Protein AF-0000000066501679 (afdb_homodimer)

Nearest PDB structures (foldseek):
  6gun-assembly1_A  TM=3.864E-01  e=8.027E-01  Aspergillus nidulans FGSC A4
  6gur-assembly1_A  TM=4.006E-01  e=1.146E+00  Aspergillus fumigatus Af293
  6gun-assembly2_C-2  TM=3.913E-01  e=1.955E+00  Aspergillus nidulans FGSC A4
  6guo-assembly1_A  TM=3.768E-01  e=2.201E+00  Aspergillus nidulans FGSC A4
  6guo-assembly1_B  TM=3.549E-01  e=8.618E+00  Aspergillus nidulans FGSC A4

Secondary structure (DSSP, 8-state):
-------------------------EEEEEEE---GGGHHHHHHHHHHHHHHS-GGGG--SEEEEETHHHHHHHHHHTS-TT-HHHHHHHHHHHHHH--HHHH-EE-TT-HHHHHHHSSSSEE-HHHHHHHHHH--HHHHHH-S-EEEEEEEETTT--EEEE-TT-TTHHHHHHHHT--TTTS--EEETTEEEEEGGGT-SS-HHHHHHHHHHTT-SEEEEEEE-SS-SS-----TT--HHHHHHHHHHHHHHHHHHHHHHHHHHH-TT-EEEEE--SSPPSS-TT--S-HHHHHHHHHHHHHH--S-THHHHHHHHH-/-------------------------EEEEEEE---GGGHHHHHHHHHHHHHHS-GGGG--SEEEEETHHHHHHHHHHTS-TT-HHHHHHHHHHHHHH--HHHH-EE-TT-HHHHHHHSSSSEE-HHHHHHHHHH--HHHHHH-S-EEEEEEEETTT--EEEE-TT-TTHHHHHHHHT--TTTS--EEETTEEEEEGGGT-SS-HHHHHHHHHHTT-SEEEEEEE-SS-SS-----TT--HHHHHHHHHHHHHHHHHHHHHHHHHHH-TT-EEEEE--SSPPSS-TT--S-HHHHHHHHHHHHHHT-B-SHHHHHHHHH-

Radius of gyration: 29.17 Å; Cα contacts (8 Å, |Δi|>4): 138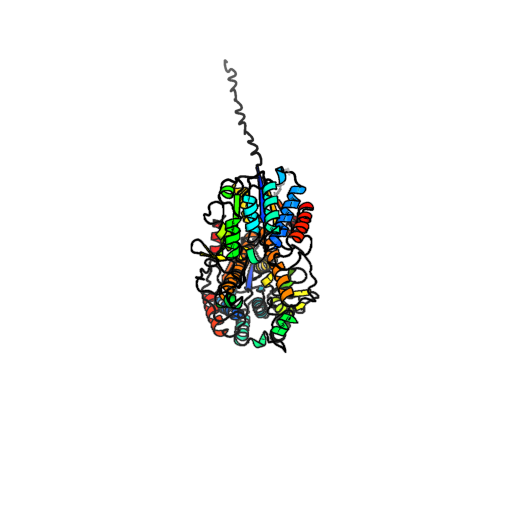1; chains: 2; bounding box: 120×73×58 Å

Organism: Dictyostelium discoideum (NCBI:txid44689)

InterPro domains:
  IPR002641 Patatin-like phospholipase domain [PF01734] (31-206)
  IPR002641 Patatin-like phospholipase domain [PS51635] (30-208)
  IPR016035 Acyl transferase/acyl hydrolase/lysophospholipase [SSF52151] (27-244)

Solvent-accessible surface area (backbone atoms only — not comparable to full-atom values): 32278 Å² total; per-residue (Å²): 132,86,74,73,81,78,74,76,77,74,73,74,75,67,71,70,66,69,70,69,66,74,73,77,37,75,29,33,28,37,38,23,18,38,36,50,43,48,34,20,21,52,38,11,22,51,47,12,37,61,71,70,43,55,71,87,75,61,40,32,46,32,23,24,9,7,18,32,10,20,54,53,17,52,48,39,17,41,28,33,61,79,36,53,66,60,18,42,51,50,42,48,56,48,39,65,64,51,40,40,69,45,39,37,41,68,36,98,76,27,50,63,42,11,47,70,73,26,34,7,28,28,36,45,64,36,31,45,53,45,37,60,69,68,54,53,66,67,42,35,69,69,19,76,15,40,47,40,30,30,22,20,28,63,31,61,55,42,78,43,78,44,41,88,85,45,90,54,52,46,59,48,41,46,17,6,46,10,38,77,45,48,24,36,62,31,79,55,97,91,38,40,20,23,19,9,53,61,72,38,43,45,57,55,48,62,51,53,47,56,35,44,72,73,68,32,73,40,40,41,34,42,36,41,40,67,58,54,86,71,58,72,44,89,59,88,84,45,27,10,64,55,45,39,52,52,51,50,48,38,36,50,35,51,49,53,51,51,42,52,50,48,32,46,71,77,40,69,77,55,42,74,46,40,34,38,58,84,60,90,71,80,82,60,84,60,51,44,78,51,27,66,61,31,22,54,52,15,24,54,31,25,54,62,56,62,53,66,79,50,59,63,50,51,56,57,62,73,92,132,89,69,77,75,77,75,76,76,75,71,75,75,68,71,71,67,68,70,69,67,76,74,77,37,74,27,31,28,36,39,23,18,40,36,51,42,48,35,19,22,53,36,11,23,52,46,12,38,62,72,72,44,57,72,86,76,60,42,34,45,30,24,23,9,8,20,34,10,21,53,52,15,52,48,38,17,40,29,34,62,79,36,54,66,60,17,41,51,51,41,47,56,49,40,65,65,52,42,41,68,44,40,36,41,67,36,97,74,26,50,62,42,10,48,70,73,26,34,8,26,29,37,45,64,38,31,44,52,45,37,58,71,67,54,53,64,67,41,34,70,69,20,74,15,40,46,39,30,30,22,19,29,64,31,61,56,42,78,45,77,45,41,86,84,45,90,55,52,47,59,49,42,45,18,6,46,10,38,77,44,47,23,36,62,32,80,54,97,91,38,40,20,23,18,8,56,60,72,39,43,46,56,57,47,61,49,55,48,56,37,45,73,72,68,30,72,39,40,41,34,41,36,42,41,67,57,53,83,73,60,72,44,87,59,86,83,46,27,10,64,55,44,39,53,52,50,50,49,37,34,49,32,51,48,53,51,50,42,53,50,49,32,47,71,75,39,67,78,54,40,75,47,40,35,40,59,85,60,89,74,81,82,59,85,60,50,44,78,52,28,65,61,32,21,53,52,16,24,53,34,26,54,63,57,61,58,68,78,52,63,63,50,52,55,57,61,73,93

Structure (mmCIF, N/CA/C/O backbone):
data_AF-0000000066501679-model_v1
#
loop_
_entity.id
_entity.type
_entity.pdbx_description
1 polymer 'Patatin family protein'
#
loop_
_atom_site.group_PDB
_atom_site.id
_atom_site.type_symbol
_atom_site.label_atom_id
_atom_site.label_alt_id
_atom_site.label_comp_id
_atom_site.label_asym_id
_atom_site.label_entity_id
_atom_site.label_seq_id
_atom_site.pdbx_PDB_ins_code
_atom_site.Cartn_x
_atom_site.Cartn_y
_atom_site.Cartn_z
_atom_site.occupancy
_atom_site.B_iso_or_equiv
_atom_site.auth_seq_id
_atom_site.auth_comp_id
_atom_site.auth_asym_id
_atom_site.auth_atom_id
_atom_site.pdbx_PDB_model_num
ATOM 1 N N . MET A 1 1 ? 84.125 36.906 -5.367 1 25.34 1 MET A N 1
ATOM 2 C CA . MET A 1 1 ? 83.75 35.906 -4.375 1 25.34 1 MET A CA 1
ATOM 3 C C . MET A 1 1 ? 82.438 36.281 -3.674 1 25.34 1 MET A C 1
ATOM 5 O O . MET A 1 1 ? 82.062 35.688 -2.67 1 25.34 1 MET A O 1
ATOM 9 N N . ILE A 1 2 ? 81.812 37.375 -4.082 1 22.72 2 ILE A N 1
ATOM 10 C CA . ILE A 1 2 ? 80.688 38.031 -3.459 1 22.72 2 ILE A CA 1
ATOM 11 C C . ILE A 1 2 ? 79.438 37.156 -3.656 1 22.72 2 ILE A C 1
ATOM 13 O O . ILE A 1 2 ? 78.75 37.281 -4.672 1 22.72 2 ILE A O 1
ATOM 17 N N . LYS A 1 3 ? 79.625 35.781 -3.668 1 29.61 3 LYS A N 1
ATOM 18 C CA . LYS A 1 3 ? 78.562 34.812 -3.969 1 29.61 3 LYS A CA 1
ATOM 19 C C . LYS A 1 3 ? 77.438 34.906 -2.939 1 29.61 3 LYS A C 1
ATOM 21 O O . LYS A 1 3 ? 77.312 34.031 -2.08 1 29.61 3 LYS A O 1
ATOM 26 N N . ASN A 1 4 ? 77.312 36.094 -2.246 1 25.58 4 ASN A N 1
ATOM 27 C CA . ASN A 1 4 ? 76.5 36.062 -1.018 1 25.58 4 ASN A CA 1
ATOM 28 C C . ASN A 1 4 ? 75.125 35.469 -1.249 1 25.58 4 ASN A C 1
ATOM 30 O O . ASN A 1 4 ? 74.688 35.406 -2.389 1 25.58 4 ASN A O 1
ATOM 34 N N . ALA A 1 5 ? 74.25 35.344 -0.106 1 27.19 5 ALA A N 1
ATOM 35 C CA . ALA A 1 5 ? 73.188 34.812 0.723 1 27.19 5 ALA A CA 1
ATOM 36 C C . ALA A 1 5 ? 71.812 35.312 0.225 1 27.19 5 ALA A C 1
ATOM 38 O O . ALA A 1 5 ? 71.375 36.406 0.564 1 27.19 5 ALA A O 1
ATOM 39 N N . GLN A 1 6 ? 71.562 35.438 -1.079 1 31.44 6 GLN A N 1
ATOM 40 C CA . GLN A 1 6 ? 70.188 35.812 -1.33 1 31.44 6 GLN A CA 1
ATOM 41 C C . GLN A 1 6 ? 69.188 34.875 -0.611 1 31.44 6 GLN A C 1
ATOM 43 O O . GLN A 1 6 ? 69.125 33.688 -0.909 1 31.44 6 GLN A O 1
ATOM 48 N N . ILE A 1 7 ? 69 35 0.722 1 30.44 7 ILE A N 1
ATOM 49 C CA . ILE A 1 7 ? 68 34.406 1.548 1 30.44 7 ILE A CA 1
ATOM 50 C C . ILE A 1 7 ? 66.625 34.594 0.893 1 30.44 7 ILE A C 1
ATOM 52 O O . ILE A 1 7 ? 66.188 35.719 0.713 1 30.44 7 ILE A O 1
ATOM 56 N N . ILE A 1 8 ? 66.312 33.781 -0.124 1 32.66 8 ILE A N 1
ATOM 57 C CA . ILE A 1 8 ? 64.938 33.688 -0.646 1 32.66 8 ILE A CA 1
ATOM 58 C C . ILE A 1 8 ? 63.969 33.562 0.51 1 32.66 8 ILE A C 1
ATOM 60 O O . ILE A 1 8 ? 64.062 32.625 1.321 1 32.66 8 ILE A O 1
ATOM 64 N N . LEU A 1 9 ? 63.469 34.719 1.062 1 31.41 9 LEU A N 1
ATOM 65 C CA . LEU A 1 9 ? 62.281 34.781 1.912 1 31.41 9 LEU A CA 1
ATOM 66 C C . LEU A 1 9 ? 61.156 33.938 1.322 1 31.41 9 LEU A C 1
ATOM 68 O O . LEU A 1 9 ? 60.625 34.281 0.267 1 31.41 9 LEU A O 1
ATOM 72 N N . LEU A 1 10 ? 61.281 32.594 1.323 1 34.62 10 LEU A N 1
ATOM 73 C CA . LEU A 1 10 ? 60.125 31.75 1.153 1 34.62 10 LEU A CA 1
ATOM 74 C C . LEU A 1 10 ? 58.969 32.188 2.055 1 34.62 10 LEU A C 1
ATOM 76 O O . LEU A 1 10 ? 59.062 32.094 3.281 1 34.62 10 LEU A O 1
ATOM 80 N N . SER A 1 11 ? 58.375 33.406 1.803 1 35.81 11 SER A N 1
ATOM 81 C CA . SER A 1 11 ? 57.094 33.656 2.436 1 35.81 11 SER A CA 1
ATOM 82 C C . SER A 1 11 ? 56.18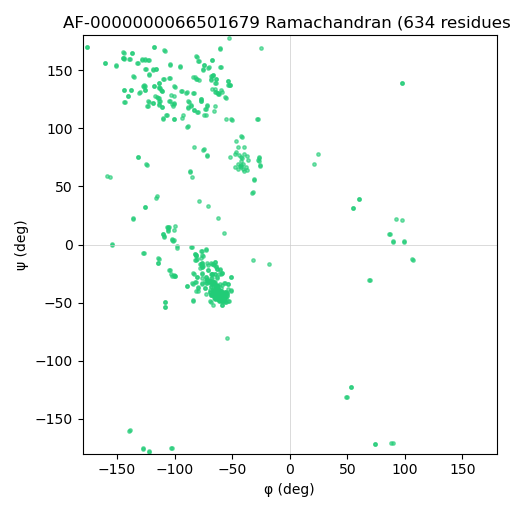8 32.438 2.4 1 35.81 11 SER A C 1
ATOM 84 O O . SER A 1 11 ? 55.938 31.875 1.334 1 35.81 11 SER A O 1
ATOM 86 N N . CYS A 1 12 ? 56.188 31.578 3.418 1 34.53 12 CYS A N 1
ATOM 87 C CA . CYS A 1 12 ? 55.156 30.594 3.764 1 34.53 12 CYS A CA 1
ATOM 88 C C . CYS A 1 12 ? 53.781 31.188 3.617 1 34.53 12 CYS A C 1
ATOM 90 O O . CYS A 1 12 ? 53.375 32.031 4.418 1 34.53 12 CYS A O 1
ATOM 92 N N . PHE A 1 13 ? 53.344 31.484 2.387 1 38 13 PHE A N 1
ATOM 93 C CA . PHE A 1 13 ? 51.906 31.625 2.271 1 38 13 PHE A CA 1
ATOM 94 C C . PHE A 1 13 ? 51.188 30.516 3.053 1 38 13 PHE A C 1
ATOM 96 O O . PHE A 1 13 ? 51.188 29.359 2.643 1 38 13 PHE A O 1
ATOM 103 N N . LEU A 1 14 ? 51.281 30.516 4.379 1 35.03 14 LEU A N 1
ATOM 104 C CA . LEU A 1 14 ? 50.281 29.797 5.129 1 35.03 14 LEU A CA 1
ATOM 105 C C . LEU A 1 14 ? 48.906 30.016 4.531 1 35.03 14 LEU A C 1
ATOM 107 O O . LEU A 1 14 ? 48.375 31.125 4.578 1 35.03 14 LEU A O 1
ATOM 111 N N . LEU A 1 15 ? 48.625 29.391 3.422 1 37.97 15 LEU A N 1
ATOM 112 C CA . LEU A 1 15 ? 47.188 29.203 3.131 1 37.97 15 LEU A CA 1
ATOM 113 C C . LEU A 1 15 ? 46.406 28.922 4.406 1 37.97 15 LEU A C 1
ATOM 115 O O . LEU A 1 15 ? 46.625 27.875 5.039 1 37.97 15 LEU A O 1
ATOM 119 N N . PHE A 1 16 ? 46.156 29.922 5.195 1 37.66 16 PHE A N 1
ATOM 120 C CA . PHE A 1 16 ? 45.031 29.75 6.086 1 37.66 16 PHE A CA 1
ATOM 121 C C . PHE A 1 16 ? 43.906 29.016 5.375 1 37.66 16 PHE A C 1
ATOM 123 O O . PHE A 1 16 ? 43.188 29.609 4.559 1 37.66 16 PHE A O 1
ATOM 130 N N . ILE A 1 17 ? 44.094 27.812 5.039 1 40.81 17 ILE A N 1
ATOM 131 C CA . ILE A 1 17 ? 42.844 27.062 4.945 1 40.81 17 ILE A CA 1
ATOM 132 C C . ILE A 1 17 ? 41.938 27.453 6.098 1 40.81 17 ILE A C 1
ATOM 134 O O . ILE A 1 17 ? 42.188 27.125 7.258 1 40.81 17 ILE A O 1
ATOM 138 N N . ASP A 1 18 ? 41.5 28.672 6.148 1 37.06 18 ASP A N 1
ATOM 139 C CA . ASP A 1 18 ? 40.281 28.797 6.945 1 37.06 18 ASP A CA 1
ATOM 140 C C . ASP A 1 18 ? 39.5 27.484 6.949 1 37.06 18 ASP A C 1
ATOM 142 O O . ASP A 1 18 ? 39.062 27.031 5.895 1 37.06 18 ASP A O 1
ATOM 146 N N . ASN A 1 19 ? 39.969 26.562 7.648 1 40.72 19 ASN A N 1
ATOM 147 C CA . ASN A 1 19 ? 39 25.547 8.094 1 40.72 19 ASN A CA 1
ATOM 148 C C . ASN A 1 19 ? 37.625 26.156 8.328 1 40.72 19 ASN A C 1
ATOM 150 O O . ASN A 1 19 ? 37.344 26.656 9.422 1 40.72 19 ASN A O 1
ATOM 154 N N . VAL A 1 20 ? 37.125 26.969 7.496 1 42.22 20 VAL A N 1
ATOM 155 C CA . VAL A 1 20 ? 35.688 27.188 7.629 1 42.22 20 VAL A CA 1
ATOM 156 C C . VAL A 1 20 ? 35.031 25.922 8.148 1 42.22 20 VAL A C 1
ATOM 158 O O . VAL A 1 20 ? 34.875 24.938 7.414 1 42.22 20 VAL A O 1
ATOM 161 N N . LEU A 1 21 ? 35.375 25.359 9.242 1 42.78 21 LEU A N 1
ATOM 162 C CA . LEU A 1 21 ? 34.5 24.422 9.93 1 42.78 21 LEU A CA 1
ATOM 163 C C . LEU A 1 21 ? 33.031 24.703 9.594 1 42.78 21 LEU A C 1
ATOM 165 O O . LEU A 1 21 ? 32.5 25.75 9.969 1 42.78 21 LEU A O 1
ATOM 169 N N . SER A 1 22 ? 32.594 24.516 8.461 1 50.5 22 SER A N 1
ATOM 170 C CA . SER A 1 22 ? 31.172 24.609 8.094 1 50.5 22 SER A CA 1
ATOM 171 C C . SER A 1 22 ? 30.266 24.312 9.281 1 50.5 22 SER A C 1
ATOM 173 O O . SER A 1 22 ? 30.344 23.234 9.875 1 50.5 22 SER A O 1
ATOM 175 N N . GLN A 1 23 ? 30.141 25.219 10.312 1 59.12 23 GLN A N 1
ATOM 176 C CA . GLN A 1 23 ? 29.25 25.094 11.461 1 59.12 23 GLN A CA 1
ATOM 177 C C . GLN A 1 23 ? 28.016 24.266 11.109 1 59.12 23 GLN A C 1
ATOM 179 O O . GLN A 1 23 ? 27.297 24.578 10.148 1 59.12 23 GLN A O 1
ATOM 184 N N . SER A 1 24 ? 27.891 23.109 11.562 1 73.38 24 SER A N 1
ATOM 185 C CA . SER A 1 24 ? 26.75 22.219 11.406 1 73.38 24 SER A CA 1
ATOM 186 C C . SER A 1 24 ? 25.438 22.906 11.781 1 73.38 24 SER A C 1
ATOM 188 O O . SER A 1 24 ? 25.344 23.531 12.836 1 73.38 24 SER A O 1
ATOM 190 N N . THR A 1 25 ? 24.625 23.219 10.867 1 91.12 25 THR A N 1
ATOM 191 C CA . THR A 1 25 ? 23.297 23.766 11.117 1 91.12 25 THR A CA 1
ATOM 192 C C . THR A 1 25 ? 22.266 22.656 11.242 1 91.12 25 THR A C 1
ATOM 194 O O . THR A 1 25 ? 22.344 21.656 10.523 1 91.12 25 THR A O 1
ATOM 197 N N . THR A 1 26 ? 21.484 22.797 12.367 1 95.69 26 THR A N 1
ATOM 198 C CA . THR A 1 26 ? 20.469 21.797 12.648 1 95.69 26 THR A CA 1
ATOM 199 C C . THR A 1 26 ? 19.109 22.203 12.07 1 95.69 26 THR A C 1
ATOM 201 O O . THR A 1 26 ? 18.719 23.359 12.172 1 95.69 26 THR A O 1
ATOM 204 N N . CYS A 1 27 ? 18.484 21.297 11.391 1 97.69 27 CYS A N 1
ATOM 205 C CA . CYS A 1 27 ? 17.078 21.438 11 1 97.69 27 CYS A CA 1
ATOM 206 C C . CYS A 1 27 ? 16.219 20.406 11.703 1 97.69 27 CYS A C 1
ATOM 208 O O . CYS A 1 27 ? 16.516 19.203 11.664 1 97.69 27 CYS A O 1
ATOM 210 N N . ARG A 1 28 ? 15.227 20.906 12.406 1 97.56 28 ARG A N 1
ATOM 211 C CA . ARG A 1 28 ? 14.242 20.047 13.047 1 97.56 28 ARG A CA 1
ATOM 212 C C . ARG A 1 28 ? 12.891 20.156 12.352 1 97.56 28 ARG A C 1
ATOM 214 O O . ARG A 1 28 ? 12.492 21.234 11.906 1 97.56 28 ARG A O 1
ATOM 221 N N . ALA A 1 29 ? 12.203 19.031 12.25 1 98.62 29 ALA A N 1
ATOM 222 C CA . ALA A 1 29 ? 10.867 18.984 11.656 1 98.62 29 ALA A CA 1
ATOM 223 C C . ALA A 1 29 ? 9.984 17.984 12.367 1 98.62 29 ALA A C 1
ATOM 225 O O . ALA A 1 29 ? 10.477 17.125 13.117 1 98.62 29 ALA A O 1
ATOM 226 N N . ILE A 1 30 ? 8.703 18.109 12.227 1 98.5 30 ILE A N 1
ATOM 227 C CA . ILE A 1 30 ? 7.715 17.156 12.719 1 98.5 30 ILE A CA 1
ATOM 228 C C . ILE A 1 30 ? 6.801 16.719 11.57 1 98.5 30 ILE A C 1
ATOM 230 O O . ILE A 1 30 ? 6.43 17.531 10.719 1 98.5 30 ILE A O 1
ATOM 234 N N . THR A 1 31 ? 6.566 15.461 11.422 1 98.38 31 THR A N 1
ATOM 235 C CA . THR A 1 31 ? 5.699 14.938 10.375 1 98.38 31 THR A CA 1
ATOM 236 C C . THR A 1 31 ? 4.617 14.047 10.961 1 98.38 31 THR A C 1
ATOM 238 O O . THR A 1 31 ? 4.867 13.305 11.914 1 98.38 31 THR A O 1
ATOM 241 N N . PHE A 1 32 ? 3.406 14.242 10.477 1 98.25 32 PHE A N 1
ATOM 242 C CA . PHE A 1 32 ? 2.219 13.586 11 1 98.25 32 PHE A CA 1
ATOM 243 C C . PHE A 1 32 ? 1.63 12.625 9.969 1 98.25 32 PHE A C 1
ATOM 245 O O . PHE A 1 32 ? 1.493 12.977 8.797 1 98.25 32 PHE A O 1
ATOM 252 N N . SER A 1 33 ? 1.27 11.445 10.367 1 96.44 33 SER A N 1
ATOM 253 C CA . SER A 1 33 ? 0.652 10.445 9.5 1 96.44 33 SER A CA 1
ATOM 254 C C . SER A 1 33 ? -0.829 10.734 9.289 1 96.44 33 SER A C 1
ATOM 256 O O . SER A 1 33 ? -1.431 11.508 10.039 1 96.44 33 SER A O 1
ATOM 258 N N . GLY A 1 34 ? -1.413 10.195 8.172 1 95.38 34 GLY A N 1
ATOM 259 C CA . GLY A 1 34 ? -2.861 10.062 8.164 1 95.38 34 GLY A CA 1
ATOM 260 C C . GLY A 1 34 ? -3.396 9.305 9.367 1 95.38 34 GLY A C 1
ATOM 261 O O . GLY A 1 34 ? -2.803 8.312 9.805 1 95.38 34 GLY A O 1
ATOM 262 N N . ALA A 1 35 ? -4.59 9.82 9.906 1 94 35 ALA A N 1
ATOM 263 C CA . ALA A 1 35 ? -4.941 9.281 11.219 1 94 35 ALA A CA 1
ATOM 264 C C . ALA A 1 35 ? -6.445 9.367 11.461 1 94 35 ALA A C 1
ATOM 266 O O . ALA A 1 35 ? -6.941 8.891 12.484 1 94 35 ALA A O 1
ATOM 267 N N . GLY A 1 36 ? -7.191 9.852 10.594 1 94.25 36 GLY A N 1
ATOM 268 C CA . GLY A 1 36 ? -8.578 10.102 10.93 1 94.25 36 GLY A CA 1
ATOM 269 C C . GLY A 1 36 ? -8.75 10.859 12.227 1 94.25 36 GLY A C 1
ATOM 270 O O . GLY A 1 36 ? -8.125 11.898 12.438 1 94.25 36 GLY A O 1
ATOM 271 N N . ASP A 1 37 ? -9.633 10.344 13.094 1 96 37 ASP A N 1
ATOM 272 C CA . ASP A 1 37 ? -9.875 11.055 14.344 1 96 37 ASP A CA 1
ATOM 273 C C . ASP A 1 37 ? -8.734 10.828 15.336 1 96 37 ASP A C 1
ATOM 275 O O . ASP A 1 37 ? -8.703 11.445 16.406 1 96 37 ASP A O 1
ATOM 279 N N . ARG A 1 38 ? -7.758 9.945 14.969 1 96.12 38 ARG A N 1
ATOM 280 C CA . ARG A 1 38 ? -6.574 9.742 15.789 1 96.12 38 ARG A CA 1
ATOM 281 C C . ARG A 1 38 ? -5.633 10.938 15.695 1 96.12 38 ARG A C 1
ATOM 283 O O . ARG A 1 38 ? -4.617 10.992 16.391 1 96.12 38 ARG A O 1
ATOM 290 N N . GLY A 1 39 ? -5.98 11.875 14.867 1 97.81 39 GLY A N 1
ATOM 291 C CA . GLY A 1 39 ? -5.289 13.148 14.945 1 97.81 39 GLY A CA 1
ATOM 292 C C . GLY A 1 39 ? -5.246 13.727 16.344 1 97.81 39 GLY A C 1
ATOM 293 O O . GLY A 1 39 ? -4.316 14.461 16.688 1 97.81 39 GLY A O 1
ATOM 294 N N . ALA A 1 40 ? -6.262 13.359 17.109 1 98.44 40 ALA A N 1
ATOM 295 C CA . ALA A 1 40 ? -6.285 13.758 18.516 1 98.44 40 ALA A CA 1
ATOM 296 C C . ALA A 1 40 ? -5.117 13.141 19.281 1 98.44 40 ALA A C 1
ATOM 298 O O . ALA A 1 40 ? -4.504 13.797 20.125 1 98.44 40 ALA A O 1
ATOM 299 N N . TRP A 1 41 ? -4.844 11.898 19.047 1 97.69 41 TRP A N 1
ATOM 300 C CA . TRP A 1 41 ? -3.686 11.25 19.641 1 97.69 41 TRP A CA 1
ATOM 301 C C . TRP A 1 41 ? -2.395 11.961 19.25 1 97.69 41 TRP A C 1
ATOM 303 O O . TRP A 1 41 ? -1.519 12.18 20.094 1 97.69 41 TRP A O 1
ATOM 313 N N . GLU A 1 42 ? -2.283 12.328 17.984 1 98.31 42 GLU A N 1
ATOM 314 C CA . GLU A 1 42 ? -1.104 13.039 17.5 1 98.31 42 GLU A CA 1
ATOM 315 C C . GLU A 1 42 ? -0.906 14.352 18.25 1 98.31 42 GLU A C 1
ATOM 317 O O . GLU A 1 42 ? 0.223 14.719 18.594 1 98.31 42 GLU A O 1
ATOM 322 N N . ALA A 1 43 ? -2.021 15.047 18.484 1 98.62 43 ALA A N 1
ATOM 323 C CA . ALA A 1 43 ? -1.955 16.266 19.266 1 98.62 43 ALA A CA 1
ATOM 324 C C . ALA A 1 43 ? -1.405 15.992 20.672 1 98.62 43 ALA A C 1
ATOM 326 O O . ALA A 1 43 ? -0.603 16.766 21.188 1 98.62 43 ALA A O 1
ATOM 327 N N . GLY A 1 44 ? -1.855 14.883 21.219 1 98.44 44 GLY A N 1
ATOM 328 C CA . GLY A 1 44 ? -1.323 14.484 22.516 1 98.44 44 GLY A CA 1
ATOM 329 C C . GLY A 1 44 ? 0.17 14.219 22.484 1 98.44 44 GLY A C 1
ATOM 330 O O . GLY A 1 44 ? 0.887 14.578 23.422 1 98.44 44 GLY A O 1
ATOM 331 N N . VAL A 1 45 ? 0.642 13.57 21.469 1 97.75 45 VAL A N 1
ATOM 332 C CA . VAL A 1 45 ? 2.066 13.281 21.328 1 97.75 45 VAL A CA 1
ATOM 333 C C . VAL A 1 45 ? 2.859 14.586 21.328 1 97.75 45 VAL A C 1
ATOM 335 O O . VAL A 1 45 ? 3.9 14.688 21.969 1 97.75 45 VAL A O 1
ATOM 338 N N . VAL A 1 46 ? 2.367 15.602 20.594 1 98.38 46 VAL A N 1
ATOM 339 C CA . VAL A 1 46 ? 3.021 16.906 20.562 1 98.38 46 VAL A CA 1
ATOM 340 C C . VAL A 1 46 ? 3.123 17.469 21.984 1 98.38 46 VAL A C 1
ATOM 342 O O . VAL A 1 46 ? 4.176 17.969 22.391 1 98.38 46 VAL A O 1
ATOM 345 N N . MET A 1 47 ? 2.033 17.359 22.703 1 98.06 47 MET A N 1
ATOM 346 C CA . MET A 1 47 ? 2.027 17.812 24.094 1 98.06 47 MET A CA 1
ATOM 347 C C . MET A 1 47 ? 3.102 17.109 24.906 1 98.06 47 MET A C 1
ATOM 349 O O . MET A 1 47 ? 3.846 17.75 25.656 1 98.06 47 MET A O 1
ATOM 353 N N . GLY A 1 48 ? 3.148 15.844 24.781 1 97.38 48 GLY A N 1
ATOM 354 C CA . GLY A 1 48 ? 4.137 15.062 25.5 1 97.38 48 GLY A CA 1
ATOM 355 C C . GLY A 1 48 ? 5.566 15.438 25.156 1 97.38 48 GLY A C 1
ATOM 356 O O . GLY A 1 48 ? 6.414 15.555 26.047 1 97.38 48 GLY A O 1
ATOM 357 N N . ILE A 1 49 ? 5.848 15.594 23.875 1 96.69 49 ILE A N 1
ATOM 358 C CA . ILE A 1 49 ? 7.18 15.969 23.406 1 96.69 49 ILE A CA 1
ATOM 359 C C . ILE A 1 49 ? 7.598 17.281 24.047 1 96.69 49 ILE A C 1
ATOM 361 O O . ILE A 1 49 ? 8.711 17.406 24.578 1 96.69 49 ILE A O 1
ATOM 365 N N . LEU A 1 50 ? 6.688 18.297 24.047 1 97.12 50 LEU A N 1
ATOM 366 C CA . LEU A 1 50 ? 7.004 19.625 24.562 1 97.12 50 LEU A CA 1
ATOM 367 C C . LEU A 1 50 ? 7.207 19.578 26.078 1 97.12 50 LEU A C 1
ATOM 369 O O . LEU A 1 50 ? 7.926 20.422 26.625 1 97.12 50 LEU A O 1
ATOM 373 N N . ASN A 1 51 ? 6.598 18.609 26.703 1 95.62 51 ASN A N 1
ATOM 374 C CA . ASN A 1 51 ? 6.707 18.484 28.156 1 95.62 51 ASN A CA 1
ATOM 375 C C . ASN A 1 51 ? 8.102 18.016 28.562 1 95.62 51 ASN A C 1
ATOM 377 O O . ASN A 1 51 ? 8.57 18.344 29.656 1 95.62 51 ASN A O 1
ATOM 381 N N . VAL A 1 52 ? 8.727 17.25 27.719 1 94.5 52 VAL A N 1
ATOM 382 C CA . VAL A 1 52 ? 9.906 16.562 28.219 1 94.5 52 VAL A CA 1
ATOM 383 C C . VAL A 1 52 ? 11.156 17.094 27.516 1 94.5 52 VAL A C 1
ATOM 385 O O . VAL A 1 52 ? 12.281 16.797 27.922 1 94.5 52 VAL A O 1
ATOM 388 N N . ARG A 1 53 ? 10.969 17.828 26.484 1 94.19 53 ARG A N 1
ATOM 389 C CA . ARG A 1 53 ? 12.117 18.359 25.766 1 94.19 53 ARG A CA 1
ATOM 390 C C . ARG A 1 53 ? 12.328 19.844 26.062 1 94.19 53 ARG A C 1
ATOM 392 O O . ARG A 1 53 ? 11.383 20.547 26.438 1 94.19 53 ARG A O 1
ATOM 399 N N . GLU A 1 54 ? 13.539 20.297 25.906 1 94.62 54 GLU A N 1
ATOM 400 C CA . GLU A 1 54 ? 13.836 21.719 25.969 1 94.62 54 GLU A CA 1
ATOM 401 C C . GLU A 1 54 ? 13.398 22.438 24.703 1 94.62 54 GLU A C 1
ATOM 403 O O . GLU A 1 54 ? 13.414 21.844 23.609 1 94.62 54 GLU A O 1
ATOM 408 N N . PRO A 1 55 ? 13.055 23.656 24.797 1 93.56 55 PRO A N 1
ATOM 409 C CA . PRO A 1 55 ? 12.523 24.391 23.641 1 93.56 55 PRO A CA 1
ATOM 410 C C . PRO A 1 55 ? 13.438 24.312 22.422 1 93.56 55 PRO A C 1
ATOM 412 O O . PRO A 1 55 ? 12.953 24.203 21.297 1 93.56 55 PRO A O 1
ATOM 415 N N . GLU A 1 56 ? 14.703 24.266 22.641 1 93 56 GLU A N 1
ATOM 416 C CA . GLU A 1 56 ? 15.648 24.219 21.531 1 93 56 GLU A CA 1
ATOM 417 C C . GLU A 1 56 ? 15.547 22.891 20.781 1 93 56 GLU A C 1
ATOM 419 O O . GLU A 1 56 ? 15.898 22.812 19.594 1 93 56 GLU A O 1
ATOM 424 N N . ASP A 1 57 ? 14.914 21.891 21.406 1 93.5 57 ASP A N 1
ATOM 425 C CA . ASP A 1 57 ? 14.891 20.531 20.859 1 93.5 57 ASP A CA 1
ATOM 426 C C . ASP A 1 57 ? 13.562 20.25 20.172 1 93.5 57 ASP A C 1
ATOM 428 O O . ASP A 1 57 ? 13.359 19.156 19.609 1 93.5 57 ASP A O 1
ATOM 432 N N . TYR A 1 58 ? 12.672 21.25 20.109 1 94.19 58 TYR A N 1
ATOM 433 C CA . TYR A 1 58 ? 11.438 21.062 19.359 1 94.19 58 TYR A CA 1
ATOM 434 C C . TYR A 1 58 ? 11.117 22.281 18.516 1 94.19 58 TYR A C 1
ATOM 436 O O . TYR A 1 58 ? 9.945 22.609 18.297 1 94.19 58 TYR A O 1
ATOM 444 N N . LYS A 1 59 ? 12.133 23.047 18.234 1 96.81 59 LYS A N 1
ATOM 445 C CA . LYS A 1 59 ? 11.984 24.125 17.266 1 96.81 59 LYS A CA 1
ATOM 446 C C . LYS A 1 59 ? 11.867 23.578 15.836 1 96.81 59 LYS A C 1
ATOM 448 O O . LYS A 1 59 ? 12.828 23.641 15.062 1 96.81 59 LYS A O 1
ATOM 453 N N . TRP A 1 60 ? 10.773 23.094 15.555 1 98.44 60 TRP A N 1
ATOM 454 C CA . TRP A 1 60 ? 10.547 22.484 14.25 1 98.44 60 TRP A CA 1
ATOM 455 C C . TRP A 1 60 ? 10.484 23.547 13.156 1 98.44 60 TRP A C 1
ATOM 457 O O . TRP A 1 60 ? 9.562 24.359 13.133 1 98.44 60 TRP A O 1
ATOM 467 N N . GLN A 1 61 ? 11.352 23.5 12.188 1 98.44 61 GLN A N 1
ATOM 468 C CA . GLN A 1 61 ? 11.352 24.406 11.055 1 98.44 61 GLN A CA 1
ATOM 469 C C . GLN A 1 61 ? 10.25 24.047 10.055 1 98.44 61 GLN A C 1
ATOM 471 O O . GLN A 1 61 ? 9.781 24.906 9.312 1 98.44 61 GLN A O 1
ATOM 476 N N . PHE A 1 62 ? 9.875 22.781 10.094 1 98.69 62 PHE A N 1
ATOM 477 C CA . PHE A 1 62 ? 8.82 22.312 9.195 1 98.69 62 PHE A CA 1
ATOM 478 C C . PHE A 1 62 ? 7.832 21.422 9.945 1 98.69 62 PHE A C 1
ATOM 480 O O . PHE A 1 62 ? 8.219 20.672 10.844 1 98.69 62 PHE A O 1
ATOM 487 N N . ALA A 1 63 ? 6.59 21.5 9.594 1 98.88 63 ALA A N 1
ATOM 488 C CA . ALA A 1 63 ? 5.539 20.562 9.961 1 98.88 63 ALA A CA 1
ATOM 489 C C . ALA A 1 63 ? 4.855 19.984 8.719 1 98.88 63 ALA A C 1
ATOM 491 O O . ALA A 1 63 ? 4.379 20.75 7.867 1 98.88 63 ALA A O 1
ATOM 492 N N . THR A 1 64 ? 4.832 18.688 8.555 1 98.81 64 THR A N 1
ATOM 493 C CA . THR A 1 64 ? 4.27 18.047 7.367 1 98.81 64 THR A CA 1
ATOM 494 C C . THR A 1 64 ? 3.268 16.969 7.75 1 98.81 64 THR A C 1
ATOM 496 O O . THR A 1 64 ? 3.23 16.531 8.906 1 98.81 64 THR A O 1
ATOM 499 N N . GLY A 1 65 ? 2.381 16.625 6.801 1 98.38 65 GLY A N 1
ATOM 500 C CA . GLY A 1 65 ? 1.41 15.625 7.211 1 98.38 65 GLY A CA 1
ATOM 501 C C . GLY A 1 65 ? 0.489 15.188 6.09 1 98.38 65 GLY A C 1
ATOM 502 O O . GLY A 1 65 ? 0.483 15.789 5.016 1 98.38 65 GLY A O 1
ATOM 503 N N . ILE A 1 66 ? -0.252 14.18 6.336 1 97.75 66 ILE A N 1
ATOM 504 C CA . ILE A 1 66 ? -1.244 13.586 5.445 1 97.75 66 ILE A CA 1
ATOM 505 C C . ILE A 1 66 ? -2.586 13.477 6.164 1 97.75 66 ILE A C 1
ATOM 507 O O . ILE A 1 66 ? -2.646 13.039 7.316 1 97.75 66 ILE A O 1
ATOM 511 N N . SER A 1 67 ? -3.717 13.836 5.461 1 97.5 67 SER A N 1
ATOM 512 C CA . SER A 1 67 ? -5.062 13.711 6.012 1 97.5 67 SER A CA 1
ATOM 513 C C . SER A 1 67 ? -5.18 14.414 7.359 1 97.5 67 SER A C 1
ATOM 515 O O . SER A 1 67 ? -4.848 15.594 7.48 1 97.5 67 SER A O 1
ATOM 517 N N . ALA A 1 68 ? -5.562 13.703 8.398 1 97.19 68 ALA A N 1
ATOM 518 C CA . ALA A 1 68 ? -5.621 14.32 9.719 1 97.19 68 ALA A CA 1
ATOM 519 C C . ALA A 1 68 ? -4.27 14.914 10.117 1 97.19 68 ALA A C 1
ATOM 521 O O . ALA A 1 68 ? -4.211 15.938 10.789 1 97.19 68 ALA A O 1
ATOM 522 N N . GLY A 1 69 ? -3.229 14.297 9.688 1 98.25 69 GLY A N 1
ATOM 523 C CA . GLY A 1 69 ? -1.899 14.844 9.906 1 98.25 69 GLY A CA 1
ATOM 524 C C . GLY A 1 69 ? -1.687 16.188 9.219 1 98.25 69 GLY A C 1
ATOM 525 O O . GLY A 1 69 ? -0.938 17.031 9.719 1 98.25 69 GLY A O 1
ATOM 526 N N . SER A 1 70 ? -2.293 16.344 8.039 1 98.38 70 SER A N 1
ATOM 527 C CA . SER A 1 70 ? -2.199 17.641 7.379 1 98.38 70 SER A CA 1
ATOM 528 C C . SER A 1 70 ? -2.877 18.734 8.203 1 98.38 70 SER A C 1
ATOM 530 O O . SER A 1 70 ? -2.434 19.875 8.195 1 98.38 70 SER A O 1
ATOM 532 N N . ILE A 1 71 ? -3.959 18.391 8.891 1 97.88 71 ILE A N 1
ATOM 533 C CA . ILE A 1 71 ? -4.637 19.344 9.773 1 97.88 71 ILE A CA 1
ATOM 534 C C . ILE A 1 71 ? -3.699 19.75 10.906 1 97.88 71 ILE A C 1
ATOM 536 O O . ILE A 1 71 ? -3.555 20.938 11.195 1 97.88 71 ILE A O 1
ATOM 540 N N . ASN A 1 72 ? -3.055 18.781 11.508 1 98.69 72 ASN A N 1
ATOM 541 C CA . ASN A 1 72 ? -2.109 19.078 12.578 1 98.69 72 ASN A CA 1
ATOM 542 C C . ASN A 1 72 ? -0.914 19.875 12.078 1 98.69 72 ASN A C 1
ATOM 544 O O . ASN A 1 72 ? -0.437 20.781 12.758 1 98.69 72 ASN A O 1
ATOM 548 N N . ALA A 1 73 ? -0.439 19.516 10.891 1 98.75 73 ALA A N 1
ATOM 549 C CA . ALA A 1 73 ? 0.691 20.234 10.312 1 98.75 73 ALA A CA 1
ATOM 550 C C . ALA A 1 73 ? 0.346 21.703 10.086 1 98.75 73 ALA A C 1
ATOM 552 O O . ALA A 1 73 ? 1.121 22.594 10.453 1 98.75 73 ALA A O 1
ATOM 553 N N . ILE A 1 74 ? -0.811 21.953 9.531 1 98.12 74 ILE A N 1
ATOM 554 C CA . ILE A 1 74 ? -1.25 23.328 9.281 1 98.12 74 ILE A CA 1
ATOM 555 C C . ILE A 1 74 ? -1.467 24.047 10.609 1 98.12 74 ILE A C 1
ATOM 557 O O . ILE A 1 74 ? -1.09 25.203 10.758 1 98.12 74 ILE A O 1
ATOM 561 N N . GLY A 1 75 ? -2.064 23.359 11.555 1 98.12 75 GLY A N 1
ATOM 562 C CA . GLY A 1 75 ? -2.254 23.922 12.875 1 98.12 75 GLY A CA 1
ATOM 563 C C . GLY A 1 75 ? -0.958 24.391 13.516 1 98.12 75 GLY A C 1
ATOM 564 O O . GLY A 1 75 ? -0.886 25.484 14.055 1 98.12 75 GLY A O 1
ATOM 565 N N . MET A 1 76 ? 0.056 23.547 13.438 1 98.44 76 MET A N 1
ATOM 566 C CA . MET A 1 76 ? 1.364 23.906 13.984 1 98.44 76 MET A CA 1
ATOM 567 C C . MET A 1 76 ? 1.984 25.062 13.203 1 98.44 76 MET A C 1
ATOM 569 O O . MET A 1 76 ? 2.66 25.922 13.781 1 98.44 76 MET A O 1
ATOM 573 N N . SER A 1 77 ? 1.722 25.141 11.938 1 98.38 77 SER A N 1
ATOM 574 C CA . SER A 1 77 ? 2.43 26.047 11.039 1 98.38 77 SER A CA 1
ATOM 575 C C . SER A 1 77 ? 1.852 27.453 11.117 1 98.38 77 SER A C 1
ATOM 577 O O . SER A 1 77 ? 2.412 28.391 10.547 1 98.38 77 SER A O 1
ATOM 579 N N . MET A 1 78 ? 0.757 27.609 11.797 1 98.06 78 MET A N 1
ATOM 580 C CA . MET A 1 78 ? 0.198 28.938 12 1 98.06 78 MET A CA 1
ATOM 581 C C . MET A 1 78 ? 0.985 29.703 13.062 1 98.06 78 MET A C 1
ATOM 583 O O . MET A 1 78 ? 0.791 30.906 13.242 1 98.06 78 MET A O 1
ATOM 587 N N . PHE A 1 79 ? 1.867 29 13.727 1 98.38 79 PHE A N 1
ATOM 588 C CA . PHE A 1 79 ? 2.705 29.578 14.766 1 98.38 79 PHE A CA 1
ATOM 589 C C . PHE A 1 79 ? 4.18 29.484 14.391 1 98.38 79 PHE A C 1
ATOM 591 O O . PHE A 1 79 ? 4.641 28.453 13.922 1 98.38 79 PHE A O 1
ATOM 598 N N . SER A 1 80 ? 4.895 30.531 14.617 1 98.25 80 SER A N 1
ATOM 599 C CA . SER A 1 80 ? 6.289 30.641 14.195 1 98.25 80 SER A CA 1
ATOM 600 C C . SER A 1 80 ? 7.18 29.672 14.977 1 98.25 80 SER A C 1
ATOM 602 O O . SER A 1 80 ? 6.797 29.203 16.047 1 98.25 80 SER A O 1
ATOM 604 N N . VAL A 1 81 ? 8.344 29.406 14.352 1 98.25 81 VAL A N 1
ATOM 605 C CA . VAL A 1 81 ? 9.352 28.641 15.055 1 98.25 81 VAL A CA 1
ATOM 606 C C . VAL A 1 81 ? 9.688 29.312 16.391 1 98.25 81 VAL A C 1
ATOM 608 O O . VAL A 1 81 ? 9.953 30.516 16.422 1 98.25 81 VAL A O 1
ATOM 611 N N . GLY A 1 82 ? 9.594 28.578 17.469 1 97.69 82 GLY A N 1
ATOM 612 C CA . GLY A 1 82 ? 9.805 29.125 18.797 1 97.69 82 GLY A CA 1
ATOM 613 C C . GLY A 1 82 ? 8.516 29.266 19.594 1 97.69 82 GLY A C 1
ATOM 614 O O . GLY A 1 82 ? 8.547 29.453 20.812 1 97.69 82 GLY A O 1
ATOM 615 N N . ASP A 1 83 ? 7.43 29.156 18.922 1 98.25 83 ASP A N 1
ATOM 616 C CA . ASP A 1 83 ? 6.133 29.25 19.594 1 98.25 83 ASP A CA 1
ATOM 617 C C . ASP A 1 83 ? 5.371 27.938 19.5 1 98.25 83 ASP A C 1
ATOM 619 O O . ASP A 1 83 ? 4.176 27.922 19.219 1 98.25 83 ASP A O 1
ATOM 623 N N . GLU A 1 84 ? 6.066 26.844 19.672 1 98.38 84 GLU A N 1
ATOM 624 C CA . GLU A 1 84 ? 5.457 25.516 19.594 1 98.38 84 GLU A CA 1
ATOM 625 C C . GLU A 1 84 ? 4.379 25.344 20.656 1 98.38 84 GLU A C 1
ATOM 627 O O . GLU A 1 84 ? 3.41 24.609 20.453 1 98.38 84 GLU A O 1
ATOM 632 N N . THR A 1 85 ? 4.434 26.062 21.75 1 98.19 85 THR A N 1
ATOM 633 C CA . THR A 1 85 ? 3.455 25.969 22.828 1 98.19 85 THR A CA 1
ATOM 634 C C . THR A 1 85 ? 2.088 26.469 22.359 1 98.19 85 THR A C 1
ATOM 636 O O . THR A 1 85 ? 1.064 25.844 22.672 1 98.19 85 THR A O 1
ATOM 639 N N . SER A 1 86 ? 2.102 27.547 21.625 1 98.38 86 SER A N 1
ATOM 640 C CA . SER A 1 86 ? 0.837 28.047 21.078 1 98.38 86 SER A CA 1
ATOM 641 C C . SER A 1 86 ? 0.245 27.047 20.078 1 98.38 86 SER A C 1
ATOM 643 O O . SER A 1 86 ? -0.972 26.875 20.031 1 98.38 86 SER A O 1
ATOM 645 N N . GLY A 1 87 ? 1.096 26.469 19.266 1 98.44 87 GLY A N 1
ATOM 646 C CA . GLY A 1 87 ? 0.634 25.422 18.359 1 98.44 87 GLY A CA 1
ATOM 647 C C . GLY A 1 87 ? 0.027 24.234 19.062 1 98.44 87 GLY A C 1
ATOM 648 O O . GLY A 1 87 ? -1.044 23.75 18.688 1 98.44 87 GLY A O 1
ATOM 649 N N . ARG A 1 88 ? 0.705 23.797 20.078 1 98.44 88 ARG A N 1
ATOM 650 C CA . ARG A 1 88 ? 0.223 22.703 20.922 1 98.44 88 ARG A CA 1
ATOM 651 C C . ARG A 1 88 ? -1.16 23.016 21.484 1 98.44 88 ARG A C 1
ATOM 653 O O . ARG A 1 88 ? -2.068 22.188 21.406 1 98.44 88 ARG A O 1
ATOM 660 N N . ASP A 1 89 ? -1.291 24.188 22.047 1 98.56 89 ASP A N 1
ATOM 661 C CA . ASP A 1 89 ? -2.561 24.594 22.641 1 98.56 89 ASP A CA 1
ATOM 662 C C . ASP A 1 89 ? -3.67 24.641 21.594 1 98.56 89 ASP A C 1
ATOM 664 O O . ASP A 1 89 ? -4.805 24.234 21.859 1 98.56 89 ASP A O 1
ATOM 668 N N . PHE A 1 90 ? -3.332 25.172 20.453 1 98.38 90 PHE A N 1
ATOM 669 C CA . PHE A 1 90 ? -4.285 25.234 19.359 1 98.38 90 PHE A CA 1
ATOM 670 C C . PHE A 1 90 ? -4.766 23.844 18.969 1 98.38 90 PHE A C 1
ATOM 672 O O . PHE A 1 90 ? -5.969 23.609 18.844 1 98.38 90 PHE A O 1
ATOM 679 N N . LEU A 1 91 ? -3.826 22.859 18.781 1 98.62 91 LEU A N 1
ATOM 680 C CA . LEU A 1 91 ? -4.176 21.5 18.391 1 98.62 91 LEU A CA 1
ATOM 681 C C . LEU A 1 91 ? -5.078 20.844 19.453 1 98.62 91 LEU A C 1
ATOM 683 O O . LEU A 1 91 ? -6.094 20.234 19.109 1 98.62 91 LEU A O 1
ATOM 687 N N . GLU A 1 92 ? -4.695 20.984 20.672 1 98.31 92 GLU A N 1
ATOM 688 C CA . GLU A 1 92 ? -5.477 20.391 21.766 1 98.31 92 GLU A CA 1
ATOM 689 C C . GLU A 1 92 ? -6.906 20.922 21.766 1 98.31 92 GLU A C 1
ATOM 691 O O . GLU A 1 92 ? -7.863 20.141 21.812 1 98.31 92 GLU A O 1
ATOM 696 N N . LYS A 1 93 ? -7.008 22.188 21.75 1 98.06 93 LYS A N 1
ATOM 697 C CA . LYS A 1 93 ? -8.32 22.844 21.781 1 98.06 93 LYS A CA 1
ATOM 698 C C . LYS A 1 93 ? -9.188 22.375 20.609 1 98.06 93 LYS A C 1
ATOM 700 O O . LYS A 1 93 ? -10.367 22.078 20.781 1 98.06 93 LYS A O 1
ATOM 705 N N . GLN A 1 94 ? -8.617 22.375 19.438 1 97.38 94 GLN A N 1
ATOM 706 C CA . GLN A 1 94 ? -9.375 22.016 18.25 1 97.38 94 GLN A CA 1
ATOM 707 C C . GLN A 1 94 ? -9.844 20.578 18.297 1 97.38 94 GLN A C 1
ATOM 709 O O . GLN A 1 94 ? -11.016 20.281 18.031 1 97.38 94 GLN A O 1
ATOM 714 N N . TRP A 1 95 ? -9 19.625 18.641 1 98.06 95 TRP A N 1
ATOM 715 C CA . TRP A 1 95 ? -9.367 18.219 18.625 1 98.06 95 TRP A CA 1
ATOM 716 C C . TRP A 1 95 ? -10.398 17.906 19.703 1 98.06 95 TRP A C 1
ATOM 718 O O . TRP A 1 95 ? -11.242 17.016 19.547 1 98.06 95 TRP A O 1
ATOM 728 N N . LEU A 1 96 ? -10.383 18.656 20.812 1 97.81 96 LEU A N 1
ATOM 729 C CA . LEU A 1 96 ? -11.375 18.469 21.875 1 97.81 96 LEU A CA 1
ATOM 730 C C . LEU A 1 96 ? -12.742 18.953 21.422 1 97.81 96 LEU A C 1
ATOM 732 O O . LEU A 1 96 ? -13.773 18.516 21.953 1 97.81 96 LEU A O 1
ATOM 736 N N . SER A 1 97 ? -12.758 19.812 20.438 1 96.62 97 SER A N 1
ATOM 737 C CA . SER A 1 97 ? -14.008 20.422 20.031 1 96.62 97 SER A CA 1
ATOM 738 C C . SER A 1 97 ? -14.547 19.781 18.75 1 96.62 97 SER A C 1
ATOM 740 O O . SER A 1 97 ? -15.75 19.828 18.484 1 96.62 97 SER A O 1
ATOM 742 N N . ILE A 1 98 ? -13.766 19.203 17.891 1 96.5 98 ILE A N 1
ATOM 743 C CA . ILE A 1 98 ? -14.156 18.641 16.594 1 96.5 98 ILE A CA 1
ATOM 744 C C . ILE A 1 98 ? -15.094 17.453 16.812 1 96.5 98 ILE A C 1
ATOM 746 O O . ILE A 1 98 ? -14.812 16.578 17.625 1 96.5 98 ILE A O 1
ATOM 750 N N . THR A 1 99 ? -16.219 17.422 16.109 1 95.69 99 THR A N 1
ATOM 751 C CA . THR A 1 99 ? -17.156 16.312 16.094 1 95.69 99 THR A CA 1
ATOM 752 C C . THR A 1 99 ? -17.266 15.719 14.688 1 95.69 99 THR A C 1
ATOM 754 O O . THR A 1 99 ? -16.75 16.297 13.727 1 95.69 99 THR A O 1
ATOM 757 N N . ARG A 1 100 ? -17.922 14.625 14.664 1 95.31 100 ARG A N 1
ATOM 758 C CA . ARG A 1 100 ? -18.109 13.953 13.383 1 95.31 100 ARG A CA 1
ATOM 759 C C . ARG A 1 100 ? -18.781 14.883 12.375 1 95.31 100 ARG A C 1
ATOM 761 O O . ARG A 1 100 ? -18.359 14.961 11.219 1 95.31 100 ARG A O 1
ATOM 768 N N . ASP A 1 101 ? -19.781 15.648 12.836 1 95.38 101 ASP A N 1
ATOM 769 C CA . ASP A 1 101 ? -20.578 16.484 11.953 1 95.38 101 ASP A CA 1
ATOM 770 C C . ASP A 1 101 ? -19.766 17.688 11.445 1 95.38 101 ASP A C 1
ATOM 772 O O . ASP A 1 101 ? -20.156 18.328 10.461 1 95.38 101 ASP A O 1
ATOM 776 N N . ASP A 1 102 ? -18.672 17.953 12.094 1 95.88 102 ASP A N 1
ATOM 777 C CA . ASP A 1 102 ? -17.766 19 11.617 1 95.88 102 ASP A CA 1
ATOM 778 C C . ASP A 1 102 ? -16.922 18.5 10.438 1 95.88 102 ASP A C 1
ATOM 780 O O . ASP A 1 102 ? -16.328 19.297 9.719 1 95.88 102 ASP A O 1
ATOM 784 N N . VAL A 1 103 ? -16.891 17.203 10.281 1 95.81 103 VAL A N 1
ATOM 785 C CA . VAL A 1 103 ? -15.992 16.609 9.281 1 95.81 103 VAL A CA 1
ATOM 786 C C . VAL A 1 103 ? -16.812 16.078 8.117 1 95.81 103 VAL A C 1
ATOM 788 O O . VAL A 1 103 ? -16.5 16.328 6.949 1 95.81 103 VAL A O 1
ATOM 791 N N . TYR A 1 104 ? -17.828 15.312 8.461 1 93.5 104 TYR A N 1
ATOM 792 C CA . TYR A 1 104 ? -18.641 14.758 7.383 1 93.5 104 TYR A CA 1
ATOM 793 C C . TYR A 1 104 ? -20.078 14.547 7.844 1 93.5 104 TYR A C 1
ATOM 795 O O . TYR A 1 104 ? -20.344 14.398 9.039 1 93.5 104 TYR A O 1
ATOM 803 N N . VAL A 1 105 ? -21.016 14.562 6.891 1 92.69 105 VAL A N 1
ATOM 804 C CA . VAL A 1 105 ? -22.438 14.305 7.113 1 92.69 105 VAL A CA 1
ATOM 805 C C . VAL A 1 105 ? -22.984 13.406 6 1 92.69 105 VAL A C 1
ATOM 807 O O . VAL A 1 105 ? -22.312 13.195 4.984 1 92.6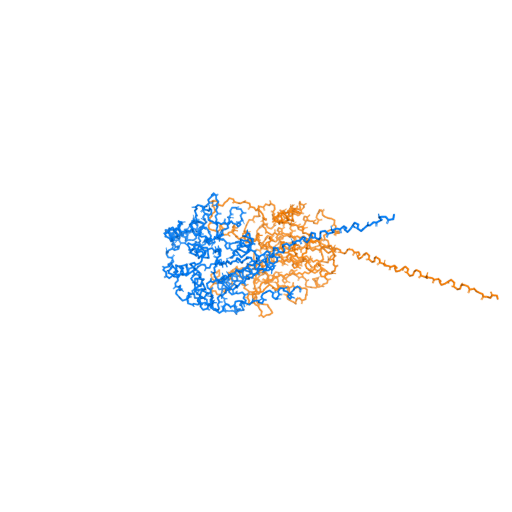9 105 VAL A O 1
ATOM 810 N N . ASN A 1 106 ? -24.172 12.828 6.23 1 88.31 106 ASN A N 1
ATOM 811 C CA . ASN A 1 106 ? -24.828 12.062 5.188 1 88.31 106 ASN A CA 1
ATOM 812 C C . ASN A 1 106 ? -25.266 12.945 4.023 1 88.31 106 ASN A C 1
ATOM 814 O O . ASN A 1 106 ? -25.625 14.109 4.223 1 88.31 106 ASN A O 1
ATOM 818 N N . TRP A 1 107 ? -25.203 12.383 2.914 1 88.75 107 TRP A N 1
ATOM 819 C CA . TRP A 1 107 ? -25.906 13.031 1.81 1 88.75 107 TRP A CA 1
ATOM 820 C C . TRP A 1 107 ? -27.391 13.141 2.1 1 88.75 107 TRP A C 1
ATOM 822 O O . TRP A 1 107 ? -27.891 12.531 3.049 1 88.75 107 TRP A O 1
ATOM 832 N N . LYS A 1 108 ? -28.094 13.914 1.292 1 86.81 108 LYS A N 1
ATOM 833 C CA . LYS A 1 108 ? -29.531 14.125 1.502 1 86.81 108 LYS A CA 1
ATOM 834 C C . LYS A 1 108 ? -30.281 12.805 1.566 1 86.81 108 LYS A C 1
ATOM 836 O O . LYS A 1 108 ? -31.141 12.609 2.43 1 86.81 108 LYS A O 1
ATOM 841 N N . ASP A 1 109 ? -29.953 11.805 0.671 1 85.06 109 ASP A N 1
ATOM 842 C CA . ASP A 1 109 ? -30.641 10.523 0.618 1 85.06 109 ASP A CA 1
ATOM 843 C C . ASP A 1 109 ? -29.797 9.414 1.233 1 85.06 109 ASP A C 1
ATOM 845 O O . ASP A 1 109 ? -29.953 8.242 0.901 1 85.06 109 ASP A O 1
ATOM 849 N N . GLY A 1 110 ? -28.812 9.836 1.934 1 84.12 110 GLY A N 1
ATOM 850 C CA . GLY A 1 110 ? -28.047 8.891 2.725 1 84.12 110 GLY A CA 1
ATOM 851 C C . GLY A 1 110 ? -26.875 8.281 1.962 1 84.12 110 GLY A C 1
ATOM 852 O O . GLY A 1 110 ? -26.516 8.766 0.887 1 84.12 110 GLY A O 1
ATOM 853 N N . PRO A 1 111 ? -26.281 7.25 2.617 1 78 111 PRO A N 1
ATOM 854 C CA . PRO A 1 111 ? -25.078 6.648 2.057 1 78 111 PRO A CA 1
ATOM 855 C C . PRO A 1 111 ? -25.328 5.961 0.716 1 78 111 PRO A C 1
ATOM 857 O O . PRO A 1 111 ? -24.406 5.812 -0.087 1 78 111 PRO A O 1
ATOM 860 N N . ILE A 1 112 ? -26.453 5.57 0.51 1 74.56 112 ILE A N 1
ATOM 861 C CA . ILE A 1 112 ? -26.766 4.918 -0.754 1 74.56 112 ILE A CA 1
ATOM 862 C C . ILE A 1 112 ? -26.625 5.914 -1.902 1 74.56 112 ILE A C 1
ATOM 864 O O . ILE A 1 112 ? -26.125 5.566 -2.975 1 74.56 112 ILE A O 1
ATOM 868 N N . GLU A 1 113 ? -27.062 7.105 -1.682 1 77.94 113 GLU A N 1
ATOM 869 C CA . GLU A 1 113 ? -26.812 8.164 -2.654 1 77.94 113 GLU A CA 1
ATOM 870 C C . GLU A 1 113 ? -25.328 8.336 -2.906 1 77.94 113 GLU A C 1
ATOM 872 O O . GLU A 1 113 ? -24.891 8.523 -4.047 1 77.94 113 GLU A O 1
ATOM 877 N N . GLY A 1 114 ? -24.594 8.352 -1.869 1 79.69 114 GLY A N 1
ATOM 878 C CA . GLY A 1 114 ? -23.141 8.461 -1.963 1 79.69 114 GLY A CA 1
ATOM 879 C C . GLY A 1 114 ? -22.516 7.359 -2.801 1 79.69 114 GLY A C 1
ATOM 880 O O . GLY A 1 114 ? -21.641 7.625 -3.625 1 79.69 114 GLY A O 1
ATOM 881 N N . LEU A 1 115 ? -22.969 6.191 -2.59 1 71.31 115 LEU A N 1
ATOM 882 C CA . LEU A 1 115 ? -22.438 5.02 -3.279 1 71.31 115 LEU A CA 1
ATOM 883 C C . LEU A 1 115 ? -22.75 5.078 -4.77 1 71.31 115 LEU A C 1
ATOM 885 O O . LEU A 1 115 ? -21.891 4.793 -5.602 1 71.31 115 LEU A O 1
ATOM 889 N N . LEU A 1 116 ? -23.938 5.551 -5.09 1 73 116 LEU A N 1
ATOM 890 C CA . LEU A 1 116 ? -24.453 5.383 -6.449 1 73 116 LEU A CA 1
ATOM 891 C C . LEU A 1 116 ? -24.266 6.656 -7.262 1 73 116 LEU A C 1
ATOM 893 O O . LEU A 1 116 ? -24.094 6.602 -8.484 1 73 116 LEU A O 1
ATOM 897 N N . PHE A 1 117 ? -24.234 7.801 -6.547 1 79.62 117 PHE A N 1
ATOM 898 C CA . PHE A 1 117 ? -24.375 9.031 -7.324 1 79.62 117 PHE A CA 1
ATOM 899 C C . PHE A 1 117 ? -23.234 9.992 -7.004 1 79.62 117 PHE A C 1
ATOM 901 O O . PHE A 1 117 ? -23.125 11.055 -7.621 1 79.62 117 PHE A O 1
ATOM 908 N N . LYS A 1 118 ? -22.5 9.617 -6.047 1 83.38 118 LYS A N 1
ATOM 909 C CA . LYS A 1 118 ? -21.375 10.461 -5.664 1 83.38 118 LYS A CA 1
ATOM 910 C C . LYS A 1 118 ? -20.062 9.688 -5.746 1 83.38 118 LYS A C 1
ATOM 912 O O . LYS A 1 118 ? -20.016 8.562 -6.25 1 83.38 118 LYS A O 1
ATOM 917 N N . SER A 1 119 ? -19.016 10.367 -5.398 1 84.38 119 SER A N 1
ATOM 918 C CA . SER A 1 119 ? -17.719 9.703 -5.434 1 84.38 119 SER A CA 1
ATOM 919 C C . SER A 1 119 ? -17.234 9.367 -4.031 1 84.38 119 SER A C 1
ATOM 921 O O . SER A 1 119 ? -16.031 9.156 -3.814 1 84.38 119 SER A O 1
ATOM 923 N N . GLY A 1 120 ? -18.172 9.492 -3.092 1 85 120 GLY A N 1
ATOM 924 C CA . GLY A 1 120 ? -17.953 9.148 -1.694 1 85 120 GLY A CA 1
ATOM 925 C C . GLY A 1 120 ? -19.234 8.93 -0.924 1 85 120 GLY A C 1
ATOM 926 O O . GLY A 1 120 ? -20.281 9.492 -1.274 1 85 120 GLY A O 1
ATOM 927 N N . LEU A 1 121 ? -19.156 8.211 0.097 1 83.44 121 LEU A N 1
ATOM 928 C CA . LEU A 1 121 ? -20.328 7.805 0.857 1 83.44 121 LEU A CA 1
ATOM 929 C C . LEU A 1 121 ? -20.938 8.992 1.598 1 83.44 121 LEU A C 1
ATOM 931 O O . LEU A 1 121 ? -22.141 9.039 1.808 1 83.44 121 LEU A O 1
ATOM 935 N N . PHE A 1 122 ? -20.062 9.922 2.004 1 89.56 122 PHE A N 1
ATOM 936 C CA . PHE A 1 122 ? -20.5 11.023 2.852 1 89.56 122 PHE A CA 1
ATOM 937 C C . PHE A 1 122 ? -20.125 12.367 2.24 1 89.56 122 PHE A C 1
ATOM 939 O O . PHE A 1 122 ? -19.266 12.43 1.354 1 89.56 122 PHE A O 1
ATOM 946 N N . ASP A 1 123 ? -20.812 13.336 2.68 1 92.5 123 ASP A N 1
ATOM 947 C CA . ASP A 1 123 ? -20.531 14.711 2.293 1 92.5 123 ASP A CA 1
ATOM 948 C C . ASP A 1 123 ? -19.5 15.352 3.225 1 92.5 123 ASP A C 1
ATOM 950 O O . ASP A 1 123 ? -19.719 15.422 4.438 1 92.5 123 ASP A O 1
ATOM 954 N N . THR A 1 124 ? -18.375 15.852 2.66 1 94.38 124 THR A N 1
ATOM 955 C CA . THR A 1 124 ? -17.297 16.391 3.479 1 94.38 124 THR A CA 1
ATOM 956 C C . THR A 1 124 ? -17.266 17.922 3.385 1 94.38 124 THR A C 1
ATOM 958 O O . THR A 1 124 ? -16.266 18.547 3.736 1 94.38 124 THR A O 1
ATOM 961 N N . THR A 1 125 ? -18.297 18.562 2.891 1 95.06 125 THR A N 1
ATOM 962 C CA . THR A 1 125 ? -18.422 20.016 2.873 1 95.06 125 THR A CA 1
ATOM 963 C C . THR A 1 125 ? -18.172 20.594 4.262 1 95.06 125 THR A C 1
ATOM 965 O O . THR A 1 125 ? -17.547 21.641 4.398 1 95.06 125 THR A O 1
ATOM 968 N N . PRO A 1 126 ? -18.641 19.938 5.289 1 96.62 126 PRO A N 1
ATOM 969 C CA . PRO A 1 126 ? -18.375 20.469 6.633 1 96.62 126 PRO A CA 1
ATOM 970 C C . PRO A 1 126 ? -16.891 20.562 6.953 1 96.62 126 PRO A C 1
ATOM 972 O O . PRO A 1 126 ? -16.469 21.469 7.68 1 96.62 126 PRO A O 1
ATOM 975 N N . LEU A 1 127 ? -16.094 19.625 6.449 1 96.81 127 LEU A N 1
ATOM 976 C CA . LEU A 1 127 ? -14.656 19.703 6.691 1 96.81 127 LEU A CA 1
ATOM 977 C C . LEU A 1 127 ? -14.062 20.953 6.062 1 96.81 127 LEU A C 1
ATOM 979 O O . LEU A 1 127 ? -13.203 21.609 6.66 1 96.81 127 LEU A O 1
ATOM 983 N N . LEU A 1 128 ? -14.438 21.266 4.844 1 97.12 128 LEU A N 1
ATOM 984 C CA . LEU A 1 128 ? -13.961 22.484 4.207 1 97.12 128 LEU A CA 1
ATOM 985 C C . LEU A 1 128 ? -14.352 23.719 5.027 1 97.12 128 LEU A C 1
ATOM 987 O O . LEU A 1 128 ? -13.539 24.625 5.203 1 97.12 128 LEU A O 1
ATOM 991 N N . ASN A 1 129 ? -15.594 23.734 5.512 1 97.38 129 ASN A N 1
ATOM 992 C CA . ASN A 1 129 ? -16.047 24.828 6.359 1 97.38 129 ASN A CA 1
ATOM 993 C C . ASN A 1 129 ? -15.219 24.938 7.637 1 97.38 129 ASN A C 1
ATOM 995 O O . ASN A 1 129 ? -14.844 26.031 8.047 1 97.38 129 ASN A O 1
ATOM 999 N N . LEU A 1 130 ? -14.969 23.812 8.18 1 97 130 LEU A N 1
ATOM 1000 C CA . LEU A 1 130 ? -14.156 23.766 9.391 1 97 130 LEU A CA 1
ATOM 1001 C C . LEU A 1 130 ? -12.766 24.328 9.133 1 97 130 LEU A C 1
ATOM 1003 O O . LEU A 1 130 ? -12.273 25.172 9.898 1 97 130 LEU A O 1
ATOM 1007 N N . MET A 1 131 ? -12.102 23.906 8.07 1 97 131 MET A N 1
ATOM 1008 C CA . MET A 1 131 ? -10.75 24.359 7.75 1 97 131 MET A CA 1
ATOM 1009 C C . MET A 1 131 ? -10.742 25.844 7.449 1 97 131 MET A C 1
ATOM 1011 O O . MET A 1 131 ? -9.82 26.562 7.855 1 97 131 MET A O 1
ATOM 1015 N N . THR A 1 132 ? -11.758 26.328 6.805 1 96.25 132 THR A N 1
ATOM 1016 C CA . THR A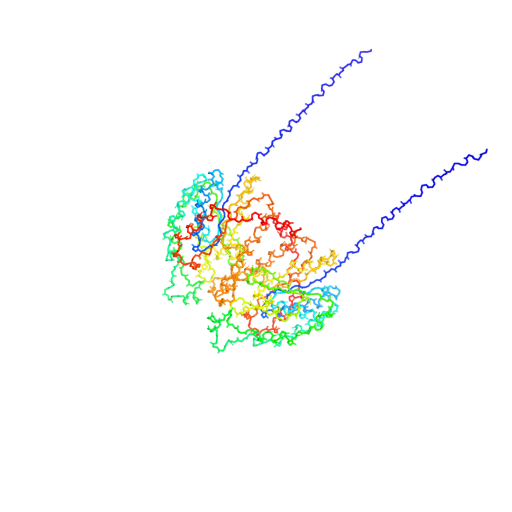 1 132 ? -11.852 27.734 6.461 1 96.25 132 THR A CA 1
ATOM 1017 C C . THR A 1 132 ? -11.992 28.594 7.719 1 96.25 132 THR A C 1
ATOM 1019 O O . THR A 1 132 ? -11.484 29.719 7.777 1 96.25 132 THR A O 1
ATOM 1022 N N . THR A 1 133 ? -12.641 28.031 8.688 1 95.44 133 THR A N 1
ATOM 1023 C CA . THR A 1 133 ? -12.828 28.734 9.945 1 95.44 133 THR A CA 1
ATOM 1024 C C . THR A 1 133 ? -11.57 28.656 10.812 1 95.44 133 THR A C 1
ATOM 1026 O O . THR A 1 133 ? -11.195 29.641 11.453 1 95.44 133 THR A O 1
ATOM 1029 N N . LEU A 1 134 ? -10.906 27.547 10.773 1 95.06 134 LEU A N 1
ATOM 1030 C CA . LEU A 1 134 ? -9.812 27.266 11.703 1 95.06 134 LEU A CA 1
ATOM 1031 C C . LEU A 1 134 ? -8.5 27.859 11.195 1 95.06 134 LEU A C 1
ATOM 1033 O O . LEU A 1 134 ? -7.641 28.234 11.984 1 95.06 134 LEU A O 1
ATOM 1037 N N . VAL A 1 135 ? -8.328 27.891 9.93 1 96.19 135 VAL A N 1
ATOM 1038 C CA . VAL A 1 135 ? -7.031 28.266 9.375 1 96.19 135 VAL A CA 1
ATOM 1039 C C . VAL A 1 135 ? -6.969 29.781 9.203 1 96.19 135 VAL A C 1
ATOM 1041 O O . VAL A 1 135 ? -7.777 30.375 8.477 1 96.19 135 VAL A O 1
ATOM 1044 N N . ASN A 1 136 ? -6.066 30.359 9.906 1 96.06 136 ASN A N 1
ATOM 1045 C CA . ASN A 1 136 ? -5.711 31.75 9.672 1 96.06 136 ASN A CA 1
ATOM 1046 C C . ASN A 1 136 ? -4.605 31.875 8.625 1 96.06 136 ASN A C 1
ATOM 1048 O O . ASN A 1 136 ? -3.422 31.781 8.953 1 96.06 136 ASN A O 1
ATOM 1052 N N . VAL A 1 137 ? -4.992 32.219 7.449 1 93.31 137 VAL A N 1
ATOM 1053 C CA . VAL A 1 137 ? -4.086 32.219 6.309 1 93.31 137 VAL A CA 1
ATOM 1054 C C . VAL A 1 137 ? -2.992 33.25 6.516 1 93.31 137 VAL A C 1
ATOM 1056 O O . VAL A 1 137 ? -1.837 33.031 6.145 1 93.31 137 VAL A O 1
ATOM 1059 N N . THR A 1 138 ? -3.354 34.375 7.082 1 94.81 138 THR A N 1
ATOM 1060 C CA . THR A 1 138 ? -2.373 35.406 7.352 1 94.81 138 THR A CA 1
ATOM 1061 C C . THR A 1 138 ? -1.297 34.906 8.312 1 94.81 138 THR A C 1
ATOM 1063 O O . THR A 1 138 ? -0.103 35.094 8.062 1 94.81 138 THR A O 1
ATOM 1066 N N . SER A 1 139 ? -1.741 34.281 9.383 1 96.06 139 SER A N 1
ATOM 1067 C CA . SER A 1 139 ? -0.793 33.719 10.336 1 96.06 139 SER A CA 1
ATOM 1068 C C . SER A 1 139 ? 0.084 32.656 9.68 1 96.06 139 SER A C 1
ATOM 1070 O O . SER A 1 139 ? 1.283 32.594 9.953 1 96.06 139 SER A O 1
ATOM 1072 N N . LEU A 1 140 ? -0.547 31.859 8.891 1 96 140 LEU A N 1
ATOM 1073 C CA . LEU A 1 140 ? 0.174 30.797 8.188 1 96 140 LEU A CA 1
ATOM 1074 C C . LEU A 1 140 ? 1.279 31.391 7.312 1 96 140 LEU A C 1
ATOM 1076 O O . LEU A 1 140 ? 2.396 30.859 7.289 1 96 140 LEU A O 1
ATOM 1080 N N . LEU A 1 141 ? 1.005 32.469 6.598 1 93.94 141 LEU A N 1
ATOM 1081 C CA . LEU A 1 141 ? 1.944 33.062 5.664 1 93.94 141 LEU A CA 1
ATOM 1082 C C . LEU A 1 141 ? 3.027 33.844 6.41 1 93.94 141 LEU A C 1
ATOM 1084 O O . LEU A 1 141 ? 4.168 33.906 5.949 1 93.94 141 LEU A O 1
ATOM 1088 N N . GLN A 1 142 ? 2.711 34.375 7.566 1 95.81 142 GLN A N 1
ATOM 1089 C CA . GLN A 1 142 ? 3.648 35.188 8.328 1 95.81 142 GLN A CA 1
ATOM 1090 C C . GLN A 1 142 ? 4.578 34.312 9.172 1 95.81 142 GLN A C 1
ATOM 1092 O O . GLN A 1 142 ? 5.668 34.719 9.555 1 95.81 142 GLN A O 1
ATOM 1097 N N . SER A 1 143 ? 4.09 33.125 9.469 1 97.62 143 SER A N 1
ATOM 1098 C CA . SER A 1 143 ? 4.918 32.188 10.234 1 97.62 143 SER A CA 1
ATOM 1099 C C . SER A 1 143 ? 6.16 31.781 9.445 1 97.62 143 SER A C 1
ATOM 1101 O O . SER A 1 143 ? 6.09 31.562 8.234 1 97.62 143 SER A O 1
ATOM 1103 N N . ASP A 1 144 ? 7.312 31.688 10.094 1 97.75 144 ASP A N 1
ATOM 1104 C CA . ASP A 1 144 ? 8.531 31.234 9.43 1 97.75 144 ASP A CA 1
ATOM 1105 C C . ASP A 1 144 ? 8.625 29.703 9.445 1 97.75 144 ASP A C 1
ATOM 1107 O O . ASP A 1 144 ? 9.586 29.141 8.922 1 97.75 144 ASP A O 1
ATOM 1111 N N . ARG A 1 145 ? 7.672 29.062 10.062 1 98.25 145 ARG A N 1
ATOM 1112 C CA . ARG A 1 145 ? 7.609 27.609 9.977 1 98.25 145 ARG A CA 1
ATOM 1113 C C . ARG A 1 145 ? 7.043 27.172 8.633 1 98.25 145 ARG A C 1
ATOM 1115 O O . ARG A 1 145 ? 5.945 27.578 8.25 1 98.25 145 ARG A O 1
ATOM 1122 N N . GLY A 1 146 ? 7.781 26.359 7.914 1 97.81 146 GLY A N 1
ATOM 1123 C CA . GLY A 1 146 ? 7.281 25.812 6.668 1 97.81 146 GLY A CA 1
ATOM 1124 C C . GLY A 1 146 ? 6.371 24.609 6.871 1 97.81 146 GLY A C 1
ATOM 1125 O O . GLY A 1 146 ? 6.328 24.031 7.957 1 97.81 146 GLY A O 1
ATOM 1126 N N . PHE A 1 147 ? 5.582 24.281 5.836 1 97.88 147 PHE A N 1
ATOM 1127 C CA . PHE A 1 147 ? 4.777 23.078 5.906 1 97.88 147 PHE A CA 1
ATOM 1128 C C . PHE A 1 147 ? 4.664 22.422 4.539 1 97.88 147 PHE A C 1
ATOM 1130 O O . PHE A 1 147 ? 4.961 23.047 3.518 1 97.88 147 PHE A O 1
ATOM 1137 N N . LEU A 1 148 ? 4.324 21.172 4.559 1 98.19 148 LEU A N 1
ATOM 1138 C CA . LEU A 1 148 ? 4.004 20.375 3.379 1 98.19 148 LEU A CA 1
ATOM 1139 C C . LEU A 1 148 ? 2.883 19.391 3.682 1 98.19 148 LEU A C 1
ATOM 1141 O O . LEU A 1 148 ? 2.949 18.656 4.664 1 98.19 148 LEU A O 1
ATOM 1145 N N . ILE A 1 149 ? 1.848 19.5 2.924 1 98 149 ILE A N 1
ATOM 1146 C CA . ILE A 1 149 ? 0.795 18.484 3.035 1 98 149 ILE A CA 1
ATOM 1147 C C . ILE A 1 149 ? 0.634 17.766 1.701 1 98 149 ILE A C 1
ATOM 1149 O O . ILE A 1 149 ? 0.952 18.312 0.644 1 98 149 ILE A O 1
ATOM 1153 N N . GLY A 1 150 ? 0.228 16.578 1.708 1 97.88 150 GLY A N 1
ATOM 1154 C CA . GLY A 1 150 ? 0.211 15.766 0.503 1 97.88 150 GLY A CA 1
ATOM 1155 C C . GLY A 1 150 ? -1.166 15.227 0.167 1 97.88 150 GLY A C 1
ATOM 1156 O O . GLY A 1 150 ? -1.965 14.945 1.062 1 97.88 150 GLY A O 1
ATOM 1157 N N . ALA A 1 151 ? -1.46 15.094 -1.054 1 97.88 151 ALA A N 1
ATOM 1158 C CA . ALA A 1 151 ? -2.652 14.453 -1.604 1 97.88 151 ALA A CA 1
ATOM 1159 C C . ALA A 1 151 ? -2.311 13.625 -2.838 1 97.88 151 ALA A C 1
ATOM 1161 O O . ALA A 1 151 ? -1.251 13.805 -3.443 1 97.88 151 ALA A O 1
ATOM 1162 N N . THR A 1 152 ? -3.186 12.703 -3.16 1 96.44 152 THR A N 1
ATOM 1163 C CA . THR A 1 152 ? -2.99 11.859 -4.336 1 96.44 152 THR A CA 1
ATOM 1164 C C . THR A 1 152 ? -3.836 12.359 -5.504 1 96.44 152 THR A C 1
ATOM 1166 O O . THR A 1 152 ? -5.059 12.469 -5.391 1 96.44 152 THR A O 1
ATOM 1169 N N . ASN A 1 153 ? -3.193 12.672 -6.578 1 96.06 153 ASN A N 1
ATOM 1170 C CA . ASN A 1 153 ? -3.881 13.039 -7.812 1 96.06 153 ASN A CA 1
ATOM 1171 C C . ASN A 1 153 ? -4.492 11.82 -8.492 1 96.06 153 ASN A C 1
ATOM 1173 O O . ASN A 1 153 ? -3.77 10.969 -9.016 1 96.06 153 ASN A O 1
ATOM 1177 N N . ILE A 1 154 ? -5.797 11.734 -8.523 1 93 154 ILE A N 1
ATOM 1178 C CA . ILE A 1 154 ? -6.48 10.547 -9.023 1 93 154 ILE A CA 1
ATOM 1179 C C . ILE A 1 154 ? -6.332 10.469 -10.539 1 93 154 ILE A C 1
ATOM 1181 O O . ILE A 1 154 ? -6.309 9.375 -11.117 1 93 154 ILE A O 1
ATOM 1185 N N . ASP A 1 155 ? -6.242 11.617 -11.203 1 92.56 155 ASP A N 1
ATOM 1186 C CA . ASP A 1 155 ? -6.117 11.656 -12.656 1 92.56 155 ASP A CA 1
ATOM 1187 C C . ASP A 1 155 ? -4.77 11.102 -13.109 1 92.56 155 ASP A C 1
ATOM 1189 O O . ASP A 1 155 ? -4.707 10.281 -14.031 1 92.56 155 ASP A O 1
ATOM 1193 N N . THR A 1 156 ? -3.721 11.477 -12.43 1 89.94 156 THR A N 1
ATOM 1194 C CA . THR A 1 156 ? -2.375 11.133 -12.875 1 89.94 156 THR A CA 1
ATOM 1195 C C . THR A 1 156 ? -1.833 9.938 -12.094 1 89.94 156 THR A C 1
ATOM 1197 O O . THR A 1 156 ? -0.913 9.258 -12.547 1 89.94 156 THR A O 1
ATOM 1200 N N . GLY A 1 157 ? -2.336 9.812 -10.914 1 90.06 157 GLY A N 1
ATOM 1201 C CA . GLY A 1 157 ? -1.79 8.805 -10.016 1 90.06 157 GLY A CA 1
ATOM 1202 C C . GLY A 1 157 ? -0.605 9.305 -9.211 1 90.06 157 GLY A C 1
ATOM 1203 O O . GLY A 1 157 ? 0.011 8.547 -8.461 1 90.06 157 GLY A O 1
ATOM 1204 N N . ASP A 1 158 ? -0.335 10.578 -9.273 1 90.94 158 ASP A N 1
ATOM 1205 C CA . ASP A 1 158 ? 0.865 11.125 -8.641 1 90.94 158 ASP A CA 1
ATOM 1206 C C . ASP A 1 158 ? 0.555 11.664 -7.25 1 90.94 158 ASP A C 1
ATOM 1208 O O . ASP A 1 158 ? -0.583 12.047 -6.965 1 90.94 158 ASP A O 1
ATOM 1212 N N . PHE A 1 159 ? 1.625 11.641 -6.43 1 92.81 159 PHE A N 1
ATOM 1213 C CA . PHE A 1 159 ? 1.582 12.305 -5.137 1 92.81 159 PHE A CA 1
ATOM 1214 C C . PHE A 1 159 ? 1.897 13.789 -5.281 1 92.81 159 PHE A C 1
ATOM 1216 O O . PHE A 1 159 ? 2.986 14.156 -5.73 1 92.81 159 PHE A O 1
ATOM 1223 N N . ASN A 1 160 ? 0.94 14.656 -4.977 1 96.38 160 ASN A N 1
ATOM 1224 C CA . ASN A 1 160 ? 1.164 16.094 -5.059 1 96.38 160 ASN A CA 1
ATOM 1225 C C . ASN A 1 160 ? 1.347 16.719 -3.674 1 96.38 160 ASN A C 1
ATOM 1227 O O . ASN A 1 160 ? 0.686 16.312 -2.715 1 96.38 160 ASN A O 1
ATOM 1231 N N . ARG A 1 161 ? 2.215 17.672 -3.613 1 97.5 161 ARG A N 1
ATOM 1232 C CA . ARG A 1 161 ? 2.578 18.375 -2.383 1 97.5 161 ARG A CA 1
ATOM 1233 C C . ARG A 1 161 ? 2.082 19.812 -2.402 1 97.5 161 ARG A C 1
ATOM 1235 O O . ARG A 1 161 ? 2.223 20.516 -3.41 1 97.5 161 ARG A O 1
ATOM 1242 N N . PHE A 1 162 ? 1.455 20.203 -1.312 1 97.56 162 PHE A N 1
ATOM 1243 C CA . PHE A 1 162 ? 1.025 21.594 -1.14 1 97.56 162 PHE A CA 1
ATOM 1244 C C . PHE A 1 162 ? 1.793 22.25 -0.004 1 97.56 162 PHE A C 1
ATOM 1246 O O . PHE A 1 162 ? 2.055 21.625 1.026 1 97.56 162 PHE A O 1
ATOM 1253 N N . ASN A 1 163 ? 2.168 23.484 -0.25 1 96.31 163 ASN A N 1
ATOM 1254 C CA . ASN A 1 163 ? 2.908 24.266 0.735 1 96.31 163 ASN A CA 1
ATOM 1255 C C . ASN A 1 163 ? 2.42 25.703 0.787 1 96.31 163 ASN A C 1
ATOM 1257 O O . ASN A 1 163 ? 1.287 26 0.398 1 96.31 163 ASN A O 1
ATOM 1261 N N . LYS A 1 164 ? 3.24 26.594 1.311 1 93.81 164 LYS A N 1
ATOM 1262 C CA . LYS A 1 164 ? 2.85 27.969 1.587 1 93.81 164 LYS A CA 1
ATOM 1263 C C . LYS A 1 164 ? 2.49 28.703 0.3 1 93.81 164 LYS A C 1
ATOM 1265 O O . LYS A 1 164 ? 1.774 29.719 0.332 1 93.81 164 LYS A O 1
ATOM 1270 N N . THR A 1 165 ? 2.959 28.219 -0.784 1 91.38 165 THR A N 1
ATOM 1271 C CA . THR A 1 165 ? 2.723 28.906 -2.047 1 91.38 165 THR A CA 1
ATOM 1272 C C . THR A 1 165 ? 1.343 28.562 -2.602 1 91.38 165 THR A C 1
ATOM 1274 O O . THR A 1 165 ? 0.876 29.188 -3.555 1 91.38 165 THR A O 1
ATOM 1277 N N . ASP A 1 166 ? 0.703 27.609 -2 1 93.5 166 ASP A N 1
ATOM 1278 C CA . ASP A 1 166 ? -0.617 27.219 -2.479 1 93.5 166 ASP A CA 1
ATOM 1279 C C . ASP A 1 166 ? -1.683 28.219 -2.051 1 93.5 166 ASP A C 1
ATOM 1281 O O . ASP A 1 166 ? -1.863 28.469 -0.857 1 93.5 166 ASP A O 1
ATOM 1285 N N . PRO A 1 167 ? -2.439 28.75 -2.986 1 91.06 167 PRO A N 1
ATOM 1286 C CA . PRO A 1 167 ? -3.414 29.781 -2.643 1 91.06 167 PRO A CA 1
ATOM 1287 C C . PRO A 1 167 ? -4.66 29.219 -1.962 1 91.06 167 PRO A C 1
ATOM 1289 O O . PRO A 1 167 ? -5.426 29.969 -1.354 1 91.06 167 PRO A O 1
ATOM 1292 N N . ASP A 1 168 ? -4.914 28 -2.084 1 95.12 168 ASP A N 1
ATOM 1293 C CA . ASP A 1 168 ? -6.102 27.391 -1.505 1 95.12 168 ASP A CA 1
ATOM 1294 C C . ASP A 1 168 ? -5.73 26.219 -0.593 1 95.12 168 ASP A C 1
ATOM 1296 O O . ASP A 1 168 ? -6.141 25.078 -0.833 1 95.12 168 ASP A O 1
ATOM 1300 N N . ILE A 1 169 ? -5.141 26.531 0.496 1 95.56 169 ILE A N 1
ATOM 1301 C CA . ILE A 1 169 ? -4.559 25.516 1.366 1 95.56 169 ILE A CA 1
ATOM 1302 C C . ILE A 1 169 ? -5.668 24.75 2.074 1 95.56 169 ILE A C 1
ATOM 1304 O O . ILE A 1 169 ? -5.535 23.547 2.328 1 95.56 169 ILE A O 1
ATOM 1308 N N . CYS A 1 170 ? -6.801 25.422 2.395 1 96.88 170 CYS A N 1
ATOM 1309 C CA . CYS A 1 170 ? -7.914 24.734 3.037 1 96.88 170 CYS A CA 1
ATOM 1310 C C . CYS A 1 170 ? -8.445 23.609 2.152 1 96.88 170 CYS A C 1
ATOM 1312 O O . CYS A 1 170 ? -8.672 22.5 2.625 1 96.88 170 CYS A O 1
ATOM 1314 N N . LEU A 1 171 ? -8.562 23.906 0.9 1 97.12 171 LEU A N 1
ATOM 1315 C CA . LEU A 1 171 ? -9 22.875 -0.046 1 97.12 171 LEU A CA 1
ATOM 1316 C C . LEU A 1 171 ? -7.945 21.781 -0.189 1 97.12 171 LEU A C 1
ATOM 1318 O O . LEU A 1 171 ? -8.281 20.625 -0.406 1 97.12 171 LEU A O 1
ATOM 1322 N N . GLY A 1 172 ? -6.672 22.188 -0.085 1 97.31 172 GLY A N 1
ATOM 1323 C CA . GLY A 1 172 ? -5.598 21.203 -0.075 1 97.31 172 GLY A CA 1
ATOM 1324 C C . GLY A 1 172 ? -5.707 20.203 1.065 1 97.31 172 GLY A C 1
ATOM 1325 O O . GLY A 1 172 ? -5.496 19 0.873 1 97.31 172 GLY A O 1
ATOM 1326 N N . VAL A 1 173 ? -6.035 20.703 2.195 1 97.38 173 VAL A N 1
ATOM 1327 C CA . VAL A 1 173 ? -6.203 19.844 3.359 1 97.38 173 VAL A CA 1
ATOM 1328 C C . VAL A 1 173 ? -7.379 18.891 3.131 1 97.38 173 VAL A C 1
ATOM 1330 O O . VAL A 1 173 ? -7.297 17.703 3.457 1 97.38 173 VAL A O 1
ATOM 1333 N N . VAL A 1 174 ? -8.461 19.422 2.566 1 97.56 174 VAL A N 1
ATOM 1334 C CA . VAL A 1 174 ? -9.633 18.594 2.299 1 97.56 174 VAL A CA 1
ATOM 1335 C C . VAL A 1 174 ? -9.281 17.516 1.281 1 97.56 174 VAL A C 1
ATOM 1337 O O . VAL A 1 174 ? -9.68 16.344 1.434 1 97.56 174 VAL A O 1
ATOM 1340 N N . ALA A 1 175 ? -8.523 17.891 0.283 1 97.69 175 ALA A N 1
ATOM 1341 C CA . ALA A 1 175 ? -8.055 16.922 -0.702 1 97.69 175 ALA A CA 1
ATOM 1342 C C . ALA A 1 175 ? -7.203 15.844 -0.042 1 97.69 175 ALA A C 1
ATOM 1344 O O . ALA A 1 175 ? -7.406 14.648 -0.285 1 97.69 175 ALA A O 1
ATOM 1345 N N . SER A 1 176 ? -6.312 16.266 0.796 1 98.19 176 SER A N 1
ATOM 1346 C CA . SER A 1 176 ? -5.422 15.359 1.52 1 98.19 176 SER A CA 1
ATOM 1347 C C . SER A 1 176 ? -6.211 14.398 2.396 1 98.19 176 SER A C 1
ATOM 1349 O O . SER A 1 176 ? -5.723 13.312 2.734 1 98.19 176 SER A O 1
ATOM 1351 N N . SER A 1 177 ? -7.441 14.766 2.732 1 97.25 177 SER A N 1
ATOM 1352 C CA . SER A 1 177 ? -8.242 14.016 3.691 1 97.25 177 SER A CA 1
ATOM 1353 C C . SER A 1 177 ? -9.391 13.281 3 1 97.25 177 SER A C 1
ATOM 1355 O O . SER A 1 177 ? -10.328 12.82 3.656 1 97.25 177 SER A O 1
ATOM 1357 N N . SER A 1 178 ? -9.367 13.336 1.707 1 95.88 178 SER A N 1
ATOM 1358 C CA . SER A 1 178 ? -10.43 12.672 0.96 1 95.88 178 SER A CA 1
ATOM 1359 C C . SER A 1 178 ? -10.25 11.156 0.966 1 95.88 178 SER A C 1
ATOM 1361 O O . SER A 1 178 ? -9.836 10.57 -0.037 1 95.88 178 SER A O 1
ATOM 1363 N N . VAL A 1 179 ? -10.68 10.523 2.025 1 90.81 179 VAL A N 1
ATOM 1364 C CA . VAL A 1 179 ? -10.508 9.102 2.279 1 90.81 179 VAL A CA 1
ATOM 1365 C C . VAL A 1 179 ? -11.234 8.289 1.202 1 90.81 179 VAL A C 1
ATOM 1367 O O . VAL A 1 179 ? -12.414 8.516 0.938 1 90.81 179 VAL A O 1
ATOM 1370 N N . PRO A 1 180 ? -10.602 7.387 0.636 1 85.44 180 PRO A N 1
ATOM 1371 C CA . PRO A 1 180 ? -11.195 6.582 -0.431 1 85.44 180 PRO A CA 1
ATOM 1372 C C . PRO A 1 180 ? -12.547 5.984 -0.033 1 85.44 180 PRO A C 1
ATOM 1374 O O . PRO A 1 180 ? -12.711 5.527 1.101 1 85.44 180 PRO A O 1
ATOM 1377 N N . ALA A 1 181 ? -13.5 6.02 -0.924 1 79.31 181 ALA A N 1
ATOM 1378 C CA . ALA A 1 181 ? -14.852 5.465 -0.807 1 79.31 181 ALA A CA 1
ATOM 1379 C C . ALA A 1 181 ? -15.672 6.238 0.219 1 79.31 181 ALA A C 1
ATOM 1381 O O . ALA A 1 181 ? -16.906 6.297 0.12 1 79.31 181 ALA A O 1
ATOM 1382 N N . VAL A 1 182 ? -15.047 6.789 1.228 1 86.75 182 VAL A N 1
ATOM 1383 C CA . VAL A 1 182 ? -15.742 7.43 2.336 1 86.75 182 VAL A CA 1
ATOM 1384 C C . VAL A 1 182 ? -16.094 8.875 1.967 1 86.75 182 VAL A C 1
ATOM 1386 O O . VAL A 1 182 ? -17.219 9.32 2.188 1 86.75 182 VAL A O 1
ATOM 1389 N N . PHE A 1 183 ? -15.109 9.562 1.469 1 92.81 183 PHE A N 1
ATOM 1390 C CA . PHE A 1 183 ? -15.289 10.961 1.108 1 92.81 183 PHE A CA 1
ATOM 1391 C C . PHE A 1 183 ? -15.117 11.164 -0.392 1 92.81 183 PHE A C 1
ATOM 1393 O O . PHE A 1 183 ? -14.383 10.414 -1.043 1 92.81 183 PHE A O 1
ATOM 1400 N N . PRO A 1 184 ? -15.797 12.164 -0.952 1 92.25 184 PRO A N 1
ATOM 1401 C CA . PRO A 1 184 ? -15.695 12.406 -2.395 1 92.25 184 PRO A CA 1
ATOM 1402 C C . PRO A 1 184 ? -14.336 12.945 -2.809 1 92.25 184 PRO A C 1
ATOM 1404 O O . PRO A 1 184 ? -13.656 13.602 -2.01 1 92.25 184 PRO A O 1
ATOM 1407 N N . MET A 1 185 ? -14.008 12.633 -4.062 1 94.31 185 MET A N 1
ATOM 1408 C CA . MET A 1 185 ? -12.82 13.266 -4.605 1 94.31 185 MET A CA 1
ATOM 1409 C C . MET A 1 185 ? -12.969 14.789 -4.613 1 94.31 185 MET A C 1
ATOM 1411 O O . MET A 1 185 ? -14.086 15.305 -4.699 1 94.31 185 MET A O 1
ATOM 1415 N N . ILE A 1 186 ? -11.898 15.43 -4.539 1 96.12 186 ILE A N 1
ATOM 1416 C CA . ILE A 1 186 ? -11.875 16.891 -4.508 1 96.12 186 ILE A CA 1
ATOM 1417 C C . ILE A 1 186 ? -11.211 17.422 -5.773 1 96.12 186 ILE A C 1
ATOM 1419 O O . ILE A 1 186 ? -10.109 16.984 -6.133 1 96.12 186 ILE A O 1
ATOM 1423 N N . THR A 1 187 ? -11.922 18.281 -6.441 1 95.5 187 THR A N 1
ATOM 1424 C CA . THR A 1 187 ? -11.328 18.953 -7.594 1 95.5 187 THR A CA 1
ATOM 1425 C C . THR A 1 187 ? -10.547 20.188 -7.164 1 95.5 187 THR A C 1
ATOM 1427 O O . THR A 1 187 ? -11.094 21.078 -6.516 1 95.5 187 THR A O 1
ATOM 1430 N N . LYS A 1 188 ? -9.297 20.219 -7.43 1 95.81 188 LYS A N 1
ATOM 1431 C CA . LYS A 1 188 ? -8.398 21.328 -7.113 1 95.81 188 LYS A CA 1
ATOM 1432 C C . LYS A 1 188 ? -7.406 21.562 -8.25 1 95.81 188 LYS A C 1
ATOM 1434 O O . LYS A 1 188 ? -6.773 20.625 -8.742 1 95.81 188 LYS A O 1
ATOM 1439 N N . ASN A 1 189 ? -7.344 22.828 -8.695 1 93.81 189 ASN A N 1
ATOM 1440 C CA . ASN A 1 189 ? -6.418 23.234 -9.742 1 93.81 189 ASN A CA 1
ATOM 1441 C C . ASN A 1 189 ? -6.594 22.375 -11.008 1 93.81 189 ASN A C 1
ATOM 1443 O O . ASN A 1 189 ? -5.609 21.953 -11.609 1 93.81 189 ASN A O 1
ATOM 1447 N N . GLY A 1 190 ? -7.781 21.938 -11.25 1 93.06 190 GLY A N 1
ATOM 1448 C CA . GLY A 1 190 ? -8.102 21.25 -12.484 1 93.06 190 GLY A CA 1
ATOM 1449 C C . GLY A 1 190 ? -7.898 19.75 -12.406 1 93.06 190 GLY A C 1
ATOM 1450 O O . GLY A 1 190 ? -8.094 19.047 -13.391 1 93.06 190 GLY A O 1
ATOM 1451 N N . TYR A 1 191 ? -7.531 19.312 -11.258 1 94.81 191 TYR A N 1
ATOM 1452 C CA . TYR A 1 191 ? -7.328 17.891 -11.062 1 94.81 191 TYR A CA 1
ATOM 1453 C C . TYR A 1 191 ? -8.195 17.359 -9.93 1 94.81 191 TYR A C 1
ATOM 1455 O O . TYR A 1 191 ? -8.695 18.141 -9.109 1 94.81 191 TYR A O 1
ATOM 1463 N N . ASN A 1 192 ? -8.414 16.078 -9.961 1 95.69 192 ASN A N 1
ATOM 1464 C CA . ASN A 1 192 ? -9.125 15.414 -8.883 1 95.69 192 ASN A CA 1
ATOM 1465 C C . ASN A 1 192 ? -8.172 14.719 -7.918 1 95.69 192 ASN A C 1
ATOM 1467 O O . ASN A 1 192 ? -7.18 14.125 -8.344 1 95.69 192 ASN A O 1
ATOM 1471 N N . TYR A 1 193 ? -8.461 14.906 -6.645 1 96.56 193 TYR A N 1
ATOM 1472 C CA . TYR A 1 193 ? -7.57 14.391 -5.613 1 96.56 193 TYR A CA 1
ATOM 1473 C C . TYR A 1 193 ? -8.328 13.492 -4.641 1 96.56 193 TYR A C 1
ATOM 1475 O O . TYR A 1 193 ? -9.539 13.625 -4.477 1 96.56 193 TYR A O 1
ATOM 1483 N N . CYS A 1 194 ? -7.59 12.586 -4.125 1 96 194 CYS A N 1
ATOM 1484 C CA . CYS A 1 194 ? -8.016 11.836 -2.947 1 96 194 CYS A CA 1
ATOM 1485 C C . CYS A 1 194 ? -6.953 11.883 -1.856 1 96 194 CYS A C 1
ATOM 1487 O O . CYS A 1 194 ? -5.98 12.633 -1.966 1 96 194 CYS A O 1
ATOM 1489 N N . ASP A 1 195 ? -7.203 11.18 -0.808 1 96.25 195 ASP A N 1
ATOM 1490 C CA . ASP A 1 195 ? -6.359 11.172 0.383 1 96.25 195 ASP A CA 1
ATOM 1491 C C . ASP A 1 195 ? -4.902 10.883 0.025 1 96.25 195 ASP A C 1
ATOM 1493 O O . ASP A 1 195 ? -4.621 9.984 -0.771 1 96.25 195 ASP A O 1
ATOM 1497 N N . GLY A 1 196 ? -3.986 11.641 0.648 1 96.06 196 GLY A N 1
ATOM 1498 C CA . GLY A 1 196 ? -2.568 11.398 0.433 1 96.06 196 GLY A CA 1
ATOM 1499 C C . GLY A 1 196 ? -2.141 9.992 0.813 1 96.06 196 GLY A C 1
ATOM 1500 O O . GLY A 1 196 ? -1.153 9.477 0.285 1 96.06 196 GLY A O 1
ATOM 1501 N N . GLY A 1 197 ? -2.863 9.375 1.67 1 92.44 197 GLY A N 1
ATOM 1502 C CA . GLY A 1 197 ? -2.549 8.055 2.188 1 92.44 197 GLY A CA 1
ATOM 1503 C C . GLY A 1 197 ? -2.607 6.973 1.13 1 92.44 197 GLY A C 1
ATOM 1504 O O . GLY A 1 197 ? -2.1 5.867 1.337 1 92.44 197 GLY A O 1
ATOM 1505 N N . VAL A 1 198 ? -3.211 7.305 0.039 1 90.19 198 VAL A N 1
ATOM 1506 C CA . VAL A 1 198 ? -3.242 6.367 -1.079 1 90.19 198 VAL A CA 1
ATOM 1507 C C . VAL A 1 198 ? -1.835 6.195 -1.646 1 90.19 198 VAL A C 1
ATOM 1509 O O . VAL A 1 198 ? -1.497 5.129 -2.17 1 90.19 198 VAL A O 1
ATOM 1512 N N . SER A 1 199 ? -1.02 7.223 -1.438 1 89.06 199 SER A N 1
ATOM 1513 C CA . SER A 1 199 ? 0.36 7.188 -1.911 1 89.06 199 SER A CA 1
ATOM 1514 C C . SER A 1 199 ? 1.34 7.039 -0.751 1 89.06 199 SER A C 1
ATOM 1516 O O . SER A 1 199 ? 2.219 6.176 -0.781 1 89.06 199 SER A O 1
ATOM 1518 N N . TYR A 1 200 ? 1.201 7.93 0.203 1 87.81 200 TYR A N 1
ATOM 1519 C CA . TYR A 1 200 ? 2.041 7.918 1.395 1 87.81 200 TYR A CA 1
ATOM 1520 C C . TYR A 1 200 ? 1.218 8.195 2.646 1 87.81 200 TYR A C 1
ATOM 1522 O O . TYR A 1 200 ? 0.407 9.125 2.67 1 87.81 200 TYR A O 1
ATOM 1530 N N . MET A 1 201 ? 1.497 7.348 3.602 1 89.69 201 MET A N 1
ATOM 1531 C CA . MET A 1 201 ? 0.761 7.551 4.848 1 89.69 201 MET A CA 1
ATOM 1532 C C . MET A 1 201 ? 1.39 8.672 5.672 1 89.69 201 MET A C 1
ATOM 1534 O O . MET A 1 201 ? 0.715 9.297 6.492 1 89.69 201 MET A O 1
ATOM 1538 N N . THR A 1 202 ? 2.604 8.875 5.535 1 92.88 202 THR A N 1
ATOM 1539 C CA . THR A 1 202 ? 3.387 9.938 6.152 1 92.88 202 THR A CA 1
ATOM 1540 C C . THR A 1 202 ? 4.473 10.43 5.199 1 92.88 202 THR A C 1
ATOM 1542 O O . THR A 1 202 ? 5.191 9.625 4.602 1 92.88 202 THR A O 1
ATOM 1545 N N . PRO A 1 203 ? 4.609 11.703 5.043 1 94.62 203 PRO A N 1
ATOM 1546 C CA . PRO A 1 203 ? 5.637 12.188 4.117 1 94.62 203 PRO A CA 1
ATOM 1547 C C . PRO A 1 203 ? 7.008 12.336 4.773 1 94.62 203 PRO A C 1
ATOM 1549 O O . PRO A 1 203 ? 7.602 13.414 4.734 1 94.62 203 PRO A O 1
ATOM 1552 N N . ILE A 1 204 ? 7.609 11.266 5.246 1 95.5 204 ILE A N 1
ATOM 1553 C CA . ILE A 1 204 ? 8.852 11.289 6.008 1 95.5 204 ILE A CA 1
ATOM 1554 C C . ILE A 1 204 ? 10.008 11.703 5.098 1 95.5 204 ILE A C 1
ATOM 1556 O O . ILE A 1 204 ? 10.766 12.617 5.43 1 95.5 204 ILE A O 1
ATOM 1560 N N . THR A 1 205 ? 10.117 11.086 3.953 1 92.81 205 THR A N 1
ATOM 1561 C CA . THR A 1 205 ? 11.203 11.383 3.027 1 92.81 205 THR A CA 1
ATOM 1562 C C . THR A 1 205 ? 11.141 12.828 2.555 1 92.81 205 THR A C 1
ATOM 1564 O O . THR A 1 205 ? 12.156 13.516 2.484 1 92.81 205 THR A O 1
ATOM 1567 N N . ASP A 1 206 ? 9.93 13.227 2.232 1 94.94 206 ASP A N 1
ATOM 1568 C CA . ASP A 1 206 ? 9.742 14.617 1.818 1 94.94 206 ASP A CA 1
ATOM 1569 C C . ASP A 1 206 ? 10.164 15.578 2.922 1 94.94 206 ASP A C 1
ATOM 1571 O O . ASP A 1 206 ? 10.758 16.625 2.646 1 94.94 206 ASP A O 1
ATOM 1575 N N . THR A 1 207 ? 9.844 15.219 4.141 1 97.75 207 THR A N 1
ATOM 1576 C CA . THR A 1 207 ? 10.172 16.062 5.285 1 97.75 207 THR A CA 1
ATOM 1577 C C . THR A 1 207 ? 11.68 16.172 5.469 1 97.75 207 THR A C 1
ATOM 1579 O O . THR A 1 207 ? 12.211 17.266 5.656 1 97.75 207 THR A O 1
ATOM 1582 N N . VAL A 1 208 ? 12.352 15.078 5.395 1 97.06 208 VAL A N 1
ATOM 1583 C CA . VAL A 1 208 ? 13.805 15.039 5.531 1 97.06 208 VAL A CA 1
ATOM 1584 C C . VAL A 1 208 ? 14.453 15.844 4.41 1 97.06 208 VAL A C 1
ATOM 1586 O O . VAL A 1 208 ? 15.391 16.609 4.648 1 97.06 208 VAL A O 1
ATOM 1589 N N . ARG A 1 209 ? 13.922 15.727 3.26 1 95.56 209 ARG A N 1
ATOM 1590 C CA . ARG A 1 209 ? 14.438 16.469 2.113 1 95.56 209 ARG A CA 1
ATOM 1591 C C . ARG A 1 209 ? 14.273 17.969 2.311 1 95.56 209 ARG A C 1
ATOM 1593 O O . ARG A 1 209 ? 15.164 18.75 1.977 1 95.56 209 ARG A O 1
ATOM 1600 N N . LEU A 1 210 ? 13.133 18.375 2.801 1 96.75 210 LEU A N 1
ATOM 1601 C CA . LEU A 1 210 ? 12.906 19.781 3.088 1 96.75 210 LEU A CA 1
ATOM 1602 C C . LEU A 1 210 ? 13.992 20.328 4.008 1 96.75 210 LEU A C 1
ATOM 1604 O O . LEU A 1 210 ? 14.5 21.438 3.777 1 96.75 210 LEU A O 1
ATOM 1608 N N . CYS A 1 211 ? 14.305 19.578 5.004 1 97.62 211 CYS A N 1
ATOM 1609 C CA . CYS A 1 211 ? 15.312 20 5.965 1 97.62 211 CYS A CA 1
ATOM 1610 C C . CYS A 1 211 ? 16.688 20.094 5.312 1 97.62 211 CYS A C 1
ATOM 1612 O O . CYS A 1 211 ? 17.391 21.094 5.461 1 97.62 211 CYS A O 1
ATOM 1614 N N . TYR A 1 212 ? 17.016 19.141 4.512 1 95.81 212 TYR A N 1
ATOM 1615 C CA . TYR A 1 212 ? 18.312 19.156 3.869 1 95.81 212 TYR A CA 1
ATOM 1616 C C . TYR A 1 212 ? 18.406 20.266 2.838 1 95.81 212 TYR A C 1
ATOM 1618 O O . TYR A 1 212 ? 19.469 20.875 2.643 1 95.81 212 TYR A O 1
ATOM 1626 N N . ASP A 1 213 ? 17.328 20.594 2.232 1 95.5 213 ASP A N 1
ATOM 1627 C CA . ASP A 1 213 ? 17.297 21.656 1.229 1 95.5 213 ASP A CA 1
ATOM 1628 C C . ASP A 1 213 ? 17.578 23.016 1.855 1 95.5 213 ASP A C 1
ATOM 1630 O O . ASP A 1 213 ? 17.906 23.969 1.149 1 95.5 213 ASP A O 1
ATOM 1634 N N . THR A 1 214 ? 17.453 23.094 3.166 1 95.94 214 THR A N 1
ATOM 1635 C CA . THR A 1 214 ? 17.781 24.344 3.844 1 95.94 214 THR A CA 1
ATOM 1636 C C . THR A 1 214 ? 19.297 24.516 3.955 1 95.94 214 THR A C 1
ATOM 1638 O O . THR A 1 214 ? 19.781 25.594 4.293 1 95.94 214 THR A O 1
ATOM 1641 N N . GLY A 1 215 ? 20.094 23.438 3.748 1 94.75 215 GLY A N 1
ATOM 1642 C CA . GLY A 1 215 ? 21.531 23.438 3.92 1 94.75 215 GLY A CA 1
ATOM 1643 C C . GLY A 1 215 ? 21.984 22.859 5.246 1 94.75 215 GLY A C 1
ATOM 1644 O O . GLY A 1 215 ? 23.172 22.812 5.543 1 94.75 215 GLY A O 1
ATOM 1645 N N . ALA A 1 216 ? 21.031 22.391 6 1 95.81 216 ALA A N 1
ATOM 1646 C CA . ALA A 1 216 ? 21.359 21.812 7.301 1 95.81 216 ALA A CA 1
ATOM 1647 C C . ALA A 1 216 ? 22.141 20.5 7.145 1 95.81 216 ALA A C 1
ATOM 1649 O O . ALA A 1 216 ? 21.891 19.734 6.211 1 95.81 216 ALA A O 1
ATOM 1650 N N . THR A 1 217 ? 23.047 20.25 8.031 1 93.81 217 THR A N 1
ATOM 1651 C CA . THR A 1 217 ? 23.828 19.031 8.008 1 93.81 217 THR A CA 1
ATOM 1652 C C . THR A 1 217 ? 23.359 18.047 9.078 1 93.81 217 THR A C 1
ATOM 1654 O O . THR A 1 217 ? 23.672 16.859 9.031 1 93.81 217 THR A O 1
ATOM 1657 N N . ASP A 1 218 ? 22.688 18.609 10.094 1 95.12 218 ASP A N 1
ATOM 1658 C CA . ASP A 1 218 ? 22.062 17.828 11.148 1 95.12 218 ASP A CA 1
ATOM 1659 C C . ASP A 1 218 ? 20.547 17.891 11.047 1 95.12 218 ASP A C 1
ATOM 1661 O O . ASP A 1 218 ? 19.938 18.922 11.336 1 95.12 218 ASP A O 1
ATOM 1665 N N . VAL A 1 219 ? 20 16.781 10.633 1 97 219 VAL A N 1
ATOM 1666 C CA . VAL A 1 219 ? 18.562 16.734 10.406 1 97 219 VAL A CA 1
ATOM 1667 C C . VAL A 1 219 ? 17.906 15.805 11.414 1 97 219 VAL A C 1
ATOM 1669 O O . VAL A 1 219 ? 18.25 14.625 11.5 1 97 219 VAL A O 1
ATOM 1672 N N . ILE A 1 220 ? 16.969 16.328 12.211 1 96.12 220 ILE A N 1
ATOM 1673 C CA . ILE A 1 220 ? 16.234 15.57 13.219 1 96.12 220 ILE A CA 1
ATOM 1674 C C . ILE A 1 220 ? 14.734 15.711 12.961 1 96.12 220 ILE A C 1
ATOM 1676 O O . ILE A 1 220 ? 14.195 16.828 12.992 1 96.12 220 ILE A O 1
ATOM 1680 N N . VAL A 1 221 ? 14.062 14.594 12.703 1 97.06 221 VAL A N 1
ATOM 1681 C CA . VAL A 1 221 ? 12.633 14.625 12.406 1 97.06 221 VAL A CA 1
ATOM 1682 C C . VAL A 1 221 ? 11.867 13.812 13.453 1 97.06 221 VAL A C 1
ATOM 1684 O O . VAL A 1 221 ? 12.188 12.648 13.695 1 97.06 221 VAL A O 1
ATOM 1687 N N . ASP A 1 222 ? 10.945 14.453 14.133 1 96.56 222 ASP A N 1
ATOM 1688 C CA . ASP A 1 222 ? 9.969 13.742 14.953 1 96.56 222 ASP A CA 1
ATOM 1689 C C . ASP A 1 222 ? 8.836 13.188 14.094 1 96.56 222 ASP A C 1
ATOM 1691 O O . ASP A 1 222 ? 8.062 13.945 13.508 1 96.56 222 ASP A O 1
ATOM 1695 N N . VAL A 1 223 ? 8.742 11.859 14.023 1 96 223 VAL A N 1
ATOM 1696 C CA . VAL A 1 223 ? 7.824 11.148 13.133 1 96 223 VAL A CA 1
ATOM 1697 C C . VAL A 1 223 ? 6.68 10.547 13.945 1 96 223 VAL A C 1
ATOM 1699 O O . VAL A 1 223 ? 6.879 9.602 14.711 1 96 223 VAL A O 1
ATOM 1702 N N . ILE A 1 224 ? 5.48 11.086 13.758 1 96.12 224 ILE A N 1
ATOM 1703 C CA . ILE A 1 224 ? 4.301 10.617 14.484 1 96.12 224 ILE A CA 1
ATOM 1704 C C . ILE A 1 224 ? 3.477 9.703 13.586 1 96.12 224 ILE A C 1
ATOM 1706 O O . ILE A 1 224 ? 2.791 10.164 12.672 1 96.12 224 ILE A O 1
ATOM 1710 N N . LEU A 1 225 ? 3.492 8.422 13.883 1 93.12 225 LEU A N 1
ATOM 1711 C CA . LEU A 1 225 ? 2.895 7.406 13.023 1 93.12 225 LEU A CA 1
ATOM 1712 C C . LEU A 1 225 ? 1.679 6.773 13.695 1 93.12 225 LEU A C 1
ATOM 1714 O O . LEU A 1 225 ? 1.734 6.398 14.867 1 93.12 225 LEU A O 1
ATOM 1718 N N . MET A 1 226 ? 0.672 6.676 12.867 1 86.5 226 MET A N 1
ATOM 1719 C CA . MET A 1 226 ? -0.486 5.934 13.359 1 86.5 226 MET A CA 1
ATOM 1720 C C . MET A 1 226 ? -0.303 4.438 13.141 1 86.5 226 MET A C 1
ATOM 1722 O O . MET A 1 226 ? 0.067 4.004 12.047 1 86.5 226 MET A O 1
ATOM 1726 N N . GLY A 1 227 ? -0.523 3.65 14.172 1 75.44 227 GLY A N 1
ATOM 1727 C CA . GLY A 1 227 ? -0.466 2.197 14.148 1 75.44 227 GLY A CA 1
ATOM 1728 C C . GLY A 1 227 ? 0.856 1.645 14.648 1 75.44 227 GLY A C 1
ATOM 1729 O O . GLY A 1 227 ? 1.899 2.283 14.492 1 75.44 227 GLY A O 1
ATOM 1730 N N . PRO A 1 228 ? 0.737 0.638 15.367 1 66.81 228 PRO A N 1
ATOM 1731 C CA . PRO A 1 228 ? 1.973 0.027 15.859 1 66.81 228 PRO A CA 1
ATOM 1732 C C . PRO A 1 228 ? 2.848 -0.528 14.742 1 66.81 228 PRO A C 1
ATOM 1734 O O . PRO A 1 228 ? 2.332 -1.009 13.727 1 66.81 228 PRO A O 1
ATOM 1737 N N . LEU A 1 229 ? 4.117 -0.418 14.82 1 65.5 229 LEU A N 1
ATOM 1738 C CA . LEU A 1 229 ? 5.051 -0.945 13.828 1 65.5 229 LEU A CA 1
ATOM 1739 C C . LEU A 1 229 ? 5.297 -2.434 14.055 1 65.5 229 LEU A C 1
ATOM 1741 O O . LEU A 1 229 ? 5.805 -3.123 13.164 1 65.5 229 LEU A O 1
ATOM 1745 N N . GLU A 1 230 ? 4.871 -3.045 15.117 1 64.75 230 GLU A N 1
ATOM 1746 C CA . GLU A 1 230 ? 5.172 -4.465 15.289 1 64.75 230 GLU A CA 1
ATOM 1747 C C . GLU A 1 230 ? 4.199 -5.125 16.266 1 64.75 230 GLU A C 1
ATOM 1749 O O . GLU A 1 230 ? 4.621 -5.781 17.219 1 64.75 230 GLU A O 1
ATOM 1754 N N . PRO A 1 231 ? 2.982 -5.016 15.859 1 65.94 231 PRO A N 1
ATOM 1755 C CA . PRO A 1 231 ? 2.188 -5.727 16.875 1 65.94 231 PRO A CA 1
ATOM 1756 C C . PRO A 1 231 ? 1.767 -7.121 16.406 1 65.94 231 PRO A C 1
ATOM 1758 O O . PRO A 1 231 ? 1.361 -7.301 15.258 1 65.94 231 PRO A O 1
ATOM 1761 N N . MET A 1 232 ? 2.178 -8.188 17.156 1 79.69 232 MET A N 1
ATOM 1762 C CA . MET A 1 232 ? 1.52 -9.477 16.984 1 79.69 232 MET A CA 1
ATOM 1763 C C . MET A 1 232 ? 0.079 -9.43 17.469 1 79.69 232 MET A C 1
ATOM 1765 O O . MET A 1 232 ? -0.205 -8.82 18.516 1 79.69 232 MET A O 1
ATOM 1769 N N . GLU A 1 233 ? -0.829 -9.953 16.688 1 83.69 233 GLU A N 1
ATOM 1770 C CA . GLU A 1 233 ? -2.234 -10 17.078 1 83.69 233 GLU A CA 1
ATOM 1771 C C . GLU A 1 233 ? -2.82 -11.391 16.891 1 83.69 233 GLU A C 1
ATOM 1773 O O . GLU A 1 233 ? -2.551 -12.047 15.875 1 83.69 233 GLU A O 1
ATOM 1778 N N . ASN A 1 234 ? -3.459 -11.852 17.875 1 84.31 234 ASN A N 1
ATOM 1779 C CA . ASN A 1 234 ? -4.242 -13.07 17.703 1 84.31 234 ASN A CA 1
ATOM 1780 C C . ASN A 1 234 ? -5.52 -12.812 16.906 1 84.31 234 ASN A C 1
ATOM 1782 O O . ASN A 1 234 ? -6.426 -12.125 17.391 1 84.31 234 ASN A O 1
ATOM 1786 N N . VAL A 1 235 ? -5.617 -13.422 15.766 1 87.19 235 VAL A N 1
ATOM 1787 C CA . VAL A 1 235 ? -6.699 -13.062 14.859 1 87.19 235 VAL A CA 1
ATOM 1788 C C . VAL A 1 235 ? -7.707 -14.203 14.773 1 87.19 235 VAL A C 1
ATOM 1790 O O . VAL A 1 235 ? -8.625 -14.172 13.953 1 87.19 235 VAL A O 1
ATOM 1793 N N . SER A 1 236 ? -7.598 -15.172 15.57 1 82.75 236 SER A N 1
ATOM 1794 C CA . SER A 1 236 ? -8.367 -16.406 15.445 1 82.75 236 SER A CA 1
ATOM 1795 C C . SER A 1 236 ? -9.859 -16.141 15.594 1 82.75 236 SER A C 1
ATOM 1797 O O . SER A 1 236 ? -10.68 -16.859 15.023 1 82.75 236 SER A O 1
ATOM 1799 N N . SER A 1 237 ? -10.227 -15.125 16.312 1 81.75 237 SER A N 1
ATOM 1800 C CA . SER A 1 237 ? -11.633 -14.883 16.594 1 81.75 237 SER A CA 1
ATOM 1801 C C . SER A 1 237 ? -12.188 -13.766 15.711 1 81.75 237 SER A C 1
ATOM 1803 O O . SER A 1 237 ? -13.359 -13.391 15.828 1 81.75 237 SER A O 1
ATOM 1805 N N . MET A 1 238 ? -11.383 -13.289 14.836 1 83.88 238 MET A N 1
ATOM 1806 C CA . MET A 1 238 ? -11.797 -12.133 14.039 1 83.88 238 MET A CA 1
ATOM 1807 C C . MET A 1 238 ? -12.688 -12.562 12.883 1 83.88 238 MET A C 1
ATOM 1809 O O . MET A 1 238 ? -12.477 -13.625 12.289 1 83.88 238 MET A O 1
ATOM 1813 N N . HIS A 1 239 ? -13.664 -11.695 12.656 1 86.12 239 HIS A N 1
ATOM 1814 C CA . HIS A 1 239 ? -14.508 -11.875 11.477 1 86.12 239 HIS A CA 1
ATOM 1815 C C . HIS A 1 239 ? -14.109 -10.898 10.375 1 86.12 239 HIS A C 1
ATOM 1817 O O . HIS A 1 239 ? -13.109 -10.188 10.492 1 86.12 239 HIS A O 1
ATOM 1823 N N . THR A 1 240 ? -14.875 -10.922 9.344 1 82 240 THR A N 1
ATOM 1824 C CA . THR A 1 240 ? -14.461 -10.328 8.078 1 82 240 THR A CA 1
ATOM 1825 C C . THR A 1 240 ? -14.016 -8.883 8.273 1 82 240 THR A C 1
ATOM 1827 O O . THR A 1 240 ? -12.922 -8.5 7.852 1 82 240 THR A O 1
ATOM 1830 N N . ILE A 1 241 ? -14.805 -8.062 8.977 1 77.38 241 ILE A N 1
ATOM 1831 C CA . ILE A 1 241 ? -14.508 -6.645 9.109 1 77.38 241 ILE A CA 1
ATOM 1832 C C . ILE A 1 241 ? -13.266 -6.461 9.984 1 77.38 241 ILE A C 1
ATOM 1834 O O . ILE A 1 241 ? -12.391 -5.652 9.664 1 77.38 241 ILE A O 1
ATOM 1838 N N . GLU A 1 242 ? -13.211 -7.242 11.008 1 80.94 242 GLU A N 1
ATOM 1839 C CA . GLU A 1 242 ? -12.047 -7.172 11.898 1 80.94 242 GLU A CA 1
ATOM 1840 C C . GLU A 1 242 ? -10.773 -7.605 11.172 1 80.94 242 GLU A C 1
ATOM 1842 O O . GLU A 1 242 ? -9.719 -7 11.359 1 80.94 242 GLU A O 1
ATOM 1847 N N . VAL A 1 243 ? -10.859 -8.633 10.383 1 83.94 243 VAL A N 1
ATOM 1848 C CA . VAL A 1 243 ? -9.727 -9.109 9.609 1 83.94 243 VAL A CA 1
ATOM 1849 C C . VAL A 1 243 ? -9.289 -8.039 8.609 1 83.94 243 VAL A C 1
ATOM 1851 O O . VAL A 1 243 ? -8.094 -7.773 8.453 1 83.94 243 VAL A O 1
ATOM 1854 N N . LEU A 1 244 ? -10.242 -7.391 8.016 1 81 244 LEU A N 1
ATOM 1855 C CA . LEU A 1 244 ? -9.945 -6.328 7.062 1 81 244 LEU A CA 1
ATOM 1856 C C . LEU A 1 244 ? -9.211 -5.176 7.746 1 81 244 LEU A C 1
ATOM 1858 O O . LEU A 1 244 ? -8.266 -4.625 7.188 1 81 244 LEU A O 1
ATOM 1862 N N . MET A 1 245 ? -9.648 -4.852 8.914 1 79.62 245 MET A N 1
ATOM 1863 C CA . MET A 1 245 ? -9 -3.783 9.664 1 79.62 245 MET A CA 1
ATOM 1864 C C . MET A 1 245 ? -7.566 -4.164 10.023 1 79.62 245 MET A C 1
ATOM 1866 O O . MET A 1 245 ? -6.664 -3.33 9.945 1 79.62 245 MET A O 1
ATOM 1870 N N . ARG A 1 246 ? -7.379 -5.418 10.438 1 83.44 246 ARG A N 1
ATOM 1871 C CA . ARG A 1 246 ? -6.035 -5.906 10.719 1 83.44 246 ARG A CA 1
ATOM 1872 C C . ARG A 1 246 ? -5.156 -5.852 9.477 1 83.44 246 ARG A C 1
ATOM 1874 O O . ARG A 1 246 ? -4.004 -5.422 9.539 1 83.44 246 ARG A O 1
ATOM 1881 N N . GLU A 1 247 ? -5.645 -6.258 8.359 1 84.94 247 GLU A N 1
ATOM 1882 C CA . GLU A 1 247 ? -4.902 -6.207 7.102 1 84.94 247 GLU A CA 1
ATOM 1883 C C . GLU A 1 247 ? -4.551 -4.77 6.727 1 84.94 247 GLU A C 1
ATOM 1885 O O . GLU A 1 247 ? -3.439 -4.5 6.262 1 84.94 247 GLU A O 1
ATOM 1890 N N . SER A 1 248 ? -5.422 -3.873 6.941 1 81.69 248 SER A N 1
ATOM 1891 C CA . SER A 1 248 ? -5.164 -2.459 6.699 1 81.69 248 SER A CA 1
ATOM 1892 C C . SER A 1 248 ? -4.023 -1.945 7.578 1 81.69 248 SER A C 1
ATOM 1894 O O . SER A 1 248 ? -3.213 -1.131 7.137 1 81.69 248 SER A O 1
ATOM 1896 N N . SER A 1 249 ? -4.023 -2.416 8.797 1 83.62 249 SER A N 1
ATOM 1897 C CA . SER A 1 249 ? -2.949 -2.023 9.703 1 83.62 249 SER A CA 1
ATOM 1898 C C . SER A 1 249 ? -1.599 -2.535 9.211 1 83.62 249 SER A C 1
ATOM 1900 O O . SER A 1 249 ? -0.576 -1.871 9.398 1 83.62 249 SER A O 1
ATOM 1902 N N . ILE A 1 250 ? -1.603 -3.697 8.625 1 86.19 250 ILE A N 1
ATOM 1903 C CA . ILE A 1 250 ? -0.377 -4.273 8.086 1 86.19 250 ILE A CA 1
ATOM 1904 C C . ILE A 1 250 ? 0.09 -3.451 6.883 1 86.19 250 ILE 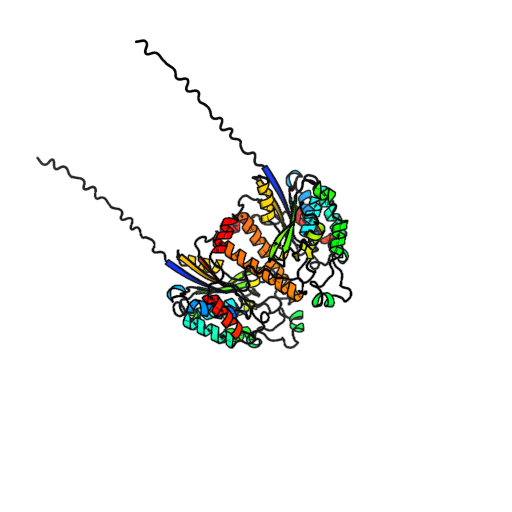A C 1
ATOM 1906 O O . ILE A 1 250 ? 1.279 -3.15 6.754 1 86.19 250 ILE A O 1
ATOM 1910 N N . ILE A 1 251 ? -0.808 -3.072 6.027 1 84.88 251 ILE A N 1
ATOM 1911 C CA . ILE A 1 251 ? -0.484 -2.24 4.875 1 84.88 251 ILE A CA 1
ATOM 1912 C C . ILE A 1 251 ? 0.131 -0.923 5.344 1 84.88 251 ILE A C 1
ATOM 1914 O O . ILE A 1 251 ? 1.175 -0.504 4.84 1 84.88 251 ILE A O 1
ATOM 1918 N N . THR A 1 252 ? -0.495 -0.313 6.32 1 84.12 252 THR A N 1
ATOM 1919 C CA . THR A 1 252 ? -0.021 0.957 6.859 1 84.12 252 THR A CA 1
ATOM 1920 C C . THR A 1 252 ? 1.383 0.809 7.438 1 84.12 252 THR A C 1
ATOM 1922 O O . THR A 1 252 ? 2.254 1.646 7.191 1 84.12 252 THR A O 1
ATOM 1925 N N . LYS A 1 253 ? 1.567 -0.24 8.172 1 84.25 253 LYS A N 1
ATOM 1926 C CA . LYS A 1 253 ? 2.885 -0.526 8.734 1 84.25 253 LYS A CA 1
ATOM 1927 C C . LYS A 1 253 ? 3.936 -0.646 7.637 1 84.25 253 LYS A C 1
ATOM 1929 O O . LYS A 1 253 ? 5.031 -0.094 7.754 1 84.25 253 LYS A O 1
ATOM 1934 N N . ASN A 1 254 ? 3.598 -1.365 6.668 1 82.81 254 ASN A N 1
ATOM 1935 C CA . ASN A 1 254 ? 4.539 -1.558 5.57 1 82.81 254 ASN A CA 1
ATOM 1936 C C . ASN A 1 254 ? 4.848 -0.244 4.859 1 82.81 254 ASN A C 1
ATOM 1938 O O . ASN A 1 254 ? 5.98 -0.013 4.434 1 82.81 254 ASN A O 1
ATOM 1942 N N . PHE A 1 255 ? 3.881 0.612 4.727 1 81.44 255 PHE A N 1
ATOM 1943 C CA . PHE A 1 255 ? 4.098 1.941 4.164 1 81.44 255 PHE A CA 1
ATOM 1944 C C . PHE A 1 255 ? 5.094 2.727 5.008 1 81.44 255 PHE A C 1
ATOM 1946 O O . PHE A 1 255 ? 6.031 3.324 4.473 1 81.44 255 PHE A O 1
ATOM 1953 N N . HIS A 1 256 ? 4.887 2.686 6.281 1 84.44 256 HIS A N 1
ATOM 1954 C CA . HIS A 1 256 ? 5.766 3.414 7.188 1 84.44 256 HIS A CA 1
ATOM 1955 C C . HIS A 1 256 ? 7.195 2.885 7.109 1 84.44 256 HIS A C 1
ATOM 1957 O O . HIS A 1 256 ? 8.141 3.662 6.988 1 84.44 256 HIS A O 1
ATOM 1963 N N . LEU A 1 257 ? 7.328 1.589 7.113 1 81.81 257 LEU A N 1
ATOM 1964 C CA . LEU A 1 257 ? 8.648 0.973 7.113 1 81.81 257 LEU A CA 1
ATOM 1965 C C . LEU A 1 257 ? 9.383 1.267 5.809 1 81.81 257 LEU A C 1
ATOM 1967 O O . LEU A 1 257 ? 10.586 1.56 5.82 1 81.81 257 LEU A O 1
ATOM 1971 N N . LYS A 1 258 ? 8.648 1.213 4.789 1 80.38 258 LYS A N 1
ATOM 1972 C CA . LYS A 1 258 ? 9.273 1.486 3.496 1 80.38 258 LYS A CA 1
ATOM 1973 C C . LYS A 1 258 ? 9.758 2.93 3.414 1 80.38 258 LYS A C 1
ATOM 1975 O O . LYS A 1 258 ? 10.844 3.195 2.895 1 80.38 258 LYS A O 1
ATOM 1980 N N . ASP A 1 259 ? 8.961 3.85 3.854 1 84.5 259 ASP A N 1
ATOM 1981 C CA . ASP A 1 259 ? 9.359 5.254 3.832 1 84.5 259 ASP A CA 1
ATOM 1982 C C . ASP A 1 259 ? 10.57 5.492 4.727 1 84.5 259 ASP A C 1
ATOM 1984 O O . ASP A 1 259 ? 11.484 6.23 4.355 1 84.5 259 ASP A O 1
ATOM 1988 N N . ILE A 1 260 ? 10.594 4.852 5.852 1 87.19 260 ILE A N 1
ATOM 1989 C CA . ILE A 1 260 ? 11.719 4.961 6.777 1 87.19 260 ILE A CA 1
ATOM 1990 C C . ILE A 1 260 ? 12.977 4.383 6.133 1 87.19 260 ILE A C 1
ATOM 1992 O O . ILE A 1 260 ? 14.047 4.992 6.184 1 87.19 260 ILE A O 1
ATOM 1996 N N . GLU A 1 261 ? 12.805 3.262 5.473 1 82.25 261 GLU A N 1
ATOM 1997 C CA . GLU A 1 261 ? 13.93 2.648 4.766 1 82.25 261 GLU A CA 1
ATOM 1998 C C . GLU A 1 261 ? 14.453 3.564 3.668 1 82.25 261 GLU A C 1
ATOM 2000 O O . GLU A 1 261 ? 15.672 3.691 3.49 1 82.25 261 GLU A O 1
ATOM 2005 N N . ASN A 1 262 ? 13.594 4.188 3.006 1 80.75 262 ASN A N 1
ATOM 2006 C CA . ASN A 1 262 ? 13.984 5.129 1.964 1 80.75 262 ASN A CA 1
ATOM 2007 C C . ASN A 1 262 ? 14.82 6.277 2.531 1 80.75 262 ASN A C 1
ATOM 2009 O O . ASN A 1 262 ? 15.805 6.691 1.923 1 80.75 262 ASN A O 1
ATOM 2013 N N . VAL A 1 263 ? 14.398 6.727 3.609 1 88.06 263 VAL A N 1
ATOM 2014 C CA . VAL A 1 263 ? 15.109 7.832 4.246 1 88.06 263 VAL A CA 1
ATOM 2015 C C . VAL A 1 263 ? 16.547 7.41 4.578 1 88.06 263 VAL A C 1
ATOM 2017 O O . VAL A 1 263 ? 17.5 8.109 4.23 1 88.06 263 VAL A O 1
ATOM 2020 N N . TYR A 1 264 ? 16.688 6.277 5.121 1 86.44 264 TYR A N 1
ATOM 2021 C CA . TYR A 1 264 ? 18.016 5.863 5.574 1 86.44 264 TYR A CA 1
ATOM 2022 C C . TYR A 1 264 ? 18.922 5.523 4.391 1 86.44 264 TYR A C 1
ATOM 2024 O O . TYR A 1 264 ? 20.141 5.688 4.469 1 86.44 264 TYR A O 1
ATOM 2032 N N . MET A 1 265 ? 18.281 5.105 3.361 1 80.56 265 MET A N 1
ATOM 2033 C CA . MET A 1 265 ? 19.062 4.836 2.156 1 80.56 265 MET A CA 1
ATOM 2034 C C . MET A 1 265 ? 19.5 6.137 1.493 1 80.56 265 MET A C 1
ATOM 2036 O O . MET A 1 265 ? 20.641 6.258 1.047 1 80.56 265 MET A O 1
ATOM 2040 N N . ALA A 1 266 ? 18.688 7.125 1.494 1 82 266 ALA A N 1
ATOM 2041 C CA . ALA A 1 266 ? 18.953 8.375 0.796 1 82 266 ALA A CA 1
ATOM 2042 C C . ALA A 1 266 ? 19.703 9.359 1.698 1 82 266 ALA A C 1
ATOM 2044 O O . ALA A 1 266 ? 20.516 10.148 1.225 1 82 266 ALA A O 1
ATOM 2045 N N . PHE A 1 267 ? 19.328 9.289 2.986 1 90.31 267 PHE A N 1
ATOM 2046 C CA . PHE A 1 267 ? 19.859 10.203 3.98 1 90.31 267 PHE A CA 1
ATOM 2047 C C . PHE A 1 267 ? 20.328 9.445 5.219 1 90.31 267 PHE A C 1
ATOM 2049 O O . PHE A 1 267 ? 19.75 9.602 6.301 1 90.31 267 PHE A O 1
ATOM 2056 N N . PRO A 1 268 ? 21.438 8.805 5.133 1 88.5 268 PRO A N 1
ATOM 2057 C CA . PRO A 1 268 ? 21.875 7.895 6.199 1 88.5 268 PRO A CA 1
ATOM 2058 C C . PRO A 1 268 ? 22.141 8.617 7.516 1 88.5 268 PRO A C 1
ATOM 2060 O O . PRO A 1 268 ? 22.109 7.996 8.586 1 88.5 268 PRO A O 1
ATOM 2063 N N . ASN A 1 269 ? 22.344 9.906 7.496 1 91.56 269 ASN A N 1
ATOM 2064 C CA . ASN A 1 269 ? 22.703 10.625 8.711 1 91.56 269 ASN A CA 1
ATOM 2065 C C . ASN A 1 269 ? 21.5 11.289 9.359 1 91.56 269 ASN A C 1
ATOM 2067 O O . ASN A 1 269 ? 21.609 11.898 10.422 1 91.56 269 ASN A O 1
ATOM 2071 N N . ALA A 1 270 ? 20.375 11.164 8.758 1 94.94 270 ALA A N 1
ATOM 2072 C CA . ALA A 1 270 ? 19.156 11.734 9.344 1 94.94 270 ALA A CA 1
ATOM 2073 C C . ALA A 1 270 ? 18.766 10.992 10.617 1 94.94 270 ALA A C 1
ATOM 2075 O O . ALA A 1 270 ? 18.922 9.773 10.703 1 94.94 270 ALA A O 1
ATOM 2076 N N . THR A 1 271 ? 18.281 11.75 11.586 1 94.12 271 THR A N 1
ATOM 2077 C CA . THR A 1 271 ? 17.766 11.164 12.82 1 94.12 271 THR A CA 1
ATOM 2078 C C . THR A 1 271 ? 16.25 11.203 12.836 1 94.12 271 THR A C 1
ATOM 2080 O O . THR A 1 271 ? 15.641 12.266 12.68 1 94.12 271 THR A O 1
ATOM 2083 N N . LEU A 1 272 ? 15.664 10.078 12.992 1 94.44 272 LEU A N 1
ATOM 2084 C CA . LEU A 1 272 ? 14.211 9.969 13.102 1 94.44 272 LEU A CA 1
ATOM 2085 C C . LEU A 1 272 ? 13.797 9.562 14.508 1 94.44 272 LEU A C 1
ATOM 2087 O O . LEU A 1 272 ? 14.211 8.516 15.008 1 94.44 272 LEU A O 1
ATOM 2091 N N . ASN A 1 273 ? 13.07 10.406 15.148 1 93.69 273 ASN A N 1
ATOM 2092 C CA . ASN A 1 273 ? 12.383 10.039 16.375 1 93.69 273 ASN A CA 1
ATOM 2093 C C . ASN A 1 273 ? 10.961 9.562 16.109 1 93.69 273 ASN A C 1
ATOM 2095 O O . ASN A 1 273 ? 10.078 10.375 15.812 1 93.69 273 ASN A O 1
ATOM 2099 N N . ILE A 1 274 ? 10.695 8.297 16.312 1 92.75 274 ILE A N 1
ATOM 2100 C CA . ILE A 1 274 ? 9.438 7.695 15.875 1 92.75 274 ILE A CA 1
ATOM 2101 C C . ILE A 1 274 ? 8.508 7.523 17.078 1 92.75 274 ILE A C 1
ATOM 2103 O O . ILE A 1 274 ? 8.906 6.969 18.094 1 92.75 274 ILE A O 1
ATOM 2107 N N . TYR A 1 275 ? 7.32 8 16.938 1 93.62 275 TYR A N 1
ATOM 2108 C CA . TYR A 1 275 ? 6.27 7.859 17.938 1 93.62 275 TYR A CA 1
ATOM 2109 C C . TYR A 1 275 ? 5.102 7.043 17.391 1 93.62 275 TYR A C 1
ATOM 2111 O O . TYR A 1 275 ? 4.59 7.332 16.312 1 93.62 275 TYR A O 1
ATOM 2119 N N . THR A 1 276 ? 4.676 6.027 18.062 1 91.44 276 THR A N 1
ATOM 2120 C CA . THR A 1 276 ? 3.512 5.199 17.766 1 91.44 276 THR A CA 1
ATOM 2121 C C . THR A 1 276 ? 2.664 4.996 19.031 1 91.44 276 THR A C 1
ATOM 2123 O O . THR A 1 276 ? 3.154 5.145 20.141 1 91.44 276 THR A O 1
ATOM 2126 N N . PRO A 1 277 ? 1.407 4.711 18.812 1 90.12 277 PRO A N 1
ATOM 2127 C CA . PRO A 1 277 ? 0.592 4.457 20.016 1 90.12 277 PRO A CA 1
ATOM 2128 C C . PRO A 1 277 ? 1.12 3.295 20.844 1 90.12 277 PRO A C 1
ATOM 2130 O O . PRO A 1 277 ? 1.389 2.215 20.312 1 90.12 277 PRO A O 1
ATOM 2133 N N . GLY A 1 278 ? 1.215 3.523 22.094 1 86.19 278 GLY A N 1
ATOM 2134 C CA . GLY A 1 278 ? 1.668 2.492 23.016 1 86.19 278 GLY A CA 1
ATOM 2135 C C . GLY A 1 278 ? 0.569 1.529 23.422 1 86.19 278 GLY A C 1
ATOM 2136 O O . GLY A 1 278 ? 0.833 0.512 24.062 1 86.19 278 GLY A O 1
ATOM 2137 N N . GLN A 1 279 ? -0.645 1.849 23.156 1 86.56 279 GLN A N 1
ATOM 2138 C CA . GLN A 1 279 ? -1.813 1.016 23.406 1 86.56 279 GLN A CA 1
ATOM 2139 C C . GLN A 1 279 ? -2.861 1.18 22.312 1 86.56 279 GLN A C 1
ATOM 2141 O O . GLN A 1 279 ? -2.768 2.09 21.484 1 86.56 279 GLN A O 1
ATOM 2146 N N . LYS A 1 280 ? -3.816 0.213 22.312 1 83.94 280 LYS A N 1
ATOM 2147 C CA . LYS A 1 280 ? -4.922 0.322 21.359 1 83.94 280 LYS A CA 1
ATOM 2148 C C . LYS A 1 280 ? -5.734 1.591 21.609 1 83.94 280 LYS A C 1
ATOM 2150 O O . LYS A 1 280 ? -6.098 1.891 22.734 1 83.94 280 LYS A O 1
ATOM 2155 N N . LEU A 1 281 ? -5.969 2.357 20.578 1 90.38 281 LEU A N 1
ATOM 2156 C CA . LEU A 1 281 ? -6.766 3.574 20.688 1 90.38 281 LEU A CA 1
ATOM 2157 C C . LEU A 1 281 ? -8.258 3.26 20.625 1 90.38 281 LEU A C 1
ATOM 2159 O O . LEU A 1 281 ? -8.672 2.363 19.875 1 90.38 281 LEU A O 1
ATOM 2163 N N . PRO A 1 282 ? -9.008 3.951 21.328 1 91.94 282 PRO A N 1
ATOM 2164 C CA . PRO A 1 282 ? -10.438 3.635 21.422 1 91.94 282 PRO A CA 1
ATOM 2165 C C . PRO A 1 282 ? -11.203 4.035 20.156 1 91.94 282 PRO A C 1
ATOM 2167 O O . PRO A 1 282 ? -10.789 4.949 19.438 1 91.94 282 PRO A O 1
ATOM 2170 N N . GLY A 1 283 ? -12.352 3.295 19.969 1 87.62 283 GLY A N 1
ATOM 2171 C CA . GLY A 1 283 ? -13.266 3.633 18.891 1 87.62 283 GLY A CA 1
ATOM 2172 C C . GLY A 1 283 ? -12.742 3.238 17.516 1 87.62 283 GLY A C 1
ATOM 2173 O O . GLY A 1 283 ? -11.805 2.445 17.406 1 87.62 283 GLY A O 1
ATOM 2174 N N . TYR A 1 284 ? -13.461 3.689 16.438 1 84.25 284 TYR A N 1
ATOM 2175 C CA . TYR A 1 284 ? -13.047 3.426 15.062 1 84.25 284 TYR A CA 1
ATOM 2176 C C . TYR A 1 284 ? -12.547 4.699 14.391 1 84.25 284 TYR A C 1
ATOM 2178 O O . TYR A 1 284 ? -12.75 5.801 14.906 1 84.25 284 TYR A O 1
ATOM 2186 N N . ILE A 1 285 ? -11.938 4.395 13.266 1 85.56 285 ILE A N 1
ATOM 2187 C CA . ILE A 1 285 ? -11.32 5.496 12.531 1 85.56 285 ILE A CA 1
ATOM 2188 C C . ILE A 1 285 ? -12.398 6.449 12.031 1 85.56 285 ILE A C 1
ATOM 2190 O O . ILE A 1 285 ? -13.398 6.016 11.461 1 85.56 285 ILE A O 1
ATOM 2194 N N . LEU A 1 286 ? -12.586 7.613 12.359 1 90.62 286 LEU A N 1
ATOM 2195 C CA . LEU A 1 286 ? -13.484 8.68 11.938 1 90.62 286 LEU A CA 1
ATOM 2196 C C . LEU A 1 286 ? -14.695 8.781 12.859 1 90.62 286 LEU A C 1
ATOM 2198 O O . LEU A 1 286 ? -15.758 9.242 12.445 1 90.62 286 LEU A O 1
ATOM 2202 N N . GLY A 1 287 ? -14.594 8.273 14.062 1 91.5 287 GLY A N 1
ATOM 2203 C CA . GLY A 1 287 ? -15.664 8.359 15.039 1 91.5 287 GLY A CA 1
ATOM 2204 C C . GLY A 1 287 ? -15.742 9.703 15.734 1 91.5 287 GLY A C 1
ATOM 2205 O O . GLY A 1 287 ? -16.828 10.156 16.109 1 91.5 287 GLY A O 1
ATOM 2206 N N . PHE A 1 288 ? -14.672 10.258 16.047 1 95.5 288 PHE A N 1
ATOM 2207 C CA . PHE A 1 288 ? -14.508 11.57 16.656 1 95.5 288 PHE A CA 1
ATOM 2208 C C . PHE A 1 288 ? -15.203 11.633 18 1 95.5 288 PHE A C 1
ATOM 2210 O O . PHE A 1 288 ? -15.812 12.641 18.359 1 95.5 288 PHE A O 1
ATOM 2217 N N . GLN A 1 289 ? -15.133 10.539 18.781 1 94.75 289 GLN A N 1
ATOM 2218 C CA . GLN A 1 289 ? -15.852 10.445 20.047 1 94.75 289 GLN A CA 1
ATOM 2219 C C . GLN A 1 289 ? -14.883 10.383 21.219 1 94.75 289 GLN A C 1
ATOM 2221 O O . GLN A 1 289 ? -15.273 10.648 22.359 1 94.75 289 GLN A O 1
ATOM 2226 N N . TYR A 1 290 ? -13.656 10.117 21.016 1 96.94 290 TYR A N 1
ATOM 2227 C CA . TYR A 1 290 ? -12.75 9.812 22.109 1 96.94 290 TYR A CA 1
ATOM 2228 C C . TYR A 1 290 ? -11.523 10.711 22.078 1 96.94 290 TYR A C 1
ATOM 2230 O O . TYR A 1 290 ? -10.422 10.273 22.422 1 96.94 290 TYR A O 1
ATOM 2238 N N . SER A 1 291 ? -11.695 11.883 21.641 1 97.69 291 SER A N 1
ATOM 2239 C CA . SER A 1 291 ? -10.555 12.789 21.469 1 97.69 291 SER A CA 1
ATOM 2240 C C . SER A 1 291 ? -9.82 13 22.781 1 97.69 291 SER A C 1
ATOM 2242 O O . SER A 1 291 ? -8.586 12.93 22.828 1 97.69 291 SER A O 1
ATOM 2244 N N . ALA A 1 292 ? -10.562 13.258 23.844 1 98.06 292 ALA A N 1
ATOM 2245 C CA . ALA A 1 292 ? -9.938 13.516 25.125 1 98.06 292 ALA A CA 1
ATOM 2246 C C . ALA A 1 292 ? -9.078 12.336 25.578 1 98.06 292 ALA A C 1
ATOM 2248 O O . ALA A 1 292 ? -7.957 12.516 26.047 1 98.06 292 ALA A O 1
ATOM 2249 N N . GLU A 1 293 ? -9.656 11.195 25.453 1 98.06 293 GLU A N 1
ATOM 2250 C CA . GLU A 1 293 ? -8.922 9.984 25.828 1 98.06 293 GLU A CA 1
ATOM 2251 C C . GLU A 1 293 ? -7.691 9.781 24.953 1 98.06 293 GLU A C 1
ATOM 2253 O O . GLU A 1 293 ? -6.621 9.43 25.453 1 98.06 293 GLU A O 1
ATOM 2258 N N . MET A 1 294 ? -7.766 10 23.688 1 97.38 294 MET A N 1
ATOM 2259 C CA . MET A 1 294 ? -6.656 9.797 22.75 1 97.38 294 MET A CA 1
ATOM 2260 C C . MET A 1 294 ? -5.555 10.828 23 1 97.38 294 MET A C 1
ATOM 2262 O O . MET A 1 294 ? -4.371 10.516 22.859 1 97.38 294 MET A O 1
ATOM 2266 N N . ILE A 1 295 ? -5.969 12.039 23.344 1 98.31 295 ILE A N 1
ATOM 2267 C CA . ILE A 1 295 ? -4.984 13.062 23.672 1 98.31 295 ILE A CA 1
ATOM 2268 C C . ILE A 1 295 ? -4.18 12.633 24.906 1 98.31 295 ILE A C 1
ATOM 2270 O O . ILE A 1 295 ? -2.955 12.758 24.922 1 98.31 295 ILE A O 1
ATOM 2274 N N . LYS A 1 296 ? -4.883 12.094 25.875 1 97.81 296 LYS A N 1
ATOM 2275 C CA . LYS A 1 296 ? -4.207 11.625 27.078 1 97.81 296 LYS A CA 1
ATOM 2276 C C . LYS A 1 296 ? -3.219 10.508 26.75 1 97.81 296 LYS A C 1
ATOM 2278 O O . LYS A 1 296 ? -2.102 10.492 27.281 1 97.81 296 LYS A O 1
ATOM 2283 N N . ILE A 1 297 ? -3.615 9.578 25.969 1 95.94 297 ILE A N 1
ATOM 2284 C CA . ILE A 1 297 ? -2.732 8.484 25.562 1 95.94 297 ILE A CA 1
ATOM 2285 C C . ILE A 1 297 ? -1.539 9.055 24.781 1 95.94 297 ILE A C 1
ATOM 2287 O O . ILE A 1 297 ? -0.395 8.656 25.031 1 95.94 297 ILE A O 1
ATOM 2291 N N . GLY A 1 298 ? -1.794 9.969 23.844 1 97.19 298 GLY A N 1
ATOM 2292 C CA . GLY A 1 298 ? -0.734 10.602 23.078 1 97.19 298 GLY A CA 1
ATOM 2293 C C . GLY A 1 298 ? 0.272 11.344 23.938 1 97.19 298 GLY A C 1
ATOM 2294 O O . GLY A 1 298 ? 1.477 11.289 23.688 1 97.19 298 GLY A O 1
ATOM 2295 N N . LEU A 1 299 ? -0.289 12.023 24.938 1 97.19 299 LEU A N 1
ATOM 2296 C CA . LEU A 1 299 ? 0.579 12.75 25.859 1 97.19 299 LEU A CA 1
ATOM 2297 C C . LEU A 1 299 ? 1.595 11.805 26.5 1 97.19 299 LEU A C 1
ATOM 2299 O O . LEU A 1 299 ? 2.791 12.102 26.531 1 97.19 299 LEU A O 1
ATOM 2303 N N . LYS A 1 300 ? 1.121 10.695 26.938 1 95.44 300 LYS A N 1
ATOM 2304 C CA . LYS A 1 300 ? 1.998 9.703 27.547 1 95.44 300 LYS A CA 1
ATOM 2305 C C . LYS A 1 300 ? 2.994 9.148 26.531 1 95.44 300 LYS A C 1
ATOM 2307 O O . LYS A 1 300 ? 4.176 8.992 26.844 1 95.44 300 LYS A O 1
ATOM 2312 N N . ASP A 1 301 ? 2.545 8.828 25.359 1 94.25 301 ASP A N 1
ATOM 2313 C CA . ASP A 1 301 ? 3.404 8.281 24.312 1 94.25 301 ASP A CA 1
ATOM 2314 C C . ASP A 1 301 ? 4.484 9.281 23.922 1 94.25 301 ASP A C 1
ATOM 2316 O O . ASP A 1 301 ? 5.613 8.898 23.609 1 94.25 301 ASP A O 1
ATOM 2320 N N . GLY A 1 302 ? 4.156 10.586 23.859 1 95.56 302 GLY A N 1
ATOM 2321 C CA . GLY A 1 302 ? 5.117 11.625 23.531 1 95.56 302 GLY A CA 1
ATOM 2322 C C . GLY A 1 302 ? 6.199 11.797 24.578 1 95.56 302 GLY A C 1
ATOM 2323 O O . GLY A 1 302 ? 7.336 12.141 24.25 1 95.56 302 GLY A O 1
ATOM 2324 N N . GLU A 1 303 ? 5.824 11.562 25.828 1 94.12 303 GLU A N 1
ATOM 2325 C CA . GLU A 1 303 ? 6.762 11.711 26.938 1 94.12 303 GLU A CA 1
ATOM 2326 C C . GLU A 1 303 ? 7.738 10.539 27 1 94.12 303 GLU A C 1
ATOM 2328 O O . GLU A 1 303 ? 8.859 10.688 27.469 1 94.12 303 GLU A O 1
ATOM 2333 N N . THR A 1 304 ? 7.422 9.359 26.656 1 79.44 304 THR A N 1
ATOM 2334 C CA . THR A 1 304 ? 8.25 8.164 26.828 1 79.44 304 THR A CA 1
ATOM 2335 C C . THR A 1 304 ? 8.945 7.805 25.516 1 79.44 304 THR A C 1
ATOM 2337 O O . THR A 1 304 ? 9.945 7.094 25.516 1 79.44 304 THR A O 1
ATOM 2340 N N . GLN A 1 305 ? 8.984 8.633 24.469 1 61.59 305 GLN A N 1
ATOM 2341 C CA . GLN A 1 305 ? 9.531 8.414 23.125 1 61.59 305 GLN A CA 1
ATOM 2342 C C . GLN A 1 305 ? 9.555 6.926 22.781 1 61.59 305 GLN A C 1
ATOM 2344 O O . GLN A 1 305 ? 10.234 6.141 23.438 1 61.59 305 GLN A O 1
ATOM 2349 N N . ASN A 1 306 ? 8.555 6.32 22.438 1 51.75 306 ASN A N 1
ATOM 2350 C CA . ASN A 1 306 ? 8.555 4.859 22.469 1 51.75 306 ASN A CA 1
ATOM 2351 C C . ASN A 1 306 ? 9.531 4.281 21.438 1 51.75 306 ASN A C 1
ATOM 2353 O O . ASN A 1 306 ? 9.758 3.072 21.406 1 51.75 306 ASN A O 1
ATOM 2357 N N . ILE A 1 307 ? 9.461 4.691 20.109 1 50.44 307 ILE A N 1
ATOM 2358 C CA . ILE A 1 307 ? 9.867 3.656 19.156 1 50.44 307 ILE A CA 1
ATOM 2359 C C . ILE A 1 307 ? 11.391 3.578 19.109 1 50.44 307 ILE A C 1
ATOM 2361 O O . ILE A 1 307 ? 12.078 4.598 19.219 1 50.44 307 ILE A O 1
ATOM 2365 N N . ASN A 1 308 ? 11.953 2.375 19 1 45.41 308 ASN A N 1
ATOM 2366 C CA . ASN A 1 308 ? 13.094 1.465 18.922 1 45.41 308 ASN A CA 1
ATOM 2367 C C . ASN A 1 308 ? 14.141 1.958 17.938 1 45.41 308 ASN A C 1
ATOM 2369 O O . ASN A 1 308 ? 13.875 2.049 16.734 1 45.41 308 ASN A O 1
ATOM 2373 N N . GLN A 1 309 ? 14.992 2.92 18.328 1 45.75 309 GLN A N 1
ATOM 2374 C CA . GLN A 1 309 ? 16.281 3.105 17.672 1 45.75 309 GLN A CA 1
ATOM 2375 C C . GLN A 1 309 ? 16.672 1.87 16.875 1 45.75 309 GLN A C 1
ATOM 2377 O O . GLN A 1 309 ? 17.594 1.923 16.047 1 45.75 309 GLN A O 1
ATOM 2382 N N . ASN A 1 310 ? 16.062 0.862 17.156 1 43.59 310 ASN A N 1
ATOM 2383 C CA . ASN A 1 310 ? 16.578 -0.406 16.656 1 43.59 310 ASN A CA 1
ATOM 2384 C C . ASN A 1 310 ? 16.25 -0.595 15.172 1 43.59 310 ASN A C 1
ATOM 2386 O O . ASN A 1 310 ? 16.531 -1.648 14.602 1 43.59 310 ASN A O 1
ATOM 2390 N N . ILE A 1 311 ? 15.406 0.222 14.664 1 50.16 311 ILE A N 1
ATOM 2391 C CA . ILE A 1 311 ? 15.141 -0.085 13.266 1 50.16 311 ILE A CA 1
ATOM 2392 C C . ILE A 1 311 ? 16.422 0.061 12.453 1 50.16 311 ILE A C 1
ATOM 2394 O O . ILE A 1 311 ? 16.688 -0.721 11.539 1 50.16 311 ILE A O 1
ATOM 2398 N N . LYS A 1 312 ? 17.234 1.05 12.727 1 45.72 312 LYS A N 1
ATOM 2399 C CA . LYS A 1 312 ? 18.531 1.124 12.047 1 45.72 312 LYS A CA 1
ATOM 2400 C C . LYS A 1 312 ? 19.312 -0.176 12.211 1 45.72 312 LYS A C 1
ATOM 2402 O O . LYS A 1 312 ? 19.969 -0.63 11.281 1 45.72 312 LYS A O 1
ATOM 2407 N N . LYS A 1 313 ? 19.219 -0.743 13.359 1 43.22 313 LYS A N 1
ATOM 2408 C CA . LYS A 1 313 ? 20.094 -1.887 13.602 1 43.22 313 LYS A CA 1
ATOM 2409 C C . LYS A 1 313 ? 19.625 -3.109 12.812 1 43.22 313 LYS A C 1
ATOM 2411 O O . LYS A 1 313 ? 20.453 -3.879 12.312 1 43.22 313 LYS A O 1
ATOM 2416 N N . LYS A 1 314 ? 18.438 -3.338 12.789 1 41.59 314 LYS A N 1
ATOM 2417 C CA . LYS A 1 314 ? 18.016 -4.52 12.039 1 41.59 314 LYS A CA 1
ATOM 2418 C C . LYS A 1 314 ? 18.391 -4.406 10.57 1 41.59 314 LYS A C 1
ATOM 2420 O O . LYS A 1 314 ? 18.625 -5.418 9.898 1 41.59 314 LYS A O 1
ATOM 2425 N N . GLN A 1 315 ? 18.234 -3.271 9.961 1 44.28 315 GLN A N 1
ATOM 2426 C CA . GLN A 1 315 ? 18.656 -3.156 8.57 1 44.28 315 GLN A CA 1
ATOM 2427 C C . GLN A 1 315 ? 20.172 -3.326 8.453 1 44.28 315 GLN A C 1
ATOM 2429 O O . GLN A 1 315 ? 20.656 -3.902 7.477 1 44.28 315 GLN A O 1
ATOM 2434 N N . GLN A 1 316 ? 20.859 -2.818 9.477 1 40.56 316 GLN A N 1
ATOM 2435 C CA . GLN A 1 316 ? 22.281 -3.084 9.43 1 40.56 316 GLN A CA 1
ATOM 2436 C C . GLN A 1 316 ? 22.578 -4.574 9.586 1 40.56 316 GLN A C 1
ATOM 2438 O O . GLN A 1 316 ? 23.547 -5.086 9.023 1 40.56 316 GLN A O 1
ATOM 2443 N N . GLN A 1 317 ? 21.719 -5.16 10.336 1 36.69 317 GLN A N 1
ATOM 2444 C CA . GLN A 1 317 ? 21.984 -6.586 10.5 1 36.69 317 GLN A CA 1
ATOM 2445 C C . GLN A 1 317 ? 21.453 -7.387 9.312 1 36.69 317 GLN A C 1
ATOM 2447 O O . GLN A 1 317 ? 21.922 -8.5 9.055 1 36.69 317 GLN A O 1
ATOM 2452 N N . GLN A 1 318 ? 20.453 -7.016 8.727 1 36.91 318 GLN A N 1
ATOM 2453 C CA . GLN A 1 318 ? 20.016 -7.758 7.547 1 36.91 318 GLN A CA 1
ATOM 2454 C C . GLN A 1 318 ? 20.891 -7.445 6.34 1 36.91 318 GLN A C 1
ATOM 2456 O O . GLN A 1 318 ? 20.766 -8.086 5.293 1 36.91 318 GLN A O 1
ATOM 2461 N N . GLN A 1 319 ? 21.609 -6.441 6.277 1 33.47 319 GLN A N 1
ATOM 2462 C CA . GLN A 1 319 ? 22.734 -6.336 5.355 1 33.47 319 GLN A CA 1
ATOM 2463 C C . GLN A 1 319 ? 23.906 -7.195 5.816 1 33.47 319 GLN A C 1
ATOM 2465 O O . GLN A 1 319 ? 24.219 -7.242 7.012 1 33.47 319 GLN A O 1
ATOM 2470 N N . MET B 1 1 ? 90.625 -23.094 -10.547 1 23.23 1 MET B N 1
ATOM 2471 C CA . MET B 1 1 ? 89.75 -23.219 -11.695 1 23.23 1 MET B CA 1
ATOM 2472 C C . MET B 1 1 ? 88.312 -22.75 -11.336 1 23.23 1 MET B C 1
ATOM 2474 O O . MET B 1 1 ? 87.75 -22 -12.078 1 23.23 1 MET B O 1
ATOM 2478 N N . ILE B 1 2 ? 87.5 -23.578 -10.617 1 23.42 2 ILE B N 1
ATOM 2479 C CA . ILE B 1 2 ? 86.125 -23.828 -10.914 1 23.42 2 ILE B CA 1
ATOM 2480 C C . ILE B 1 2 ? 85.25 -22.734 -10.281 1 23.42 2 ILE B C 1
ATOM 2482 O O . ILE B 1 2 ? 85.062 -22.719 -9.07 1 23.42 2 ILE B O 1
ATOM 2486 N N . LYS B 1 3 ? 85.438 -21.5 -10.586 1 26.42 3 LYS B N 1
ATOM 2487 C CA . LYS B 1 3 ? 84.75 -20.234 -10.305 1 26.42 3 LYS B CA 1
ATOM 2488 C C . LYS B 1 3 ? 83.312 -20.297 -10.781 1 26.42 3 LYS B C 1
ATOM 2490 O O . LYS B 1 3 ? 82.812 -19.312 -11.297 1 26.42 3 LYS B O 1
ATOM 2495 N N . ASN B 1 4 ? 82.812 -21.531 -11.18 1 26.98 4 ASN B N 1
ATOM 2496 C CA . ASN B 1 4 ? 81.562 -21.438 -11.906 1 26.98 4 ASN B CA 1
ATOM 2497 C C . ASN B 1 4 ? 80.5 -20.672 -11.102 1 26.98 4 ASN B C 1
ATOM 2499 O O . ASN B 1 4 ? 80.312 -20.969 -9.93 1 26.98 4 ASN B O 1
ATOM 2503 N N . ALA B 1 5 ? 80.188 -19.422 -11.555 1 28.94 5 ALA B N 1
ATOM 2504 C CA . ALA B 1 5 ? 79.125 -18.422 -11.406 1 28.94 5 ALA B CA 1
ATOM 2505 C C . ALA B 1 5 ? 77.75 -19.094 -11.438 1 28.94 5 ALA B C 1
ATOM 2507 O O . ALA B 1 5 ? 77.375 -19.656 -12.453 1 28.94 5 ALA B O 1
ATOM 2508 N N . GLN B 1 6 ? 77.375 -19.828 -10.367 1 28.27 6 GLN B N 1
ATOM 2509 C CA . GLN B 1 6 ? 76.062 -20.359 -10.219 1 28.27 6 GLN B CA 1
ATOM 2510 C C . GLN B 1 6 ? 75 -19.312 -10.602 1 28.27 6 GLN B C 1
ATOM 2512 O O . GLN B 1 6 ? 74.938 -18.25 -9.992 1 28.27 6 GLN B O 1
ATOM 2517 N N . ILE B 1 7 ? 74.75 -19.047 -11.898 1 30.78 7 ILE B N 1
ATOM 2518 C CA . ILE B 1 7 ? 73.562 -18.359 -12.445 1 30.78 7 ILE B CA 1
ATOM 2519 C C . ILE B 1 7 ? 72.312 -18.797 -11.703 1 30.78 7 ILE B C 1
ATOM 2521 O O . ILE B 1 7 ? 71.938 -19.984 -11.727 1 30.78 7 ILE B O 1
ATOM 2525 N N . ILE B 1 8 ? 72 -18.188 -10.555 1 31.78 8 ILE B N 1
ATOM 2526 C CA . ILE B 1 8 ? 70.75 -18.266 -9.898 1 31.78 8 ILE B CA 1
ATOM 2527 C C . ILE B 1 8 ? 69.625 -18.094 -10.922 1 31.78 8 ILE B C 1
ATOM 2529 O O . ILE B 1 8 ? 69.5 -17.062 -11.594 1 31.78 8 ILE B O 1
ATOM 2533 N N . LEU B 1 9 ? 69.188 -19.188 -11.641 1 30.7 9 LEU B N 1
ATOM 2534 C CA . LEU B 1 9 ? 67.938 -19.25 -12.367 1 30.7 9 LEU B CA 1
ATOM 2535 C C . LEU B 1 9 ? 66.812 -18.641 -11.555 1 30.7 9 LEU B C 1
ATOM 2537 O O . LEU B 1 9 ? 66.438 -19.172 -10.5 1 30.7 9 LEU B O 1
ATOM 2541 N N . LEU B 1 10 ? 66.75 -17.344 -11.453 1 34.72 10 LEU B N 1
ATOM 2542 C CA . LEU B 1 10 ? 65.5 -16.672 -11.094 1 34.72 10 LEU B CA 1
ATOM 2543 C C . LEU B 1 10 ? 64.312 -17.234 -11.875 1 34.72 10 LEU B C 1
ATOM 2545 O O . LEU B 1 10 ? 64.25 -17.062 -13.094 1 34.72 10 LEU B O 1
ATOM 2549 N N . SER B 1 11 ? 63.938 -18.516 -11.664 1 34.72 11 SER B N 1
ATOM 2550 C CA . SER B 1 11 ? 62.656 -18.953 -12.156 1 34.72 11 SER B CA 1
ATOM 2551 C C . SER B 1 11 ? 61.562 -17.906 -11.906 1 34.72 11 SER B C 1
ATOM 2553 O O . SER B 1 11 ? 61.375 -17.453 -10.773 1 34.72 11 SER B O 1
ATOM 2555 N N . CYS B 1 12 ? 61.281 -17.016 -12.852 1 35.12 12 CYS B N 1
ATOM 2556 C CA . CYS B 1 12 ? 60.062 -16.234 -12.984 1 35.12 12 CYS B CA 1
ATOM 2557 C C . CYS B 1 12 ? 58.844 -17.078 -12.672 1 35.12 12 CYS B C 1
ATOM 2559 O O . CYS B 1 12 ? 58.469 -17.969 -13.445 1 35.12 12 CYS B O 1
ATOM 2561 N N . PHE B 1 13 ? 58.656 -17.469 -11.414 1 37.47 13 PHE B N 1
ATOM 2562 C CA . PHE B 1 13 ? 57.281 -17.875 -11.102 1 37.47 13 PHE B CA 1
ATOM 2563 C C . PHE B 1 13 ? 56.281 -16.922 -11.727 1 37.47 13 PHE B C 1
ATOM 2565 O O . PHE B 1 13 ? 56.125 -15.781 -11.281 1 37.47 13 PHE B O 1
ATOM 2572 N N . LEU B 1 14 ? 56.188 -16.875 -13.07 1 35.28 14 LEU B N 1
ATOM 2573 C CA . LEU B 1 14 ? 54.938 -16.359 -13.625 1 35.28 14 LEU B CA 1
ATOM 2574 C C . LEU B 1 14 ? 53.75 -16.859 -12.836 1 35.28 14 LEU B C 1
ATOM 2576 O O . LEU B 1 14 ? 53.438 -18.047 -12.836 1 35.28 14 LEU B O 1
ATOM 2580 N N . LEU B 1 15 ? 53.5 -16.281 -11.688 1 37.78 15 LEU B N 1
ATOM 2581 C CA . LEU B 1 15 ? 52.125 -16.375 -11.18 1 37.78 15 LEU B CA 1
ATOM 2582 C C . LEU B 1 15 ? 51.125 -16.297 -12.32 1 37.78 15 LEU B C 1
ATOM 2584 O O . LEU B 1 15 ? 51 -15.242 -12.961 1 37.78 15 LEU B O 1
ATOM 2588 N N . PHE B 1 16 ? 51 -17.312 -13.102 1 37.38 16 PHE B N 1
ATOM 2589 C CA . PHE B 1 16 ? 49.719 -17.422 -13.805 1 37.38 16 PHE B CA 1
ATOM 2590 C C . PHE B 1 16 ? 48.562 -16.969 -12.898 1 37.38 16 PHE B C 1
ATOM 2592 O O . PHE B 1 16 ? 48.156 -17.719 -12.016 1 37.38 16 PHE B O 1
ATOM 2599 N N . ILE B 1 17 ? 48.562 -15.75 -12.547 1 40.88 17 ILE B N 1
ATOM 2600 C CA . ILE B 1 17 ? 47.188 -15.312 -12.242 1 40.88 17 ILE B CA 1
ATOM 2601 C C . ILE B 1 17 ? 46.219 -15.914 -13.25 1 40.88 17 ILE B C 1
ATOM 2603 O O . ILE B 1 17 ? 46.219 -15.539 -14.422 1 40.88 17 ILE B O 1
ATOM 2607 N N . ASP B 1 18 ? 46.094 -17.203 -13.289 1 37.25 18 ASP B N 1
ATOM 2608 C CA . ASP B 1 18 ? 44.844 -17.609 -13.891 1 37.25 18 ASP B CA 1
ATOM 2609 C C . ASP B 1 18 ? 43.781 -16.547 -13.711 1 37.25 18 ASP B C 1
ATOM 2611 O O . ASP B 1 18 ? 43.406 -16.203 -12.586 1 37.25 18 ASP B O 1
ATOM 2615 N N . ASN B 1 19 ? 43.875 -15.523 -14.438 1 41.06 19 ASN B N 1
ATOM 2616 C CA . ASN B 1 19 ? 42.656 -14.789 -14.68 1 41.06 19 ASN B CA 1
ATOM 2617 C C . ASN B 1 19 ? 41.438 -15.719 -14.703 1 41.06 19 ASN B C 1
ATOM 2619 O O . ASN B 1 19 ? 41.125 -16.297 -15.742 1 41.06 19 ASN B O 1
ATOM 2623 N N . VAL B 1 20 ? 41.312 -16.609 -13.812 1 42.19 20 VAL B N 1
ATOM 2624 C CA . VAL B 1 20 ? 39.969 -17.172 -13.711 1 42.19 20 VAL B CA 1
ATOM 2625 C C . VAL B 1 20 ? 38.938 -16.109 -14.086 1 42.19 20 VAL B C 1
ATOM 2627 O O . VAL B 1 20 ? 38.688 -15.18 -13.32 1 42.19 20 VAL B O 1
ATOM 2630 N N . LEU B 1 21 ? 38.969 -15.477 -15.203 1 43.06 21 LEU B N 1
ATOM 2631 C CA . LEU B 1 21 ? 37.781 -14.797 -15.727 1 43.06 21 LEU B CA 1
ATOM 2632 C C . LEU B 1 21 ? 36.531 -15.445 -15.203 1 43.06 21 LEU B C 1
ATOM 2634 O O . LEU B 1 21 ? 36.219 -16.594 -15.539 1 43.06 21 LEU B O 1
ATOM 2638 N N . SER B 1 22 ? 36.188 -15.383 -14.008 1 50.34 22 SER B N 1
ATOM 2639 C CA . SER B 1 22 ? 34.938 -15.836 -13.438 1 50.34 22 SER B CA 1
ATOM 2640 C C . SER B 1 22 ? 33.812 -15.797 -14.477 1 50.34 22 SER B C 1
ATOM 2642 O O . SER B 1 22 ? 33.5 -14.742 -15.039 1 50.34 22 SER B O 1
ATOM 2644 N N . GLN B 1 23 ? 33.781 -16.719 -15.5 1 59.09 23 GLN B N 1
ATOM 2645 C CA . GLN B 1 23 ? 32.719 -16.844 -16.5 1 59.09 23 GLN B CA 1
ATOM 2646 C C . GLN B 1 23 ? 31.375 -16.359 -15.953 1 59.09 23 GLN B C 1
ATOM 2648 O O . GLN B 1 23 ? 30.922 -16.828 -14.906 1 59.09 23 GLN B O 1
ATOM 2653 N N . SER B 1 24 ? 30.875 -15.289 -16.344 1 73 24 SER B N 1
ATOM 2654 C CA . SER B 1 24 ? 29.594 -14.711 -16 1 73 24 SER B CA 1
ATOM 2655 C C . SER B 1 24 ? 28.469 -15.727 -16.172 1 73 24 SER B C 1
ATOM 2657 O O . SER B 1 24 ? 28.375 -16.391 -17.219 1 73 24 SER B O 1
ATOM 2659 N N . THR B 1 25 ? 27.906 -16.234 -15.156 1 90.94 25 THR B N 1
ATOM 2660 C CA . THR B 1 25 ? 26.75 -17.109 -15.211 1 90.94 25 THR B CA 1
ATOM 2661 C C . THR B 1 25 ? 25.453 -16.297 -15.156 1 90.94 25 THR B C 1
ATOM 2663 O O . THR B 1 25 ? 25.375 -15.305 -14.438 1 90.94 25 THR B O 1
ATOM 2666 N N . THR B 1 26 ? 24.578 -16.688 -16.141 1 95.69 26 THR B N 1
ATOM 2667 C CA . THR B 1 26 ? 23.297 -15.977 -16.234 1 95.69 26 THR B CA 1
ATOM 2668 C C . THR B 1 26 ? 22.203 -16.719 -15.469 1 95.69 26 THR B C 1
ATOM 2670 O O . THR B 1 26 ? 22.125 -17.938 -15.523 1 95.69 26 THR B O 1
ATOM 2673 N N . CYS B 1 27 ? 21.484 -16 -14.68 1 97.62 27 CYS B N 1
ATOM 2674 C CA . CYS B 1 27 ? 20.234 -16.484 -14.07 1 97.62 27 CYS B CA 1
ATOM 2675 C C . CYS B 1 27 ? 19.031 -15.727 -14.617 1 97.62 27 CYS B C 1
ATOM 2677 O O . CYS B 1 27 ? 19.016 -14.5 -14.602 1 97.62 27 CYS B O 1
ATOM 2679 N N . ARG B 1 28 ? 18.109 -16.5 -15.156 1 97.56 28 ARG B N 1
ATOM 2680 C CA . ARG B 1 28 ? 16.844 -15.938 -15.617 1 97.56 28 ARG B CA 1
ATOM 2681 C C . ARG B 1 28 ? 15.695 -16.375 -14.727 1 97.56 28 ARG B C 1
ATOM 2683 O O . ARG B 1 28 ? 15.672 -17.516 -14.242 1 97.56 28 ARG B O 1
ATOM 2690 N N . ALA B 1 29 ? 14.766 -15.477 -14.5 1 98.62 29 ALA B N 1
ATOM 2691 C CA . ALA B 1 29 ? 13.578 -15.789 -13.711 1 98.62 29 ALA B CA 1
ATOM 2692 C C . ALA B 1 29 ? 12.352 -15.062 -14.25 1 98.62 29 ALA B C 1
ATOM 2694 O O . ALA B 1 29 ? 12.477 -14.133 -15.047 1 98.62 29 ALA B O 1
ATOM 2695 N N . ILE B 1 30 ? 11.188 -15.523 -13.906 1 98.5 30 ILE B N 1
ATOM 2696 C CA . ILE B 1 30 ? 9.922 -14.875 -14.219 1 98.5 30 ILE B CA 1
ATOM 2697 C C . ILE B 1 30 ? 9.117 -14.672 -12.938 1 98.5 30 ILE B C 1
ATOM 2699 O O . ILE B 1 30 ? 9.109 -15.531 -12.062 1 98.5 30 ILE B O 1
ATOM 2703 N N . THR B 1 31 ? 8.586 -13.508 -12.727 1 98.38 31 THR B N 1
ATOM 2704 C CA . THR B 1 31 ? 7.785 -13.211 -11.539 1 98.38 31 THR B CA 1
ATOM 2705 C C . THR B 1 31 ? 6.422 -12.648 -11.938 1 98.38 31 THR B C 1
ATOM 2707 O O . THR B 1 31 ? 6.312 -11.891 -12.898 1 98.38 31 THR B O 1
ATOM 2710 N N . PHE B 1 32 ? 5.406 -13.156 -11.258 1 98.25 32 PHE B N 1
ATOM 2711 C CA . PHE B 1 32 ? 4.016 -12.844 -11.578 1 98.25 32 PHE B CA 1
ATOM 2712 C C . PHE B 1 32 ? 3.363 -12.055 -10.453 1 98.25 32 PHE B C 1
ATOM 2714 O O . PHE B 1 32 ? 3.518 -12.398 -9.281 1 98.25 32 PHE B O 1
ATOM 2721 N N . SER B 1 33 ? 2.639 -11.023 -10.766 1 96.44 33 SER B N 1
ATOM 2722 C CA . SER B 1 33 ? 1.92 -10.211 -9.789 1 96.44 33 SER B CA 1
ATOM 2723 C C . SER B 1 33 ? 0.619 -10.875 -9.359 1 96.44 33 SER B C 1
ATOM 2725 O O . SER B 1 33 ? 0.132 -11.789 -10.031 1 96.44 33 SER B O 1
ATOM 2727 N N . GLY B 1 34 ? 0.092 -10.492 -8.156 1 95.25 34 GLY B N 1
ATOM 2728 C CA . GLY B 1 34 ? -1.32 -10.75 -7.926 1 95.25 34 GLY B CA 1
ATOM 2729 C C . GLY B 1 34 ? -2.217 -10.18 -9.016 1 95.25 34 GLY B C 1
ATOM 2730 O O . GLY B 1 34 ? -1.979 -9.078 -9.508 1 95.25 34 GLY B O 1
ATOM 2731 N N . ALA B 1 35 ? -3.299 -11.008 -9.375 1 93.94 35 ALA B N 1
ATOM 2732 C CA . ALA B 1 35 ? -3.979 -10.609 -10.602 1 93.94 35 ALA B CA 1
ATOM 2733 C C . ALA B 1 35 ? -5.426 -11.094 -10.609 1 93.94 35 ALA B C 1
ATOM 2735 O O . ALA B 1 35 ? -6.18 -10.797 -11.539 1 93.94 35 ALA B O 1
ATOM 2736 N N . GLY B 1 36 ? -5.875 -11.734 -9.633 1 94.12 36 GLY B N 1
ATOM 2737 C CA . GLY B 1 36 ? -7.184 -12.352 -9.758 1 94.12 36 GLY B CA 1
ATOM 2738 C C . GLY B 1 36 ? -7.348 -13.156 -11.031 1 94.12 36 GLY B C 1
ATOM 2739 O O . GLY B 1 36 ? -6.5 -13.992 -11.359 1 94.12 36 GLY B O 1
ATOM 2740 N N . ASP B 1 37 ? -8.469 -12.906 -11.727 1 95.94 37 ASP B N 1
ATOM 2741 C CA . ASP B 1 37 ? -8.703 -13.68 -12.938 1 95.94 37 ASP B CA 1
ATOM 2742 C C . ASP B 1 37 ? -7.828 -13.172 -14.086 1 95.94 37 ASP B C 1
ATOM 2744 O O . ASP B 1 37 ? -7.789 -13.781 -15.156 1 95.94 37 ASP B O 1
ATOM 2748 N N . ARG B 1 38 ? -7.074 -12.055 -13.867 1 96 38 ARG B N 1
ATOM 2749 C CA . ARG B 1 38 ? -6.125 -11.562 -14.859 1 96 38 ARG B CA 1
ATOM 2750 C C . ARG B 1 38 ? -4.898 -12.469 -14.938 1 96 38 ARG B C 1
ATOM 2752 O O . ARG B 1 38 ? -4.023 -12.258 -15.781 1 96 38 ARG B O 1
ATOM 2759 N N . GLY B 1 39 ? -4.852 -13.438 -14.086 1 97.75 39 GLY B N 1
ATOM 2760 C CA . GLY B 1 39 ? -3.867 -14.492 -14.289 1 97.75 39 GLY B CA 1
ATOM 2761 C C . GLY B 1 39 ? -3.891 -15.07 -15.695 1 97.75 39 GLY B C 1
ATOM 2762 O O . GLY B 1 39 ? -2.867 -15.539 -16.188 1 97.75 39 GLY B O 1
ATOM 2763 N N . ALA B 1 40 ? -5.074 -14.992 -16.297 1 98.44 40 ALA B N 1
ATOM 2764 C CA . ALA B 1 40 ? -5.207 -15.414 -17.688 1 98.44 40 ALA B CA 1
ATOM 2765 C C . ALA B 1 40 ? -4.379 -14.531 -18.609 1 98.44 40 ALA B C 1
ATOM 2767 O O . ALA B 1 40 ? -3.746 -15.023 -19.547 1 98.44 40 ALA B O 1
ATOM 2768 N N . TRP B 1 41 ? -4.406 -13.258 -18.391 1 97.62 41 TRP B N 1
ATOM 2769 C CA . TRP B 1 41 ? -3.568 -12.336 -19.156 1 97.62 41 TRP B CA 1
ATOM 2770 C C . TRP B 1 41 ? -2.092 -12.68 -18.984 1 97.62 41 TRP B C 1
ATOM 2772 O O . TRP B 1 41 ? -1.331 -12.672 -19.953 1 97.62 41 TRP B O 1
ATOM 2782 N N . GLU B 1 42 ? -1.689 -12.977 -17.75 1 98.38 42 GLU B N 1
ATOM 2783 C CA . GLU B 1 42 ? -0.303 -13.344 -17.469 1 98.38 42 GLU B CA 1
ATOM 2784 C C . GLU B 1 42 ? 0.113 -14.57 -18.281 1 98.38 42 GLU B C 1
ATOM 2786 O O . GLU B 1 42 ? 1.231 -14.633 -18.797 1 98.38 42 GLU B O 1
ATOM 2791 N N . ALA B 1 43 ? -0.797 -15.547 -18.344 1 98.62 43 ALA B N 1
ATOM 2792 C CA . ALA B 1 43 ? -0.532 -16.734 -19.156 1 98.62 43 ALA B CA 1
ATOM 2793 C C . ALA B 1 43 ? -0.298 -16.344 -20.625 1 98.62 43 ALA B C 1
ATOM 2795 O O . ALA B 1 43 ? 0.59 -16.906 -21.281 1 98.62 43 ALA B O 1
ATOM 2796 N N . GLY B 1 44 ? -1.104 -15.414 -21.078 1 98.44 44 GLY B N 1
ATOM 2797 C CA . GLY B 1 44 ? -0.904 -14.914 -22.438 1 98.44 44 GLY B CA 1
ATOM 2798 C C . GLY B 1 44 ? 0.452 -14.266 -22.641 1 98.44 44 GLY B C 1
ATOM 2799 O O . GLY B 1 44 ? 1.085 -14.445 -23.672 1 98.44 44 GLY B O 1
ATOM 2800 N N . VAL B 1 45 ? 0.882 -13.484 -21.672 1 97.69 45 VAL B N 1
ATOM 2801 C CA . VAL B 1 45 ? 2.182 -12.828 -21.75 1 97.69 45 VAL B CA 1
ATOM 2802 C C . VAL B 1 45 ? 3.283 -13.875 -21.906 1 97.69 45 VAL B C 1
ATOM 2804 O O . VAL B 1 45 ? 4.199 -13.719 -22.719 1 97.69 45 VAL B O 1
ATOM 2807 N N . VAL B 1 46 ? 3.203 -14.977 -21.125 1 98.38 46 VAL B N 1
ATOM 2808 C CA . VAL B 1 46 ? 4.176 -16.062 -21.234 1 98.38 46 VAL B CA 1
ATOM 2809 C C . VAL B 1 46 ? 4.199 -16.609 -22.656 1 98.38 46 VAL B C 1
ATOM 2811 O O . VAL B 1 46 ? 5.27 -16.812 -23.234 1 98.38 46 VAL B O 1
ATOM 2814 N N . MET B 1 47 ? 3.016 -16.797 -23.203 1 98 47 MET B N 1
ATOM 2815 C CA . MET B 1 47 ? 2.918 -17.266 -24.578 1 98 47 MET B CA 1
ATOM 2816 C C . MET B 1 47 ? 3.625 -16.312 -25.531 1 98 47 MET B C 1
ATOM 2818 O O . MET B 1 47 ? 4.387 -16.75 -26.391 1 98 47 MET B O 1
ATOM 2822 N N . GLY B 1 48 ? 3.354 -15.086 -25.391 1 97.38 48 GLY B N 1
ATOM 2823 C CA . GLY B 1 48 ? 3.973 -14.086 -26.25 1 97.38 48 GLY B CA 1
ATOM 2824 C C . GLY B 1 48 ? 5.484 -14.055 -26.125 1 97.38 48 GLY B C 1
ATOM 2825 O O . GLY B 1 48 ? 6.188 -13.969 -27.141 1 97.38 48 GLY B O 1
ATOM 2826 N N . ILE B 1 49 ? 5.992 -14.117 -24.891 1 96.62 49 ILE B N 1
ATOM 2827 C CA . ILE B 1 49 ? 7.43 -14.117 -24.656 1 96.62 49 ILE B CA 1
ATOM 2828 C C . ILE B 1 49 ? 8.078 -15.289 -25.391 1 96.62 49 ILE B C 1
ATOM 2830 O O . ILE B 1 49 ? 9.086 -15.125 -26.078 1 96.62 49 ILE B O 1
ATOM 2834 N N . LEU B 1 50 ? 7.48 -16.516 -25.266 1 97.12 50 LEU B N 1
ATOM 2835 C CA . LEU B 1 50 ? 8.055 -17.719 -25.859 1 97.12 50 LEU B CA 1
ATOM 2836 C C . LEU B 1 50 ? 7.996 -17.656 -27.375 1 97.12 50 LEU B C 1
ATOM 2838 O O . LEU B 1 50 ? 8.812 -18.281 -28.062 1 97.12 50 LEU B O 1
ATOM 2842 N N . ASN B 1 51 ? 7.059 -16.891 -27.891 1 95.62 51 ASN B N 1
ATOM 2843 C CA . ASN B 1 51 ? 6.902 -16.766 -29.328 1 95.62 51 ASN B CA 1
ATOM 2844 C C . ASN B 1 51 ? 8.039 -15.945 -29.953 1 95.62 51 ASN B C 1
ATOM 2846 O O . ASN B 1 51 ? 8.406 -16.172 -31.109 1 95.62 51 ASN B O 1
ATOM 2850 N N . VAL B 1 52 ? 8.57 -15.031 -29.188 1 94.44 52 VAL B N 1
ATOM 2851 C CA . VAL B 1 52 ? 9.438 -14.062 -29.859 1 94.44 52 VAL B CA 1
ATOM 2852 C C . VAL B 1 52 ? 10.875 -14.227 -29.359 1 94.44 52 VAL B C 1
ATOM 2854 O O . VAL B 1 52 ? 11.805 -13.648 -29.938 1 94.44 52 VAL B O 1
ATOM 2857 N N . ARG B 1 53 ? 11.062 -14.969 -28.328 1 94.06 53 ARG B N 1
ATOM 2858 C CA . ARG B 1 53 ? 12.406 -15.156 -27.797 1 94.06 53 ARG B CA 1
ATOM 2859 C C . ARG B 1 53 ? 12.953 -16.531 -28.172 1 94.06 53 ARG B C 1
ATOM 2861 O O . ARG B 1 53 ? 12.18 -17.469 -28.391 1 94.06 53 ARG B O 1
ATOM 2868 N N . GLU B 1 54 ? 14.242 -16.641 -28.219 1 94.56 54 GLU B N 1
ATOM 2869 C CA . GLU B 1 54 ? 14.891 -17.938 -28.359 1 94.56 54 GLU B CA 1
ATOM 2870 C C . GLU B 1 54 ? 14.859 -18.719 -27.031 1 94.56 54 GLU B C 1
ATOM 2872 O O . GLU B 1 54 ? 14.883 -18.125 -25.953 1 94.56 54 GLU B O 1
ATOM 2877 N N . PRO B 1 55 ? 14.852 -20 -27.109 1 93.31 55 PRO B N 1
ATOM 2878 C CA . PRO B 1 55 ? 14.719 -20.828 -25.906 1 93.31 55 PRO B CA 1
ATOM 2879 C C . PRO B 1 55 ? 15.758 -20.484 -24.844 1 93.31 55 PRO B C 1
ATOM 2881 O O . PRO B 1 55 ? 15.445 -20.484 -23.641 1 93.31 55 PRO B O 1
ATOM 2884 N N . GLU B 1 56 ? 16.922 -20.109 -25.266 1 93 56 GLU B N 1
ATOM 2885 C CA . GLU B 1 56 ? 17.969 -19.781 -24.312 1 93 56 GLU B CA 1
ATOM 2886 C C . GLU B 1 56 ? 17.641 -18.516 -23.516 1 93 56 GLU B C 1
ATOM 2888 O O . GLU B 1 56 ? 18.141 -18.328 -22.406 1 93 56 GLU B O 1
ATOM 2893 N N . ASP B 1 57 ? 16.688 -17.719 -24.016 1 93.38 57 ASP B N 1
ATOM 2894 C CA . ASP B 1 57 ? 16.391 -16.422 -23.438 1 93.38 57 ASP B CA 1
ATOM 2895 C C . ASP B 1 57 ? 15.148 -16.469 -22.547 1 93.38 57 ASP B C 1
ATOM 2897 O O . ASP B 1 57 ? 14.758 -15.469 -21.953 1 93.38 57 ASP B O 1
ATOM 2901 N N . TYR B 1 58 ? 14.578 -17.672 -22.375 1 94.19 58 TYR B N 1
ATOM 2902 C CA . TYR B 1 58 ? 13.469 -17.797 -21.438 1 94.19 58 TYR B CA 1
ATOM 2903 C C . TYR B 1 58 ? 13.617 -19.047 -20.578 1 94.19 58 TYR B C 1
ATOM 2905 O O . TYR B 1 58 ? 12.625 -19.656 -20.172 1 94.19 58 TYR B O 1
ATOM 2913 N N . LYS B 1 59 ? 14.836 -19.516 -20.469 1 96.75 59 LYS B N 1
ATOM 2914 C CA . LYS B 1 59 ? 15.125 -20.578 -19.5 1 96.75 59 LYS B CA 1
ATOM 2915 C C . LYS B 1 59 ? 15.094 -20.047 -18.078 1 96.75 59 LYS B C 1
ATOM 2917 O O . LYS B 1 59 ? 16.141 -19.812 -17.469 1 96.75 59 LYS B O 1
ATOM 2922 N N . TRP B 1 60 ? 13.977 -19.859 -17.609 1 98.44 60 TRP B N 1
ATOM 2923 C CA . TRP B 1 60 ? 13.797 -19.297 -16.281 1 98.44 60 TRP B CA 1
ATOM 2924 C C . TRP B 1 60 ? 14.188 -20.312 -15.203 1 98.44 60 TRP B C 1
ATOM 2926 O O . TRP B 1 60 ? 13.531 -21.344 -15.055 1 98.44 60 TRP B O 1
ATOM 2936 N N . GLN B 1 61 ? 15.141 -20 -14.398 1 98.44 61 GLN B N 1
ATOM 2937 C CA . GLN B 1 61 ? 15.555 -20.859 -13.289 1 98.44 61 GLN B CA 1
ATOM 2938 C C . GLN B 1 61 ? 14.57 -20.781 -12.133 1 98.44 61 GLN B C 1
ATOM 2940 O O . GLN B 1 61 ? 14.461 -21.719 -11.336 1 98.44 61 GLN B O 1
ATOM 2945 N N . PHE B 1 62 ? 13.875 -19.656 -12.07 1 98.62 62 PHE B N 1
ATOM 2946 C CA . PHE B 1 62 ? 12.891 -19.469 -11.016 1 98.62 62 PHE B CA 1
ATOM 2947 C C . PHE B 1 62 ? 11.594 -18.891 -11.578 1 98.62 62 PHE B C 1
ATOM 2949 O O . PHE B 1 62 ? 11.625 -18.094 -12.516 1 98.62 62 PHE B O 1
ATOM 2956 N N . ALA B 1 63 ? 10.484 -19.297 -11.055 1 98.81 63 ALA B N 1
ATOM 2957 C CA . ALA B 1 63 ? 9.172 -18.672 -11.234 1 98.81 63 ALA B CA 1
ATOM 2958 C C . ALA B 1 63 ? 8.57 -18.281 -9.891 1 98.81 63 ALA B C 1
ATOM 2960 O O . ALA B 1 63 ? 8.445 -19.109 -8.984 1 98.81 63 ALA B O 1
ATOM 2961 N N . THR B 1 64 ? 8.234 -17.016 -9.688 1 98.75 64 THR B N 1
ATOM 2962 C CA . THR B 1 64 ? 7.715 -16.531 -8.414 1 98.75 64 THR B CA 1
ATOM 2963 C C . THR B 1 64 ? 6.41 -15.766 -8.617 1 98.75 64 THR B C 1
ATOM 2965 O O . THR B 1 64 ? 6.078 -15.375 -9.734 1 98.75 64 THR B O 1
ATOM 2968 N N . GLY B 1 65 ? 5.621 -15.648 -7.531 1 98.38 65 GLY B N 1
ATOM 2969 C CA . GLY B 1 65 ? 4.367 -14.945 -7.766 1 98.38 65 GLY B CA 1
ATOM 2970 C C . GLY B 1 65 ? 3.549 -14.75 -6.508 1 98.38 65 GLY B C 1
ATOM 2971 O O . GLY B 1 65 ? 3.871 -15.312 -5.457 1 98.38 65 GLY B O 1
ATOM 2972 N N . ILE B 1 66 ? 2.537 -13.969 -6.609 1 97.69 66 ILE B N 1
ATOM 2973 C CA . ILE B 1 66 ? 1.576 -13.648 -5.562 1 97.69 66 ILE B CA 1
ATOM 2974 C C . ILE B 1 66 ? 0.158 -13.922 -6.062 1 97.69 66 ILE B C 1
ATOM 2976 O O . ILE B 1 66 ? -0.194 -13.539 -7.18 1 97.69 66 ILE B O 1
ATOM 2980 N N . SER B 1 67 ? -0.715 -14.547 -5.203 1 97.5 67 SER B N 1
ATOM 2981 C CA . SER B 1 67 ? -2.115 -14.797 -5.531 1 97.5 67 SER B CA 1
ATOM 2982 C C . SER B 1 67 ? -2.248 -15.531 -6.859 1 97.5 67 SER B C 1
ATOM 2984 O O . SER B 1 67 ? -1.637 -16.578 -7.055 1 97.5 67 SER B O 1
ATOM 2986 N N . ALA B 1 68 ? -2.963 -14.977 -7.809 1 97.12 68 ALA B N 1
ATOM 2987 C CA . ALA B 1 68 ? -3.061 -15.617 -9.117 1 97.12 68 ALA B CA 1
ATOM 2988 C C . ALA B 1 68 ? -1.677 -15.836 -9.727 1 97.12 68 ALA B C 1
ATOM 2990 O O . ALA B 1 68 ? -1.448 -16.828 -10.43 1 97.12 68 ALA B O 1
ATOM 2991 N N . GLY B 1 69 ? -0.782 -14.945 -9.453 1 98.19 69 GLY B N 1
ATOM 2992 C CA . GLY B 1 69 ? 0.595 -15.125 -9.883 1 98.19 69 GLY B CA 1
ATOM 2993 C C . GLY B 1 69 ? 1.258 -16.344 -9.273 1 98.19 69 GLY B C 1
ATOM 2994 O O . GLY B 1 69 ? 2.117 -16.969 -9.898 1 98.19 69 GLY B O 1
ATOM 2995 N N . SER B 1 70 ? 0.91 -16.641 -8.016 1 98.38 70 SER B N 1
ATOM 2996 C CA . SER B 1 70 ? 1.446 -17.844 -7.402 1 98.38 70 SER B CA 1
ATOM 2997 C C . SER B 1 70 ? 0.963 -19.094 -8.133 1 98.38 70 SER B C 1
ATOM 2999 O O . SER B 1 70 ? 1.689 -20.094 -8.227 1 98.38 70 SER B O 1
ATOM 3001 N N . ILE B 1 71 ? -0.267 -19.078 -8.633 1 97.81 71 ILE B N 1
ATOM 3002 C CA . ILE B 1 71 ? -0.8 -20.188 -9.414 1 97.81 71 ILE B CA 1
ATOM 3003 C C . ILE B 1 71 ? 0.026 -20.359 -10.688 1 97.81 71 ILE B C 1
ATOM 3005 O O . ILE B 1 71 ? 0.433 -21.469 -11.023 1 97.81 71 ILE B O 1
ATOM 3009 N N . ASN B 1 72 ? 0.289 -19.266 -11.375 1 98.69 72 ASN B N 1
ATOM 3010 C CA . ASN B 1 72 ? 1.097 -19.328 -12.586 1 98.69 72 ASN B CA 1
ATOM 3011 C C . ASN B 1 72 ? 2.525 -19.766 -12.289 1 98.69 72 ASN B C 1
ATOM 3013 O O . ASN B 1 72 ? 3.113 -20.531 -13.055 1 98.69 72 ASN B O 1
ATOM 3017 N N . ALA B 1 73 ? 3.072 -19.281 -11.188 1 98.75 73 ALA B N 1
ATOM 3018 C CA . ALA B 1 73 ? 4.43 -19.656 -10.805 1 98.75 73 ALA B CA 1
ATOM 3019 C C . ALA B 1 73 ? 4.523 -21.156 -10.562 1 98.75 73 ALA B C 1
ATOM 3021 O O . ALA B 1 73 ? 5.438 -21.828 -11.062 1 98.75 73 ALA B O 1
ATOM 3022 N N . ILE B 1 74 ? 3.568 -21.688 -9.828 1 98.06 74 ILE B N 1
ATOM 3023 C CA . ILE B 1 74 ? 3.553 -23.125 -9.547 1 98.06 74 ILE B CA 1
ATOM 3024 C C . ILE B 1 74 ? 3.33 -23.906 -10.844 1 98.06 74 ILE B C 1
ATOM 3026 O O . ILE B 1 74 ? 3.975 -24.938 -11.07 1 98.06 74 ILE B O 1
ATOM 3030 N N . GLY B 1 75 ? 2.434 -23.422 -11.664 1 98.06 75 GLY B N 1
ATOM 3031 C CA . GLY B 1 75 ? 2.201 -24.062 -12.953 1 98.06 75 GLY B CA 1
ATOM 3032 C C . GLY B 1 75 ? 3.457 -24.172 -13.797 1 98.06 75 GLY B C 1
ATOM 3033 O O . GLY B 1 75 ? 3.736 -25.234 -14.367 1 98.06 75 GLY B O 1
ATOM 3034 N N . MET B 1 76 ? 4.219 -23.094 -13.867 1 98.44 76 MET B N 1
ATOM 3035 C CA . MET B 1 76 ? 5.473 -23.094 -14.617 1 98.44 76 MET B CA 1
ATOM 3036 C C . MET B 1 76 ? 6.492 -24.031 -13.969 1 98.44 76 MET B C 1
ATOM 3038 O O . MET B 1 76 ? 7.266 -24.688 -14.664 1 98.44 76 MET B O 1
ATOM 3042 N N . SER B 1 77 ? 6.457 -24.141 -12.672 1 98.38 77 SER B N 1
ATOM 3043 C CA . SER B 1 77 ? 7.512 -24.812 -11.914 1 98.38 77 SER B CA 1
ATOM 3044 C C . SER B 1 77 ? 7.32 -26.328 -11.93 1 98.38 77 SER B C 1
ATOM 3046 O O . SER B 1 77 ? 8.188 -27.078 -11.461 1 98.38 77 SER B O 1
ATOM 3048 N N . MET B 1 78 ? 6.215 -26.781 -12.43 1 98 78 MET B N 1
ATOM 3049 C CA . MET B 1 78 ? 6.004 -28.219 -12.578 1 98 78 MET B CA 1
ATOM 3050 C C . MET B 1 78 ? 6.789 -28.781 -13.758 1 98 78 MET B C 1
ATOM 3052 O O . MET B 1 78 ? 6.887 -29.984 -13.938 1 98 78 MET B O 1
ATOM 3056 N N . PHE B 1 79 ? 7.34 -27.891 -14.547 1 98.38 79 PHE B N 1
ATOM 3057 C CA . PHE B 1 79 ? 8.125 -28.25 -15.719 1 98.38 79 PHE B CA 1
ATOM 3058 C C . PHE B 1 79 ? 9.562 -27.75 -15.578 1 98.38 79 PHE B C 1
ATOM 3060 O O . PHE B 1 79 ? 9.797 -26.609 -15.164 1 98.38 79 PHE B O 1
ATOM 3067 N N . SER B 1 80 ? 10.484 -28.562 -15.922 1 98.19 80 SER B N 1
ATOM 3068 C CA . SER B 1 80 ? 11.906 -28.281 -15.727 1 98.19 80 SER B CA 1
ATOM 3069 C C . SER B 1 80 ? 12.375 -27.141 -16.625 1 98.19 80 SER B C 1
ATOM 3071 O O . SER B 1 80 ? 11.719 -26.812 -17.609 1 98.19 80 SER B O 1
ATOM 3073 N N . VAL B 1 81 ? 13.508 -26.562 -16.172 1 98.25 81 VAL B N 1
ATOM 3074 C CA . VAL B 1 81 ? 14.148 -25.562 -17.016 1 98.25 81 VAL B CA 1
ATOM 3075 C C . VAL B 1 81 ? 14.445 -26.156 -18.391 1 98.25 81 VAL B C 1
ATOM 3077 O O . VAL B 1 81 ? 15 -27.25 -18.5 1 98.25 81 VAL B O 1
ATOM 3080 N N . GLY B 1 82 ? 14 -25.5 -19.453 1 97.62 82 GLY B N 1
ATOM 3081 C CA . GLY B 1 82 ? 14.133 -26 -20.812 1 97.62 82 GLY B CA 1
ATOM 3082 C C . GLY B 1 82 ? 12.828 -26.5 -21.391 1 97.62 82 GLY B C 1
ATOM 3083 O O . GLY B 1 82 ? 12.719 -26.703 -22.609 1 97.62 82 GLY B O 1
ATOM 3084 N N . ASP B 1 83 ? 11.867 -26.656 -20.562 1 98.25 83 ASP B N 1
ATOM 3085 C CA . ASP B 1 83 ? 10.555 -27.109 -21.016 1 98.25 83 ASP B CA 1
ATOM 3086 C C . ASP B 1 83 ? 9.492 -26.031 -20.781 1 98.25 83 ASP B C 1
ATOM 3088 O O . ASP B 1 83 ? 8.391 -26.344 -20.328 1 98.25 83 ASP B O 1
ATOM 3092 N N . GLU B 1 84 ? 9.836 -24.812 -21.016 1 98.38 84 GLU B N 1
ATOM 3093 C CA . GLU B 1 84 ? 8.914 -23.688 -20.828 1 98.38 84 GLU B CA 1
ATOM 3094 C C . GLU B 1 84 ? 7.676 -23.828 -21.703 1 98.38 84 GLU B C 1
ATOM 3096 O O . GLU B 1 84 ? 6.59 -23.375 -21.328 1 98.38 84 GLU B O 1
ATOM 3101 N N . THR B 1 85 ? 7.746 -24.531 -22.797 1 98.19 85 THR B N 1
ATOM 3102 C CA . THR B 1 85 ? 6.625 -24.734 -23.719 1 98.19 85 THR B CA 1
ATOM 3103 C C . THR B 1 85 ? 5.523 -25.547 -23.047 1 98.19 85 THR B C 1
ATOM 3105 O O . THR B 1 85 ? 4.34 -25.234 -23.188 1 98.19 85 THR B O 1
ATOM 3108 N N . SER B 1 86 ? 5.941 -26.578 -22.344 1 98.31 86 SER B N 1
ATOM 3109 C CA . SER B 1 86 ? 4.953 -27.375 -21.625 1 98.31 86 SER B CA 1
ATOM 3110 C C . SER B 1 86 ? 4.285 -26.562 -20.516 1 98.31 86 SER B C 1
ATOM 3112 O O . SER B 1 86 ? 3.084 -26.703 -20.281 1 98.31 86 SER B O 1
ATOM 3114 N N . GLY B 1 87 ? 5.066 -25.75 -19.828 1 98.38 87 GLY B N 1
ATOM 3115 C CA . GLY B 1 87 ? 4.496 -24.844 -18.844 1 98.38 87 GLY B CA 1
ATOM 3116 C C . GLY B 1 87 ? 3.49 -23.875 -19.422 1 98.38 87 GLY B C 1
ATOM 3117 O O . GLY B 1 87 ? 2.402 -23.688 -18.875 1 98.38 87 GLY B O 1
ATOM 3118 N N . ARG B 1 88 ? 3.857 -23.297 -20.531 1 98.44 88 ARG B N 1
ATOM 3119 C CA . ARG B 1 88 ? 2.98 -22.391 -21.266 1 98.44 88 ARG B CA 1
ATOM 3120 C C . ARG B 1 88 ? 1.657 -23.062 -21.609 1 98.44 88 ARG B C 1
ATOM 3122 O O . ARG B 1 88 ? 0.586 -22.5 -21.375 1 98.44 88 ARG B O 1
ATOM 3129 N N . ASP B 1 89 ? 1.754 -24.234 -22.156 1 98.56 89 ASP B N 1
ATOM 3130 C CA . ASP B 1 89 ? 0.559 -24.984 -22.562 1 98.56 89 ASP B CA 1
ATOM 3131 C C . ASP B 1 89 ? -0.322 -25.297 -21.359 1 98.56 89 ASP B C 1
ATOM 3133 O O . ASP B 1 89 ? -1.549 -25.203 -21.438 1 98.56 89 ASP B O 1
ATOM 3137 N N . PHE B 1 90 ? 0.32 -25.703 -20.297 1 98.31 90 PHE B N 1
ATOM 3138 C CA . PHE B 1 90 ? -0.402 -26 -19.062 1 98.31 90 PHE B CA 1
ATOM 3139 C C . PHE B 1 90 ? -1.167 -24.766 -18.578 1 98.31 90 PHE B C 1
ATOM 3141 O O . PHE B 1 90 ? -2.354 -24.859 -18.266 1 98.31 90 PHE B O 1
ATOM 3148 N N . LEU B 1 91 ? -0.5 -23.562 -18.516 1 98.62 91 LEU B N 1
ATOM 3149 C CA . LEU B 1 91 ? -1.136 -22.328 -18.047 1 98.62 91 LEU B CA 1
ATOM 3150 C C . LEU B 1 91 ? -2.326 -21.969 -18.938 1 98.62 91 LEU B C 1
ATOM 3152 O O . LEU B 1 91 ? -3.402 -21.641 -18.438 1 98.62 91 LEU B O 1
ATOM 3156 N N . GLU B 1 92 ? -2.123 -22.031 -20.219 1 98.31 92 GLU B N 1
ATOM 3157 C CA . GLU B 1 92 ? -3.191 -21.688 -21.156 1 98.31 92 GLU B CA 1
ATOM 3158 C C . GLU B 1 92 ? -4.414 -22.578 -20.938 1 98.31 92 GLU B C 1
ATOM 3160 O O . GLU B 1 92 ? -5.535 -22.094 -20.812 1 98.31 92 GLU B O 1
ATOM 3165 N N . LYS B 1 93 ? -4.172 -23.844 -20.938 1 98.06 93 LYS B N 1
ATOM 3166 C CA . LYS B 1 93 ? -5.254 -24.797 -20.766 1 98.06 93 LYS B CA 1
ATOM 3167 C C . LYS B 1 93 ? -6.012 -24.562 -19.469 1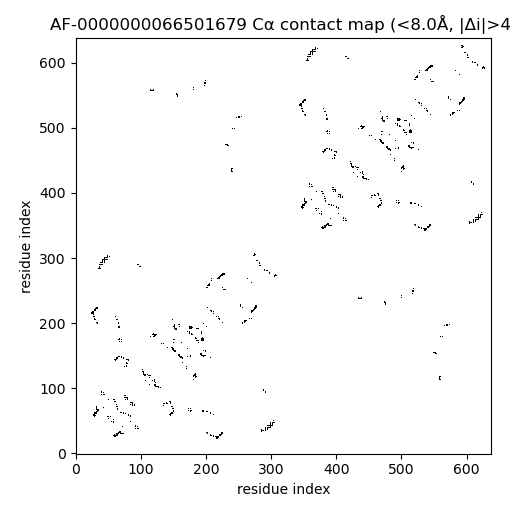 98.06 93 LYS B C 1
ATOM 3169 O O . LYS B 1 93 ? -7.246 -24.594 -19.453 1 98.06 93 LYS B O 1
ATOM 3174 N N . GLN B 1 94 ? -5.297 -24.375 -18.406 1 97.31 94 GLN B N 1
ATOM 3175 C CA . GLN B 1 94 ? -5.926 -24.219 -17.109 1 97.31 94 GLN B CA 1
ATOM 3176 C C . GLN B 1 94 ? -6.766 -22.953 -17.047 1 97.31 94 GLN B C 1
ATOM 3178 O O . GLN B 1 94 ? -7.914 -22.969 -16.594 1 97.31 94 GLN B O 1
ATOM 3183 N N . TRP B 1 95 ? -6.254 -21.812 -17.5 1 98.06 95 TRP B N 1
ATOM 3184 C CA . TRP B 1 95 ? -6.98 -20.547 -17.406 1 98.06 95 TRP B CA 1
ATOM 3185 C C . TRP B 1 95 ? -8.211 -20.547 -18.297 1 98.06 95 TRP B C 1
ATOM 3187 O O . TRP B 1 95 ? -9.219 -19.922 -17.984 1 98.06 95 TRP B O 1
ATOM 3197 N N . LEU B 1 96 ? -8.172 -21.297 -19.406 1 97.81 96 LEU B N 1
ATOM 3198 C CA . LEU B 1 96 ? -9.328 -21.406 -20.297 1 97.81 96 LEU B CA 1
ATOM 3199 C C . LEU B 1 96 ? -10.438 -22.234 -19.641 1 97.81 96 LEU B C 1
ATOM 3201 O O . LEU B 1 96 ? -11.609 -22.094 -20 1 97.81 96 LEU B O 1
ATOM 3205 N N . SER B 1 97 ? -10.062 -23.031 -18.688 1 96.56 97 SER B N 1
ATOM 3206 C CA . SER B 1 97 ? -11.023 -23.953 -18.094 1 96.56 97 SER B CA 1
ATOM 3207 C C . SER B 1 97 ? -11.508 -23.438 -16.75 1 96.56 97 SER B C 1
ATOM 3209 O O . SER B 1 97 ? -12.594 -23.812 -16.297 1 96.56 97 SER B O 1
ATOM 3211 N N . ILE B 1 98 ? -10.781 -22.656 -16 1 96.5 98 ILE B N 1
ATOM 3212 C CA . ILE B 1 98 ? -11.102 -22.188 -14.656 1 96.5 98 ILE B CA 1
ATOM 3213 C C . ILE B 1 98 ? -12.352 -21.312 -14.695 1 96.5 98 ILE B C 1
ATOM 3215 O O . ILE B 1 98 ? -12.445 -20.406 -15.523 1 96.5 98 ILE B O 1
ATOM 3219 N N . THR B 1 99 ? -13.305 -21.547 -13.836 1 95.69 99 THR B N 1
ATOM 3220 C CA . THR B 1 99 ? -14.5 -20.734 -13.641 1 95.69 99 THR B CA 1
ATOM 3221 C C . THR B 1 99 ? -14.539 -20.156 -12.227 1 95.69 99 THR B C 1
ATOM 3223 O O . THR B 1 99 ? -13.742 -20.547 -11.367 1 95.69 99 THR B O 1
ATOM 3226 N N . ARG B 1 100 ? -15.445 -19.281 -12.078 1 95.31 100 ARG B N 1
ATOM 3227 C CA . ARG B 1 100 ? -15.609 -18.656 -10.773 1 95.31 100 ARG B CA 1
ATOM 3228 C C . ARG B 1 100 ? -15.844 -19.703 -9.695 1 95.31 100 ARG B C 1
ATOM 3230 O O . ARG B 1 100 ? -15.25 -19.641 -8.617 1 95.31 100 ARG B O 1
ATOM 3237 N N . ASP B 1 101 ? -16.656 -20.719 -10.008 1 95.44 101 ASP B N 1
ATOM 3238 C CA . ASP B 1 101 ? -17.047 -21.734 -9.031 1 95.44 101 ASP B CA 1
ATOM 3239 C C . ASP B 1 101 ? -15.883 -22.641 -8.68 1 95.44 101 ASP B C 1
ATOM 3241 O O . ASP B 1 101 ? -15.922 -23.344 -7.66 1 95.44 101 ASP B O 1
ATOM 3245 N N . ASP B 1 102 ? -14.867 -22.641 -9.492 1 95.88 102 ASP B N 1
ATOM 3246 C CA . ASP B 1 102 ? -13.656 -23.391 -9.188 1 95.88 102 ASP B CA 1
ATOM 3247 C C . ASP B 1 102 ? -12.805 -22.656 -8.141 1 95.88 102 ASP B C 1
ATOM 3249 O O . ASP B 1 102 ? -11.914 -23.25 -7.539 1 95.88 102 ASP B O 1
ATOM 3253 N N . VAL B 1 103 ? -13.094 -21.391 -7.969 1 95.69 103 VAL B N 1
ATOM 3254 C CA . VAL B 1 103 ? -12.25 -20.562 -7.109 1 95.69 103 VAL B CA 1
ATOM 3255 C C . VAL B 1 103 ? -12.992 -20.234 -5.816 1 95.69 103 VAL B C 1
ATOM 3257 O O . VAL B 1 103 ? -12.438 -20.375 -4.723 1 95.69 103 VAL B O 1
ATOM 3260 N N . TYR B 1 104 ? -14.211 -19.781 -5.977 1 93.56 104 TYR B N 1
ATOM 3261 C CA . TYR B 1 104 ? -14.961 -19.438 -4.773 1 93.56 104 TYR B CA 1
ATOM 3262 C C . TYR B 1 104 ? -16.453 -19.625 -4.996 1 93.56 104 TYR B C 1
ATOM 3264 O O . TYR B 1 104 ? -16.938 -19.578 -6.133 1 93.56 104 TYR B O 1
ATOM 3272 N N . VAL B 1 105 ? -17.203 -19.875 -3.918 1 92.69 105 VAL B N 1
ATOM 3273 C CA . VAL B 1 105 ? -18.656 -20 -3.912 1 92.69 105 VAL B CA 1
ATOM 3274 C C . VAL B 1 105 ? -19.234 -19.266 -2.709 1 92.69 105 VAL B C 1
ATOM 3276 O O . VAL B 1 105 ? -18.5 -18.859 -1.805 1 92.69 105 VAL B O 1
ATOM 3279 N N . ASN B 1 106 ? -20.547 -19.031 -2.736 1 88.44 106 ASN B N 1
ATOM 3280 C CA . ASN B 1 106 ? -21.219 -18.453 -1.583 1 88.44 106 ASN B CA 1
ATOM 3281 C C . ASN B 1 106 ? -21.219 -19.391 -0.387 1 88.44 106 ASN B C 1
ATOM 3283 O O . ASN B 1 106 ? -21.266 -20.609 -0.556 1 88.44 106 ASN B O 1
ATOM 3287 N N . TRP B 1 107 ? -21.141 -18.812 0.711 1 88.94 107 TRP B N 1
ATOM 3288 C CA . TRP B 1 107 ? -21.453 -19.594 1.896 1 88.94 107 TRP B CA 1
ATOM 3289 C C . TRP B 1 107 ? -22.891 -20.109 1.841 1 88.94 107 TRP B C 1
ATOM 3291 O O . TRP B 1 107 ? -23.672 -19.672 0.997 1 88.94 107 TRP B O 1
ATOM 3301 N N . LYS B 1 108 ? -23.219 -21.016 2.744 1 86.81 108 LYS B N 1
ATOM 3302 C CA . LYS B 1 108 ? -24.562 -21.609 2.754 1 86.81 108 LYS B CA 1
ATOM 3303 C C . LYS B 1 108 ? -25.641 -20.547 2.84 1 86.81 108 LYS B C 1
ATOM 3305 O O . LYS B 1 108 ? -26.641 -20.609 2.131 1 86.81 108 LYS B O 1
ATOM 3310 N N . ASP B 1 109 ? -25.453 -19.469 3.686 1 85.38 109 ASP B N 1
ATOM 3311 C CA . ASP B 1 109 ? -26.438 -18.422 3.879 1 85.38 109 ASP B CA 1
ATOM 3312 C C . ASP B 1 109 ? -26.016 -17.141 3.16 1 85.38 109 ASP B C 1
ATOM 3314 O O . ASP B 1 109 ? -26.438 -16.047 3.543 1 85.38 109 ASP B O 1
ATOM 3318 N N . GLY B 1 110 ? -25.094 -17.297 2.301 1 84.5 110 GLY B N 1
ATOM 3319 C CA . GLY B 1 110 ? -24.734 -16.203 1.422 1 84.5 110 GLY B CA 1
ATOM 3320 C C . GLY B 1 110 ? -23.672 -15.289 2.008 1 84.5 110 GLY B C 1
ATOM 3321 O O . GLY B 1 110 ? -23.031 -15.641 3.004 1 84.5 110 GLY B O 1
ATOM 3322 N N . PRO B 1 111 ? -23.484 -14.156 1.282 1 78.25 111 PRO B N 1
ATOM 3323 C CA . PRO B 1 111 ? -22.406 -13.242 1.663 1 78.25 111 PRO B CA 1
ATOM 3324 C C . PRO B 1 111 ? -22.625 -12.617 3.041 1 78.25 111 PRO B C 1
ATOM 3326 O O . PRO B 1 111 ? -21.656 -12.219 3.695 1 78.25 111 PRO B O 1
ATOM 3329 N N . ILE B 1 112 ? -23.75 -12.531 3.426 1 74.81 112 ILE B N 1
ATOM 3330 C CA . ILE B 1 112 ? -24.031 -11.961 4.738 1 74.81 112 ILE B CA 1
ATOM 3331 C C . ILE B 1 112 ? -23.453 -12.859 5.828 1 74.81 112 ILE B C 1
ATOM 3333 O O . ILE B 1 112 ? -22.906 -12.367 6.816 1 74.81 112 ILE B O 1
ATOM 3337 N N . GLU B 1 113 ? -23.578 -14.133 5.648 1 78 113 GLU B N 1
ATOM 3338 C CA . GLU B 1 113 ? -22.906 -15.062 6.551 1 78 113 GLU B CA 1
ATOM 3339 C C . GLU B 1 113 ? -21.406 -14.828 6.559 1 78 113 GLU B C 1
ATOM 3341 O O . GLU B 1 113 ? -20.766 -14.867 7.613 1 78 113 GLU B O 1
ATOM 3346 N N . GLY B 1 114 ? -20.875 -14.664 5.422 1 79.69 114 GLY B N 1
ATOM 3347 C CA . GLY B 1 114 ? -19.453 -14.383 5.285 1 79.69 114 GLY B CA 1
ATOM 3348 C C . GLY B 1 114 ? -19.016 -13.141 6.035 1 79.69 114 GLY B C 1
ATOM 3349 O O . GLY B 1 114 ? -17.984 -13.141 6.707 1 79.69 114 GLY B O 1
ATOM 3350 N N . LEU B 1 115 ? -19.797 -12.141 5.918 1 71.06 115 LEU B N 1
ATOM 3351 C CA . LEU B 1 115 ? -19.484 -10.852 6.535 1 71.06 115 LEU B CA 1
ATOM 3352 C C . LEU B 1 115 ? -19.531 -10.961 8.055 1 71.06 115 LEU B C 1
ATOM 3354 O O . LEU B 1 115 ? -18.656 -10.438 8.75 1 71.06 115 LEU B O 1
ATOM 3358 N N . LEU B 1 116 ? -20.5 -11.711 8.547 1 73.31 116 LEU B N 1
ATOM 3359 C CA . LEU B 1 116 ? -20.812 -11.648 9.969 1 73.31 116 LEU B CA 1
ATOM 3360 C C . LEU B 1 116 ? -20.172 -12.812 10.727 1 73.31 116 LEU B C 1
ATOM 3362 O O . LEU B 1 116 ? -19.844 -12.688 11.906 1 73.31 116 LEU B O 1
ATOM 3366 N N . PHE B 1 117 ? -19.969 -13.93 10 1 79.62 117 PHE B N 1
ATOM 3367 C CA . PHE B 1 117 ? -19.656 -15.125 10.758 1 79.62 117 PHE B CA 1
ATOM 3368 C C . PHE B 1 117 ? -18.359 -15.766 10.25 1 79.62 117 PHE B C 1
ATOM 3370 O O . PHE B 1 117 ? -17.891 -16.75 10.828 1 79.62 117 PHE B O 1
ATOM 3377 N N . LYS B 1 118 ? -17.906 -15.234 9.195 1 83.56 118 LYS B N 1
ATOM 3378 C CA . LYS B 1 118 ? -16.672 -15.766 8.633 1 83.56 118 LYS B CA 1
ATOM 3379 C C . LYS B 1 118 ? -15.602 -14.672 8.523 1 83.56 118 LYS B C 1
ATOM 3381 O O . LYS B 1 118 ? -15.789 -13.57 9.047 1 83.56 118 LYS B O 1
ATOM 3386 N N . SER B 1 119 ? -14.492 -15.039 8 1 84.69 119 SER B N 1
ATOM 3387 C CA . SER B 1 119 ? -13.422 -14.055 7.844 1 84.69 119 SER B CA 1
ATOM 3388 C C . SER B 1 119 ? -13.273 -13.633 6.387 1 84.69 119 SER B C 1
ATOM 3390 O O . SER B 1 119 ? -12.227 -13.117 5.992 1 84.69 119 SER B O 1
ATOM 3392 N N . GLY B 1 120 ? -14.281 -14.031 5.594 1 85.19 120 GLY B N 1
ATOM 3393 C CA . GLY B 1 120 ? -14.375 -13.672 4.188 1 85.19 120 GLY B CA 1
ATOM 3394 C C . GLY B 1 120 ? -15.781 -13.812 3.633 1 85.19 120 GLY B C 1
ATOM 3395 O O . GLY B 1 120 ? -16.562 -14.625 4.125 1 85.19 120 GLY B O 1
ATOM 3396 N N . LEU B 1 121 ? -16.047 -13.117 2.637 1 83.56 121 LEU B N 1
ATOM 3397 C CA . LEU B 1 121 ? -17.391 -13.047 2.074 1 83.56 121 LEU B CA 1
ATOM 3398 C C . LEU B 1 121 ? -17.766 -14.367 1.413 1 83.56 121 LEU B C 1
ATOM 3400 O O . LEU B 1 121 ? -18.938 -14.742 1.393 1 83.56 121 LEU B O 1
ATOM 3404 N N . PHE B 1 122 ? -16.75 -15.039 0.861 1 89.56 122 PHE B N 1
ATOM 3405 C CA . PHE B 1 122 ? -17.016 -16.234 0.07 1 89.56 122 PHE B CA 1
ATOM 3406 C C . PHE B 1 122 ? -16.203 -17.422 0.586 1 89.56 122 PHE B C 1
ATOM 3408 O O . PHE B 1 122 ? -15.234 -17.234 1.322 1 89.56 122 PHE B O 1
ATOM 3415 N N . ASP B 1 123 ? -16.672 -18.562 0.241 1 92.56 123 ASP B N 1
ATOM 3416 C CA . ASP B 1 123 ? -15.984 -19.812 0.546 1 92.56 123 ASP B CA 1
ATOM 3417 C C . ASP B 1 123 ? -14.984 -20.156 -0.548 1 92.56 123 ASP B C 1
ATOM 3419 O O . ASP B 1 123 ? -15.352 -20.312 -1.714 1 92.56 123 ASP B O 1
ATOM 3423 N N . THR B 1 124 ? -13.688 -20.312 -0.178 1 94.38 124 THR B N 1
ATOM 3424 C CA . THR B 1 124 ? -12.641 -20.578 -1.166 1 94.38 124 THR B CA 1
ATOM 3425 C C . THR B 1 124 ? -12.195 -22.031 -1.111 1 94.38 124 THR B C 1
ATOM 3427 O O . THR B 1 124 ? -11.125 -22.375 -1.625 1 94.38 124 THR B O 1
ATOM 3430 N N . THR B 1 125 ? -12.914 -22.906 -0.476 1 95.06 125 THR B N 1
ATOM 3431 C CA . THR B 1 125 ? -12.648 -24.344 -0.469 1 95.06 125 THR B CA 1
ATOM 3432 C C . THR B 1 125 ? -12.477 -24.859 -1.891 1 95.06 125 THR B C 1
ATOM 3434 O O . THR B 1 125 ? -11.617 -25.719 -2.145 1 95.06 125 THR B O 1
ATOM 3437 N N . PRO B 1 126 ? -13.258 -24.391 -2.816 1 96.62 126 PRO B N 1
ATOM 3438 C CA . PRO B 1 126 ? -13.086 -24.859 -4.195 1 96.62 126 PRO B CA 1
ATOM 3439 C C . PRO B 1 126 ? -11.695 -24.578 -4.746 1 96.62 126 PRO B C 1
ATOM 3441 O O . PRO B 1 126 ? -11.172 -25.344 -5.551 1 96.62 126 PRO B O 1
ATOM 3444 N N . LEU B 1 127 ? -11.102 -23.438 -4.352 1 96.81 127 LEU B N 1
ATOM 3445 C CA . LEU B 1 127 ? -9.758 -23.125 -4.82 1 96.81 127 LEU B CA 1
ATOM 3446 C C . LEU B 1 127 ? -8.758 -24.172 -4.316 1 96.81 127 LEU B C 1
ATOM 3448 O O . LEU B 1 127 ? -7.863 -24.578 -5.059 1 96.81 127 LEU B O 1
ATOM 3452 N N . LEU B 1 128 ? -8.852 -24.531 -3.07 1 97.12 128 LEU B N 1
ATOM 3453 C CA . LEU B 1 128 ? -7.977 -25.578 -2.537 1 97.12 128 LEU B CA 1
ATOM 3454 C C . LEU B 1 128 ? -8.141 -26.875 -3.312 1 97.12 128 LEU B C 1
ATOM 3456 O O . LEU B 1 128 ? -7.16 -27.547 -3.635 1 97.12 128 LEU B O 1
ATOM 3460 N N . ASN B 1 129 ? -9.398 -27.234 -3.596 1 97.31 129 ASN B N 1
ATOM 3461 C CA . ASN B 1 129 ? -9.672 -28.438 -4.383 1 97.31 129 ASN B CA 1
ATOM 3462 C C . ASN B 1 129 ? -9.047 -28.344 -5.777 1 97.31 129 ASN B C 1
ATOM 3464 O O . ASN B 1 129 ? -8.461 -29.312 -6.262 1 97.31 129 ASN B O 1
ATOM 3468 N N . LEU B 1 130 ? -9.203 -27.203 -6.328 1 96.94 130 LEU B N 1
ATOM 3469 C CA . LEU B 1 130 ? -8.633 -26.969 -7.652 1 96.94 130 LEU B CA 1
ATOM 3470 C C . LEU B 1 130 ? -7.113 -27.141 -7.629 1 96.94 130 LEU B C 1
ATOM 3472 O O . LEU B 1 130 ? -6.551 -27.844 -8.477 1 96.94 130 LEU B O 1
ATOM 3476 N N . MET B 1 131 ? -6.426 -26.531 -6.684 1 96.94 131 MET B N 1
ATOM 3477 C CA . MET B 1 131 ? -4.969 -26.609 -6.59 1 96.94 131 MET B CA 1
ATOM 3478 C C . MET B 1 131 ? -4.516 -28.031 -6.32 1 96.94 131 MET B C 1
ATOM 3480 O O . MET B 1 131 ? -3.518 -28.484 -6.887 1 96.94 131 MET B O 1
ATOM 3484 N N . THR B 1 132 ? -5.266 -28.75 -5.527 1 96.19 132 THR B N 1
ATOM 3485 C CA . THR B 1 132 ? -4.926 -30.125 -5.203 1 96.19 132 THR B CA 1
ATOM 3486 C C . THR B 1 132 ? -5.031 -31.016 -6.441 1 96.19 132 THR B C 1
ATOM 3488 O O . THR B 1 132 ? -4.258 -31.969 -6.602 1 96.19 132 THR B O 1
ATOM 3491 N N . THR B 1 133 ? -5.941 -30.656 -7.281 1 95.31 133 THR B N 1
ATOM 3492 C CA . THR B 1 133 ? -6.137 -31.422 -8.516 1 95.31 133 THR B CA 1
ATOM 3493 C C . THR B 1 133 ? -5.09 -31.047 -9.555 1 95.31 133 THR B C 1
ATOM 3495 O O . THR B 1 133 ? -4.57 -31.906 -10.266 1 95.31 133 THR B O 1
ATOM 3498 N N . LEU B 1 134 ? -4.742 -29.797 -9.609 1 94.94 134 LEU B N 1
ATOM 3499 C CA . LEU B 1 134 ? -3.92 -29.25 -10.688 1 94.94 134 LEU B CA 1
ATOM 3500 C C . LEU B 1 134 ? -2.438 -29.469 -10.398 1 94.94 134 LEU B C 1
ATOM 3502 O O . LEU B 1 134 ? -1.641 -29.641 -11.328 1 94.94 134 LEU B O 1
ATOM 3506 N N . VAL B 1 135 ? -2.072 -29.422 -9.18 1 96 135 VAL B N 1
ATOM 3507 C CA . VAL B 1 135 ? -0.651 -29.438 -8.852 1 96 135 VAL B CA 1
ATOM 3508 C C . VAL B 1 135 ? -0.164 -30.875 -8.719 1 96 135 VAL B C 1
ATOM 3510 O O . VAL B 1 135 ? -0.669 -31.641 -7.895 1 96 135 VAL B O 1
ATOM 3513 N N . ASN B 1 136 ? 0.744 -31.203 -9.562 1 95.94 136 ASN B N 1
ATOM 3514 C CA . ASN B 1 136 ? 1.487 -32.438 -9.414 1 95.94 136 ASN B CA 1
ATOM 3515 C C . ASN B 1 136 ? 2.734 -32.25 -8.555 1 95.94 136 ASN B C 1
ATOM 3517 O O . ASN B 1 136 ? 3.787 -31.859 -9.055 1 95.94 136 ASN B O 1
ATOM 3521 N N . VAL B 1 137 ? 2.637 -32.656 -7.34 1 93.06 137 VAL B N 1
ATOM 3522 C CA . VAL B 1 137 ? 3.68 -32.406 -6.355 1 93.06 137 VAL B CA 1
ATOM 3523 C C . VAL B 1 137 ? 4.961 -33.125 -6.758 1 93.06 137 VAL B C 1
ATOM 3525 O O . VAL B 1 137 ? 6.062 -32.594 -6.562 1 93.06 137 VAL B O 1
ATOM 3528 N N . THR B 1 138 ? 4.832 -34.312 -7.285 1 94.62 138 THR B N 1
ATOM 3529 C CA . THR B 1 138 ? 5.996 -35.062 -7.73 1 94.62 138 THR B CA 1
ATOM 3530 C C . THR B 1 138 ? 6.738 -34.312 -8.828 1 94.62 138 THR B C 1
ATOM 3532 O O . THR B 1 138 ? 7.961 -34.156 -8.773 1 94.62 138 THR B O 1
ATOM 3535 N N . SER B 1 139 ? 5.988 -33.844 -9.805 1 95.94 139 SER B N 1
ATOM 3536 C CA . SER B 1 139 ? 6.59 -33.062 -10.883 1 95.94 139 SER B CA 1
ATOM 3537 C C . SER B 1 139 ? 7.242 -31.797 -10.344 1 95.94 139 SER B C 1
ATOM 3539 O O . SER B 1 139 ? 8.32 -31.406 -10.805 1 95.94 139 SER B O 1
ATOM 3541 N N . LEU B 1 140 ? 6.555 -31.172 -9.453 1 95.94 140 LEU B N 1
ATOM 3542 C CA . LEU B 1 140 ? 7.066 -29.953 -8.852 1 95.94 140 LEU B CA 1
ATOM 3543 C C . LEU B 1 140 ? 8.414 -30.188 -8.172 1 95.94 140 LEU B C 1
ATOM 3545 O O . LEU B 1 140 ? 9.336 -29.391 -8.305 1 95.94 140 LEU B O 1
ATOM 3549 N N . LEU B 1 141 ? 8.539 -31.281 -7.441 1 93.81 141 LEU B N 1
ATOM 3550 C CA . LEU B 1 141 ? 9.742 -31.609 -6.68 1 93.81 141 LEU B CA 1
ATOM 3551 C C . LEU B 1 141 ? 10.859 -32.062 -7.602 1 93.81 141 LEU B C 1
ATOM 3553 O O . LEU B 1 141 ? 12.039 -31.844 -7.328 1 93.81 141 LEU B O 1
ATOM 3557 N N . GLN B 1 142 ? 10.516 -32.688 -8.703 1 95.69 142 GLN B N 1
ATOM 3558 C CA . GLN B 1 142 ? 11.508 -33.25 -9.625 1 95.69 142 GLN B CA 1
ATOM 3559 C C . GLN B 1 142 ? 12.031 -32.156 -10.578 1 95.69 142 GLN B C 1
ATOM 3561 O O . GLN B 1 142 ? 13.117 -32.312 -11.133 1 95.69 142 GLN B O 1
ATOM 3566 N N . SER B 1 143 ? 11.211 -31.156 -10.773 1 97.56 143 SER B N 1
ATOM 3567 C CA . SER B 1 143 ? 11.633 -30.062 -11.641 1 97.56 143 SER B CA 1
ATOM 3568 C C . SER B 1 143 ? 12.828 -29.312 -11.047 1 97.56 143 SER B C 1
ATOM 3570 O O . SER B 1 143 ? 12.891 -29.094 -9.836 1 97.56 143 SER B O 1
ATOM 3572 N N . ASP B 1 144 ? 13.797 -28.938 -11.867 1 97.75 144 ASP B N 1
ATOM 3573 C CA . ASP B 1 144 ? 14.938 -28.156 -11.391 1 97.75 144 ASP B CA 1
ATOM 3574 C C . ASP B 1 144 ? 14.617 -26.672 -11.391 1 97.75 144 ASP B C 1
ATOM 3576 O O . ASP B 1 144 ? 15.461 -25.844 -10.992 1 97.75 144 ASP B O 1
ATOM 3580 N N . ARG B 1 145 ? 13.453 -26.312 -11.836 1 98.25 145 ARG B N 1
ATOM 3581 C CA . ARG B 1 145 ? 13.016 -24.922 -11.711 1 98.25 145 ARG B CA 1
ATOM 3582 C C . ARG B 1 145 ? 12.57 -24.625 -10.289 1 98.25 145 ARG B C 1
ATOM 3584 O O . ARG B 1 145 ? 11.695 -25.297 -9.742 1 98.25 145 ARG B O 1
ATOM 3591 N N . GLY B 1 146 ? 13.172 -23.625 -9.664 1 97.75 146 GLY B N 1
ATOM 3592 C CA . GLY B 1 146 ? 12.734 -23.188 -8.344 1 97.75 146 GLY B CA 1
ATOM 3593 C C . GLY B 1 146 ? 11.523 -22.281 -8.383 1 97.75 146 GLY B C 1
ATOM 3594 O O . GLY B 1 146 ? 11.164 -21.766 -9.438 1 97.75 146 GLY B O 1
ATOM 3595 N N . PHE B 1 147 ? 10.844 -22.156 -7.234 1 97.81 147 PHE B N 1
ATOM 3596 C CA . PHE B 1 147 ? 9.75 -21.203 -7.16 1 97.81 147 PHE B CA 1
ATOM 3597 C C . PHE B 1 147 ? 9.68 -20.578 -5.773 1 97.81 147 PHE B C 1
ATOM 3599 O O . PHE B 1 147 ? 10.281 -21.078 -4.824 1 97.81 147 PHE B O 1
ATOM 3606 N N . LEU B 1 148 ? 9.023 -19.453 -5.711 1 98.19 148 LEU B N 1
ATOM 3607 C CA . LEU B 1 148 ? 8.688 -18.75 -4.48 1 98.19 148 LEU B CA 1
ATOM 3608 C C . LEU B 1 148 ? 7.312 -18.109 -4.582 1 98.19 148 LEU B C 1
ATOM 3610 O O . LEU B 1 148 ? 7.023 -17.406 -5.551 1 98.19 148 LEU B O 1
ATOM 3614 N N . ILE B 1 149 ? 6.477 -18.469 -3.678 1 97.94 149 ILE B N 1
ATOM 3615 C CA . ILE B 1 149 ? 5.191 -17.781 -3.6 1 97.94 149 ILE B CA 1
ATOM 3616 C C . ILE B 1 149 ? 5.051 -17.094 -2.242 1 97.94 149 ILE B C 1
ATOM 3618 O O . ILE B 1 149 ? 5.664 -17.516 -1.26 1 97.94 149 ILE B O 1
ATOM 3622 N N . GLY B 1 150 ? 4.359 -16.047 -2.162 1 97.88 150 GLY B N 1
ATOM 3623 C CA . GLY B 1 150 ? 4.316 -15.25 -0.952 1 97.88 150 GLY B CA 1
ATOM 3624 C C . GLY B 1 150 ? 2.914 -15.086 -0.395 1 97.88 150 GLY B C 1
ATOM 3625 O O . GLY B 1 150 ? 1.94 -15.039 -1.15 1 97.88 150 GLY B O 1
ATOM 3626 N N . ALA B 1 151 ? 2.787 -15.023 0.862 1 97.94 151 ALA B N 1
ATOM 3627 C CA . ALA B 1 151 ? 1.568 -14.711 1.604 1 97.94 151 ALA B CA 1
ATOM 3628 C C . ALA B 1 151 ? 1.865 -13.789 2.785 1 97.94 151 ALA B C 1
ATOM 3630 O O . ALA B 1 151 ? 3.018 -13.664 3.205 1 97.94 151 ALA B O 1
ATOM 3631 N N . THR B 1 152 ? 0.838 -13.125 3.258 1 96.44 152 THR B N 1
ATOM 3632 C CA . THR B 1 152 ? 0.984 -12.234 4.406 1 96.44 152 THR B CA 1
ATOM 3633 C C . THR B 1 152 ? 0.496 -12.914 5.684 1 96.44 152 THR B C 1
ATOM 3635 O O . THR B 1 152 ? -0.652 -13.359 5.758 1 96.44 152 THR B O 1
ATOM 3638 N N . ASN B 1 153 ? 1.355 -13.039 6.633 1 96.06 153 ASN B N 1
ATOM 3639 C CA . ASN B 1 153 ? 0.991 -13.539 7.953 1 96.06 153 ASN B CA 1
ATOM 3640 C C . ASN B 1 153 ? 0.193 -12.508 8.75 1 96.06 153 ASN B C 1
ATOM 3642 O O . ASN B 1 153 ? 0.737 -11.484 9.164 1 96.06 153 ASN B O 1
ATOM 3646 N N . ILE B 1 154 ? -1.062 -12.773 8.977 1 93.06 154 ILE B N 1
ATOM 3647 C CA . ILE B 1 154 ? -1.948 -11.805 9.609 1 93.06 154 ILE B CA 1
ATOM 3648 C C . ILE B 1 154 ? -1.592 -11.656 11.086 1 93.06 154 ILE B C 1
ATOM 3650 O O . ILE B 1 154 ? -1.766 -10.586 11.664 1 93.06 154 ILE B O 1
ATOM 3654 N N . ASP B 1 155 ? -1.097 -12.727 11.711 1 92.62 155 ASP B N 1
ATOM 3655 C CA . ASP B 1 155 ? -0.741 -12.695 13.125 1 92.62 155 ASP B CA 1
ATOM 3656 C C . ASP B 1 155 ? 0.463 -11.789 13.375 1 92.62 155 ASP B C 1
ATOM 3658 O O . ASP B 1 155 ? 0.449 -10.969 14.289 1 92.62 155 ASP B O 1
ATOM 3662 N N . THR B 1 156 ? 1.461 -11.891 12.531 1 90.12 156 THR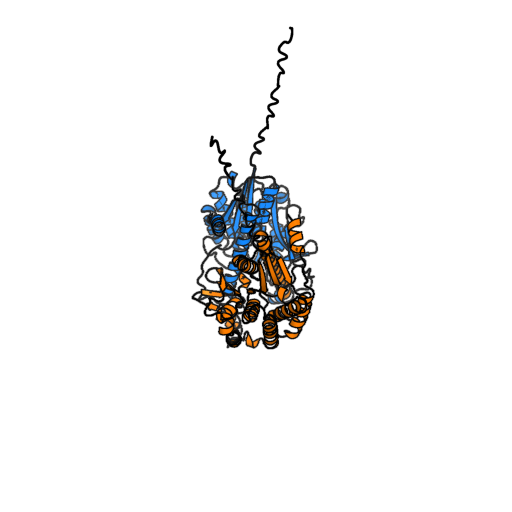 B N 1
ATOM 3663 C CA . THR B 1 156 ? 2.719 -11.195 12.773 1 90.12 156 THR B CA 1
ATOM 3664 C C . THR B 1 156 ? 2.797 -9.922 11.938 1 90.12 156 THR B C 1
ATOM 3666 O O . THR B 1 156 ? 3.562 -9.008 12.258 1 90.12 156 THR B O 1
ATOM 3669 N N . GLY B 1 157 ? 2.09 -9.953 10.844 1 90.12 157 GLY B N 1
ATOM 3670 C CA . GLY B 1 157 ? 2.205 -8.859 9.891 1 90.12 157 GLY B CA 1
ATOM 3671 C C . GLY B 1 157 ? 3.34 -9.047 8.906 1 90.12 157 GLY B C 1
ATOM 3672 O O . GLY B 1 157 ? 3.602 -8.164 8.078 1 90.12 157 GLY B O 1
ATOM 3673 N N . ASP B 1 158 ? 3.943 -10.203 8.898 1 91.12 158 ASP B N 1
ATOM 3674 C CA . ASP B 1 158 ? 5.129 -10.422 8.078 1 91.12 158 ASP B CA 1
ATOM 3675 C C . ASP B 1 158 ? 4.758 -11.055 6.738 1 91.12 158 ASP B C 1
ATOM 3677 O O . ASP B 1 158 ? 3.725 -11.719 6.625 1 91.12 158 ASP B O 1
ATOM 3681 N N . PHE B 1 159 ? 5.645 -10.758 5.762 1 92.81 159 PHE B N 1
ATOM 3682 C CA . PHE B 1 159 ? 5.578 -11.445 4.477 1 92.81 159 PHE B CA 1
ATOM 3683 C C . PHE B 1 159 ? 6.293 -12.789 4.539 1 92.81 159 PHE B C 1
ATOM 3685 O O . PHE B 1 159 ? 7.496 -12.844 4.805 1 92.81 159 PHE B O 1
ATOM 3692 N N . ASN B 1 160 ? 5.566 -13.875 4.363 1 96.31 160 ASN B N 1
ATOM 3693 C CA . ASN B 1 160 ? 6.172 -15.203 4.379 1 96.31 160 ASN B CA 1
ATOM 3694 C C . ASN B 1 160 ? 6.293 -15.781 2.971 1 96.31 160 ASN B C 1
ATOM 3696 O O . ASN B 1 160 ? 5.402 -15.594 2.141 1 96.31 160 ASN B O 1
ATOM 3700 N N . ARG B 1 161 ? 7.363 -16.469 2.762 1 97.5 161 ARG B N 1
ATOM 3701 C CA . ARG B 1 161 ? 7.699 -17.078 1.477 1 97.5 161 ARG B CA 1
ATOM 3702 C C . ARG B 1 161 ? 7.613 -18.594 1.546 1 97.5 161 ARG B C 1
ATOM 3704 O O . ARG B 1 161 ? 8.086 -19.203 2.506 1 97.5 161 ARG B O 1
ATOM 3711 N N . PHE B 1 162 ? 6.949 -19.156 0.561 1 97.5 162 PHE B N 1
ATOM 3712 C CA . PHE B 1 162 ? 6.883 -20.609 0.427 1 97.5 162 PHE B CA 1
ATOM 3713 C C . PHE B 1 162 ? 7.613 -21.078 -0.827 1 97.5 162 PHE B C 1
ATOM 3715 O O . PHE B 1 162 ? 7.539 -20.422 -1.872 1 97.5 162 PHE B O 1
ATOM 3722 N N . ASN B 1 163 ? 8.328 -22.156 -0.667 1 96.25 163 ASN B N 1
ATOM 3723 C CA . ASN B 1 163 ? 9.086 -22.734 -1.771 1 96.25 163 ASN B CA 1
ATOM 3724 C C . ASN B 1 163 ? 9 -24.25 -1.777 1 96.25 163 ASN B C 1
ATOM 3726 O O . ASN B 1 163 ? 8.055 -24.828 -1.224 1 96.25 163 ASN B O 1
ATOM 3730 N N . LYS B 1 164 ? 9.93 -24.906 -2.443 1 93.62 164 LYS B N 1
ATOM 3731 C CA . LYS B 1 164 ? 9.875 -26.344 -2.686 1 93.62 164 LYS B CA 1
ATOM 3732 C C . LYS B 1 164 ? 9.93 -27.125 -1.375 1 93.62 164 LYS B C 1
ATOM 3734 O O . LYS B 1 164 ? 9.508 -28.281 -1.315 1 93.62 164 LYS B O 1
ATOM 3739 N N . THR B 1 165 ? 10.422 -26.5 -0.362 1 91.19 165 THR B N 1
ATOM 3740 C CA . THR B 1 165 ? 10.578 -27.203 0.906 1 91.19 165 THR B CA 1
ATOM 3741 C C . THR B 1 165 ? 9.258 -27.219 1.676 1 91.19 165 THR B C 1
ATOM 3743 O O . THR B 1 165 ? 9.133 -27.938 2.676 1 91.19 165 THR B O 1
ATOM 3746 N N . ASP B 1 166 ? 8.305 -26.5 1.206 1 93.31 166 ASP B N 1
ATOM 3747 C CA . ASP B 1 166 ? 7.016 -26.453 1.894 1 93.31 166 ASP B CA 1
ATOM 3748 C C . ASP B 1 166 ? 6.199 -27.719 1.613 1 93.31 166 ASP B C 1
ATOM 3750 O O . ASP B 1 166 ? 5.914 -28.031 0.456 1 93.31 166 ASP B O 1
ATOM 3754 N N . PRO B 1 167 ? 5.77 -28.406 2.627 1 90.88 167 PRO B N 1
ATOM 3755 C CA . PRO B 1 167 ? 5.062 -29.672 2.418 1 90.88 167 PRO B CA 1
ATOM 3756 C C . PRO B 1 167 ? 3.621 -29.469 1.95 1 90.88 167 PRO B C 1
ATOM 3758 O O . PRO B 1 167 ? 2.992 -30.406 1.458 1 90.88 167 PRO B O 1
ATOM 3761 N N . ASP B 1 168 ? 3.072 -28.359 2.146 1 95 168 ASP B N 1
ATOM 3762 C CA . ASP B 1 168 ? 1.686 -28.094 1.774 1 95 168 ASP B CA 1
ATOM 3763 C C . ASP B 1 168 ? 1.587 -26.891 0.839 1 95 168 ASP B C 1
ATOM 3765 O O . ASP B 1 168 ? 0.934 -25.891 1.164 1 95 168 ASP B O 1
ATOM 3769 N N . ILE B 1 169 ? 2.072 -27.062 -0.338 1 95.5 169 ILE B N 1
ATOM 3770 C CA . ILE B 1 169 ? 2.221 -25.938 -1.269 1 95.5 169 ILE B CA 1
ATOM 3771 C C . ILE B 1 169 ? 0.847 -25.5 -1.775 1 95.5 169 ILE B C 1
ATOM 3773 O O . ILE B 1 169 ? 0.616 -24.328 -2.023 1 95.5 169 ILE B O 1
ATOM 3777 N N . CYS B 1 170 ? -0.097 -26.469 -1.924 1 96.81 170 CYS B N 1
ATOM 3778 C CA . CYS B 1 170 ? -1.439 -26.125 -2.371 1 96.81 170 CYS B CA 1
ATOM 3779 C C . CYS B 1 170 ? -2.105 -25.156 -1.392 1 96.81 170 CYS B C 1
ATOM 3781 O O . CYS B 1 170 ? -2.686 -24.156 -1.8 1 96.81 170 CYS B O 1
ATOM 3783 N N . LEU B 1 171 ? -1.944 -25.438 -0.142 1 97.12 171 LEU B N 1
ATOM 3784 C CA . LEU B 1 171 ? -2.482 -24.547 0.882 1 97.12 171 LEU B CA 1
ATOM 3785 C C . LEU B 1 171 ? -1.749 -23.219 0.882 1 97.12 171 LEU B C 1
ATOM 3787 O O . LEU B 1 171 ? -2.344 -22.172 1.173 1 97.12 171 LEU B O 1
ATOM 3791 N N . GLY B 1 172 ? -0.442 -23.266 0.569 1 97.25 172 GLY B N 1
ATOM 3792 C CA . GLY B 1 172 ? 0.319 -22.031 0.412 1 97.25 172 GLY B CA 1
ATOM 3793 C C . GLY B 1 172 ? -0.228 -21.125 -0.676 1 97.25 172 GLY B C 1
ATOM 3794 O O . GLY B 1 172 ? -0.314 -19.906 -0.493 1 97.25 172 GLY B O 1
ATOM 3795 N N . VAL B 1 173 ? -0.584 -21.719 -1.755 1 97.31 173 VAL B N 1
ATOM 3796 C CA . VAL B 1 173 ? -1.158 -20.953 -2.861 1 97.31 173 VAL B CA 1
ATOM 3797 C C . VAL B 1 173 ? -2.49 -20.344 -2.432 1 97.31 173 VAL B C 1
ATOM 3799 O O . VAL B 1 173 ? -2.777 -19.188 -2.744 1 97.31 173 VAL B O 1
ATOM 3802 N N . VAL B 1 174 ? -3.291 -21.125 -1.713 1 97.5 174 VAL B N 1
ATOM 3803 C CA . VAL B 1 174 ? -4.586 -20.641 -1.248 1 97.5 174 VAL B CA 1
ATOM 3804 C C . VAL B 1 174 ? -4.379 -19.484 -0.275 1 97.5 174 VAL B C 1
ATOM 3806 O O . VAL B 1 174 ? -5.09 -18.469 -0.337 1 97.5 174 VAL B O 1
ATOM 3809 N N . ALA B 1 175 ? -3.402 -19.625 0.585 1 97.69 175 ALA B N 1
ATOM 3810 C CA . ALA B 1 175 ? -3.059 -18.547 1.504 1 97.69 175 ALA B CA 1
ATOM 3811 C C . ALA B 1 175 ? -2.639 -17.297 0.742 1 97.69 175 ALA B C 1
ATOM 3813 O O . ALA B 1 175 ? -3.111 -16.188 1.037 1 97.69 175 ALA B O 1
ATOM 3814 N N . SER B 1 176 ? -1.807 -17.484 -0.244 1 98.19 176 SER B N 1
ATOM 3815 C CA . SER B 1 176 ? -1.313 -16.391 -1.08 1 98.19 176 SER B CA 1
ATOM 3816 C C . SER B 1 176 ? -2.457 -15.688 -1.804 1 98.19 176 SER B C 1
ATOM 3818 O O . SER B 1 176 ? -2.328 -14.531 -2.201 1 98.19 176 SER B O 1
ATOM 3820 N N . SER B 1 177 ? -3.586 -16.375 -1.939 1 97.25 177 SER B N 1
ATOM 3821 C CA . SER B 1 177 ? -4.699 -15.883 -2.746 1 97.25 177 SER B CA 1
ATOM 3822 C C . SER B 1 177 ? -5.875 -15.469 -1.87 1 97.25 177 SER B C 1
ATOM 3824 O O . SER B 1 177 ? -6.992 -15.289 -2.363 1 97.25 177 SER B O 1
ATOM 3826 N N . SER B 1 178 ? -5.633 -15.484 -0.599 1 95.94 178 SER B N 1
ATOM 3827 C CA . SER B 1 178 ? -6.707 -15.117 0.317 1 95.94 178 SER B CA 1
ATOM 3828 C C . SER B 1 178 ? -6.941 -13.609 0.319 1 95.94 178 SER B C 1
ATOM 3830 O O . SER B 1 178 ? -6.535 -12.914 1.255 1 95.94 178 SER B O 1
ATOM 3832 N N . VAL B 1 179 ? -7.68 -13.141 -0.658 1 91 179 VAL B N 1
ATOM 3833 C CA . VAL B 1 179 ? -7.93 -11.719 -0.903 1 91 179 VAL B CA 1
ATOM 3834 C C . VAL B 1 179 ? -8.664 -11.117 0.289 1 91 179 VAL B C 1
ATOM 3836 O O . VAL B 1 179 ? -9.695 -11.633 0.722 1 91 179 VAL B O 1
ATOM 3839 N N . PRO B 1 180 ? -8.211 -10.055 0.784 1 85.5 180 PRO B N 1
ATOM 3840 C CA . PRO B 1 180 ? -8.828 -9.422 1.949 1 85.5 180 PRO B CA 1
ATOM 3841 C C . PRO B 1 180 ? -10.328 -9.203 1.778 1 85.5 180 PRO B C 1
ATOM 3843 O O . PRO B 1 180 ? -10.781 -8.82 0.698 1 85.5 180 PRO B O 1
ATOM 3846 N N . ALA B 1 181 ? -11.094 -9.484 2.801 1 79.56 181 ALA B N 1
ATOM 3847 C CA . ALA B 1 181 ? -12.547 -9.312 2.908 1 79.56 181 ALA B CA 1
ATOM 3848 C C . ALA B 1 181 ? -13.281 -10.297 2.006 1 79.56 181 ALA B C 1
ATOM 3850 O O . ALA B 1 181 ? -14.414 -10.688 2.299 1 79.56 181 ALA B O 1
ATOM 3851 N N . VAL B 1 182 ? -12.688 -10.672 0.899 1 86.81 182 VAL B N 1
ATOM 3852 C CA . VAL B 1 182 ? -13.359 -11.5 -0.099 1 86.81 182 VAL B CA 1
ATOM 3853 C C . VAL B 1 182 ? -13.25 -12.977 0.285 1 86.81 182 VAL B C 1
ATOM 3855 O O . VAL B 1 182 ? -14.234 -13.711 0.233 1 86.81 182 VAL B O 1
ATOM 3858 N N . PHE B 1 183 ? -12.055 -13.367 0.614 1 92.81 183 PHE B N 1
ATOM 3859 C CA . PHE B 1 183 ? -11.797 -14.758 0.968 1 92.81 183 PHE B CA 1
ATOM 3860 C C . PHE B 1 183 ? -11.344 -14.875 2.42 1 92.81 183 PHE B C 1
ATOM 3862 O O . PHE B 1 183 ? -10.75 -13.945 2.965 1 92.81 183 PHE B O 1
ATOM 3869 N N . PRO B 1 184 ? -11.641 -16.016 3.057 1 92.31 184 PRO B N 1
ATOM 3870 C CA . PRO B 1 184 ? -11.266 -16.188 4.461 1 92.31 184 PRO B CA 1
ATOM 3871 C C . PRO B 1 184 ? -9.758 -16.344 4.648 1 92.31 184 PRO B C 1
ATOM 3873 O O . PRO B 1 184 ? -9.062 -16.797 3.74 1 92.31 184 PRO B O 1
ATOM 3876 N N . MET B 1 185 ? -9.336 -15.906 5.84 1 94.31 185 MET B N 1
ATOM 3877 C CA . MET B 1 185 ? -7.945 -16.188 6.176 1 94.31 185 MET B CA 1
ATOM 3878 C C . MET B 1 185 ? -7.684 -17.703 6.18 1 94.31 185 MET B C 1
ATOM 3880 O O . MET B 1 185 ? -8.594 -18.484 6.422 1 94.31 185 MET B O 1
ATOM 3884 N N . ILE B 1 186 ? -6.512 -18.031 5.926 1 96.12 186 ILE B N 1
ATOM 3885 C CA . ILE B 1 186 ? -6.105 -19.438 5.859 1 96.12 186 ILE B CA 1
ATOM 3886 C C . ILE B 1 186 ? -5.133 -19.734 6.996 1 96.12 186 ILE B C 1
ATOM 3888 O O . ILE B 1 186 ? -4.141 -19.031 7.184 1 96.12 186 ILE B O 1
ATOM 3892 N N . THR B 1 187 ? -5.48 -20.75 7.746 1 95.56 187 THR B N 1
ATOM 3893 C CA . THR B 1 187 ? -4.559 -21.219 8.781 1 95.56 187 THR B CA 1
ATOM 3894 C C . THR B 1 187 ? -3.553 -22.203 8.203 1 95.56 187 THR B C 1
ATOM 3896 O O . THR B 1 187 ? -3.938 -23.219 7.629 1 95.56 187 THR B O 1
ATOM 3899 N N . LYS B 1 188 ? -2.316 -21.906 8.281 1 95.81 188 LYS B N 1
ATOM 3900 C CA . LYS B 1 188 ? -1.217 -22.734 7.809 1 95.81 188 LYS B CA 1
ATOM 3901 C C . LYS B 1 188 ? -0.032 -22.688 8.773 1 95.81 188 LYS B C 1
ATOM 3903 O O . LYS B 1 188 ? 0.4 -21.594 9.172 1 95.81 188 LYS B O 1
ATOM 3908 N N . ASN B 1 189 ? 0.43 -23.859 9.18 1 93.81 189 ASN B N 1
ATOM 3909 C CA . ASN B 1 189 ? 1.58 -23.984 10.07 1 93.81 189 ASN B CA 1
ATOM 3910 C C . ASN B 1 189 ? 1.384 -23.188 11.352 1 93.81 189 ASN B C 1
ATOM 3912 O O . ASN B 1 189 ? 2.299 -22.5 11.805 1 93.81 189 ASN B O 1
ATOM 3916 N N . GLY B 1 190 ? 0.176 -23.078 11.781 1 93.19 190 GLY B N 1
ATOM 3917 C CA . GLY B 1 190 ? -0.12 -22.469 13.07 1 93.19 190 GLY B CA 1
ATOM 3918 C C . GLY B 1 190 ? -0.334 -20.969 12.984 1 93.19 190 GLY B C 1
ATOM 3919 O O . GLY B 1 190 ? -0.539 -20.312 14.008 1 93.19 190 GLY B O 1
ATOM 3920 N N . TYR B 1 191 ? -0.268 -20.469 11.797 1 94.94 191 TYR B N 1
ATOM 3921 C CA . TYR B 1 191 ? -0.484 -19.047 11.602 1 94.94 191 TYR B CA 1
ATOM 3922 C C . TYR B 1 191 ? -1.631 -18.797 10.625 1 94.94 191 TYR B C 1
ATOM 3924 O O . TYR B 1 191 ? -2.035 -19.703 9.891 1 94.94 191 TYR B O 1
ATOM 3932 N N . ASN B 1 192 ? -2.166 -17.625 10.719 1 95.75 192 ASN B N 1
ATOM 3933 C CA . ASN B 1 192 ? -3.197 -17.203 9.781 1 95.75 192 ASN B CA 1
ATOM 3934 C C . ASN B 1 192 ? -2.625 -16.297 8.688 1 95.75 192 ASN B C 1
ATOM 3936 O O . ASN B 1 192 ? -1.78 -15.438 8.969 1 95.75 192 ASN B O 1
ATOM 3940 N N . TYR B 1 193 ? -3.057 -16.578 7.473 1 96.56 193 TYR B N 1
ATOM 3941 C CA . TYR B 1 193 ? -2.508 -15.867 6.324 1 96.56 193 TYR B CA 1
ATOM 3942 C C . TYR B 1 193 ? -3.617 -15.227 5.504 1 96.56 193 TYR B C 1
ATOM 3944 O O . TYR B 1 193 ? -4.762 -15.68 5.527 1 96.56 193 TYR B O 1
ATOM 3952 N N . CYS B 1 194 ? -3.248 -14.172 4.891 1 95.88 194 CYS B N 1
ATOM 3953 C CA . CYS B 1 194 ? -4.031 -13.586 3.807 1 95.88 194 CYS B CA 1
ATOM 3954 C C . CYS B 1 194 ? -3.174 -13.375 2.564 1 95.88 194 CYS B C 1
ATOM 3956 O O . CYS B 1 194 ? -2.029 -13.828 2.512 1 95.88 194 CYS B O 1
ATOM 3958 N N . ASP B 1 195 ? -3.756 -12.773 1.589 1 96.25 195 ASP B N 1
ATOM 3959 C CA . ASP B 1 195 ? -3.135 -12.578 0.283 1 96.25 195 ASP B CA 1
ATOM 3960 C C . ASP B 1 195 ? -1.771 -11.898 0.42 1 96.25 195 ASP B C 1
ATOM 3962 O O . ASP B 1 195 ? -1.624 -10.938 1.178 1 96.25 195 ASP B O 1
ATOM 3966 N N . GLY B 1 196 ? -0.801 -12.398 -0.348 1 95.94 196 GLY B N 1
ATOM 3967 C CA . GLY B 1 196 ? 0.516 -11.781 -0.352 1 95.94 196 GLY B CA 1
ATOM 3968 C C . GLY B 1 196 ? 0.49 -10.32 -0.765 1 95.94 196 GLY B C 1
ATOM 3969 O O . GLY B 1 196 ? 1.371 -9.547 -0.383 1 95.94 196 GLY B O 1
ATOM 3970 N N . GLY B 1 197 ? -0.492 -9.938 -1.5 1 92.44 197 GLY B N 1
ATOM 3971 C CA . GLY B 1 197 ? -0.628 -8.586 -2.033 1 92.44 197 GLY B CA 1
ATOM 3972 C C . GLY B 1 197 ? -0.807 -7.535 -0.958 1 92.44 197 GLY B C 1
ATOM 3973 O O . GLY B 1 197 ? -0.655 -6.34 -1.22 1 92.44 197 GLY B O 1
ATOM 3974 N N . VAL B 1 198 ? -1.118 -8.008 0.217 1 90.25 198 VAL B N 1
ATOM 3975 C CA . VAL B 1 198 ? -1.225 -7.086 1.346 1 90.25 198 VAL B CA 1
ATOM 3976 C C . VAL B 1 198 ? 0.155 -6.531 1.692 1 90.25 198 VAL B C 1
ATOM 3978 O O . VAL B 1 198 ? 0.274 -5.406 2.184 1 90.25 198 VAL B O 1
ATOM 3981 N N . SER B 1 199 ? 1.171 -7.305 1.334 1 89.19 199 SER B N 1
ATOM 3982 C CA . SER B 1 199 ? 2.549 -6.898 1.585 1 89.19 199 SER B CA 1
ATOM 3983 C C . SER B 1 199 ? 3.258 -6.516 0.29 1 89.19 199 SER B C 1
ATOM 3985 O O . SER B 1 199 ? 3.865 -5.449 0.199 1 89.19 199 SER B O 1
ATOM 3987 N N . TYR B 1 200 ? 3.221 -7.422 -0.644 1 87.75 200 TYR B N 1
ATOM 3988 C CA . TYR B 1 200 ? 3.83 -7.215 -1.952 1 87.75 200 TYR B CA 1
ATOM 3989 C C . TYR B 1 200 ? 2.926 -7.734 -3.064 1 87.75 200 TYR B C 1
ATOM 3991 O O . TYR B 1 200 ? 2.406 -8.852 -2.98 1 87.75 200 TYR B O 1
ATOM 3999 N N . MET B 1 201 ? 2.818 -6.859 -4.035 1 89.56 201 MET B N 1
ATOM 4000 C CA . MET B 1 201 ? 1.979 -7.285 -5.152 1 89.56 201 MET B CA 1
ATOM 4001 C C . MET B 1 201 ? 2.748 -8.211 -6.09 1 89.56 201 MET B C 1
ATOM 4003 O O . MET B 1 201 ? 2.146 -9 -6.816 1 89.56 201 MET B O 1
ATOM 4007 N N . THR B 1 202 ? 3.98 -8.078 -6.156 1 92.81 202 THR B N 1
ATOM 4008 C CA . THR B 1 202 ? 4.91 -8.914 -6.91 1 92.81 202 THR B CA 1
ATOM 4009 C C . THR B 1 202 ? 6.227 -9.078 -6.152 1 92.81 202 THR B C 1
ATOM 4011 O O . THR B 1 202 ? 6.789 -8.102 -5.66 1 92.81 202 THR B O 1
ATOM 4014 N N . PRO B 1 203 ? 6.723 -10.273 -6.047 1 94.56 203 PRO B N 1
ATOM 4015 C CA . PRO B 1 203 ? 7.969 -10.445 -5.301 1 94.56 203 PRO B CA 1
ATOM 4016 C C . PRO B 1 203 ? 9.211 -10.242 -6.168 1 94.56 203 PRO B C 1
ATOM 4018 O O . PRO B 1 203 ? 10.07 -11.117 -6.242 1 94.56 203 PRO B O 1
ATOM 4021 N N . ILE B 1 204 ? 9.422 -9.062 -6.715 1 95.44 204 ILE B N 1
ATOM 4022 C CA . ILE B 1 204 ? 10.492 -8.766 -7.66 1 95.44 204 ILE B CA 1
ATOM 4023 C C . ILE B 1 204 ? 11.844 -8.844 -6.949 1 95.44 204 ILE B C 1
ATOM 4025 O O . ILE B 1 204 ? 12.758 -9.531 -7.414 1 95.44 204 ILE B O 1
ATOM 4029 N N . THR B 1 205 ? 11.961 -8.195 -5.824 1 92.81 205 THR B N 1
ATOM 4030 C CA . THR B 1 205 ? 13.219 -8.172 -5.086 1 92.81 205 THR B CA 1
ATOM 4031 C C . THR B 1 205 ? 13.609 -9.578 -4.637 1 92.81 205 THR B C 1
ATOM 4033 O O . THR B 1 205 ? 14.781 -9.969 -4.746 1 92.81 205 THR B O 1
ATOM 4036 N N . ASP B 1 206 ? 12.609 -10.273 -4.133 1 94.94 206 ASP B N 1
ATOM 4037 C CA . ASP B 1 206 ? 12.867 -11.656 -3.723 1 94.94 206 ASP B CA 1
ATOM 4038 C C . ASP B 1 206 ? 13.352 -12.492 -4.902 1 94.94 206 ASP B C 1
ATOM 4040 O O . ASP B 1 206 ? 14.234 -13.336 -4.742 1 94.94 206 ASP B O 1
ATOM 4044 N N . THR B 1 207 ? 12.766 -12.266 -6.047 1 97.75 207 THR B N 1
ATOM 4045 C CA . THR B 1 207 ? 13.117 -13.023 -7.246 1 97.75 207 THR B CA 1
ATOM 4046 C C . THR B 1 207 ? 14.555 -12.727 -7.664 1 97.75 207 THR B C 1
ATOM 4048 O O . THR B 1 207 ? 15.32 -13.648 -7.953 1 97.75 207 THR B O 1
ATOM 4051 N N . VAL B 1 208 ? 14.922 -11.477 -7.68 1 97.06 208 VAL B N 1
ATOM 4052 C CA . VAL B 1 208 ? 16.266 -11.055 -8.039 1 97.06 208 VAL B CA 1
ATOM 4053 C C . VAL B 1 208 ? 17.281 -11.641 -7.051 1 97.06 208 VAL B C 1
ATOM 4055 O O . VAL B 1 208 ? 18.328 -12.141 -7.445 1 97.06 208 VAL B O 1
ATOM 4058 N N . ARG B 1 209 ? 16.922 -11.648 -5.824 1 95.62 209 ARG B N 1
ATOM 4059 C CA . ARG B 1 209 ? 17.781 -12.203 -4.789 1 95.62 209 ARG B CA 1
ATOM 4060 C C . ARG B 1 209 ? 17.984 -13.695 -4.992 1 95.62 209 ARG B C 1
ATOM 4062 O O . ARG B 1 209 ? 19.109 -14.203 -4.82 1 95.62 209 ARG B O 1
ATOM 4069 N N . LEU B 1 210 ? 16.938 -14.398 -5.301 1 96.81 210 LEU B N 1
ATOM 4070 C CA . LEU B 1 210 ? 17.047 -15.828 -5.578 1 96.81 210 LEU B CA 1
ATOM 4071 C C . LEU B 1 210 ? 18.078 -16.094 -6.668 1 96.81 210 LEU B C 1
ATOM 4073 O O . LEU B 1 210 ? 18.891 -17.016 -6.547 1 96.81 210 LEU B O 1
ATOM 4077 N N . CYS B 1 211 ? 18.031 -15.297 -7.695 1 97.62 211 CYS B N 1
ATOM 4078 C CA . CYS B 1 211 ? 18.953 -15.461 -8.812 1 97.62 211 CYS B CA 1
ATOM 4079 C C . CYS B 1 211 ? 20.391 -15.172 -8.383 1 97.62 211 CYS B C 1
ATOM 4081 O O . CYS B 1 211 ? 21.297 -15.953 -8.656 1 97.62 211 CYS B O 1
ATOM 4083 N N . TYR B 1 212 ? 20.562 -14.141 -7.613 1 95.81 212 TYR B N 1
ATOM 4084 C CA . TYR B 1 212 ? 21.922 -13.805 -7.18 1 95.81 212 TYR B CA 1
ATOM 4085 C C . TYR B 1 212 ? 22.453 -14.844 -6.203 1 95.81 212 TYR B C 1
ATOM 4087 O O . TYR B 1 212 ? 23.656 -15.133 -6.188 1 95.81 212 TYR B O 1
ATOM 4095 N N . ASP B 1 213 ? 21.609 -15.422 -5.441 1 95.56 213 ASP B N 1
ATOM 4096 C CA . ASP B 1 213 ? 22 -16.438 -4.469 1 95.56 213 ASP B CA 1
ATOM 4097 C C . ASP B 1 213 ? 22.531 -17.688 -5.16 1 95.56 213 ASP B C 1
ATOM 4099 O O . ASP B 1 213 ? 23.203 -18.516 -4.535 1 95.56 213 ASP B O 1
ATOM 4103 N N . THR B 1 214 ? 22.234 -17.828 -6.438 1 95.88 214 THR B N 1
ATOM 4104 C CA . THR B 1 214 ? 22.781 -18.953 -7.188 1 95.88 214 THR B CA 1
ATOM 4105 C C . THR B 1 214 ? 24.25 -18.719 -7.531 1 95.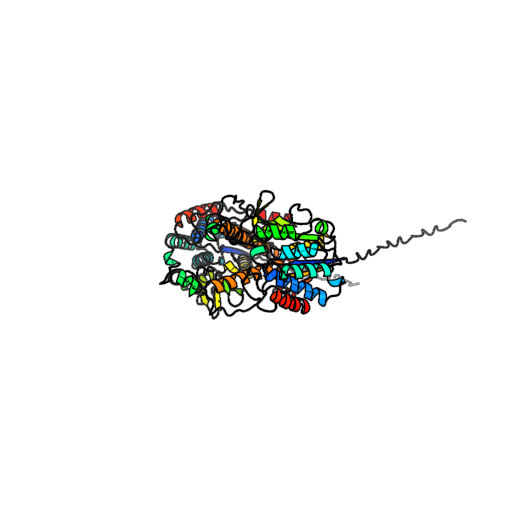88 214 THR B C 1
ATOM 4107 O O . THR B 1 214 ? 24.938 -19.641 -7.957 1 95.88 214 THR B O 1
ATOM 4110 N N . GLY B 1 215 ? 24.75 -17.469 -7.43 1 94.75 215 GLY B N 1
ATOM 4111 C CA . GLY B 1 215 ? 26.094 -17.094 -7.824 1 94.75 215 GLY B CA 1
ATOM 4112 C C . GLY B 1 215 ? 26.156 -16.438 -9.188 1 94.75 215 GLY B C 1
ATOM 4113 O O . GLY B 1 215 ? 27.25 -16.094 -9.672 1 94.75 215 GLY B O 1
ATOM 4114 N N . ALA B 1 216 ? 25.031 -16.266 -9.781 1 95.81 216 ALA B N 1
ATOM 4115 C CA . ALA B 1 216 ? 24.984 -15.656 -11.109 1 95.81 216 ALA B CA 1
ATOM 4116 C C . ALA B 1 216 ? 25.406 -14.188 -11.047 1 95.81 216 ALA B C 1
ATOM 4118 O O . ALA B 1 216 ? 25.094 -13.492 -10.078 1 95.81 216 ALA B O 1
ATOM 4119 N N . THR B 1 217 ? 26.062 -13.711 -12.055 1 93.88 217 THR B N 1
ATOM 4120 C CA . THR B 1 217 ? 26.484 -12.32 -12.125 1 93.88 217 THR B CA 1
ATOM 4121 C C . THR B 1 217 ? 25.609 -11.531 -13.086 1 93.88 217 THR B C 1
ATOM 4123 O O . THR B 1 217 ? 25.609 -10.297 -13.07 1 93.88 217 THR B O 1
ATOM 4126 N N . ASP B 1 218 ? 24.969 -12.266 -14 1 95.06 218 ASP B N 1
ATOM 4127 C CA . ASP B 1 218 ? 24 -11.688 -14.922 1 95.06 218 ASP B CA 1
ATOM 4128 C C . ASP B 1 218 ? 22.578 -12.148 -14.586 1 95.06 218 ASP B C 1
ATOM 4130 O O . ASP B 1 218 ? 22.234 -13.312 -14.789 1 95.06 218 ASP B O 1
ATOM 4134 N N . VAL B 1 219 ? 21.828 -11.211 -14.07 1 97 219 VAL B N 1
ATOM 4135 C CA . VAL B 1 219 ? 20.484 -11.547 -13.617 1 97 219 VAL B CA 1
ATOM 4136 C C . VAL B 1 219 ? 19.453 -10.844 -14.492 1 97 219 VAL B C 1
ATOM 4138 O O . VAL B 1 219 ? 19.469 -9.617 -14.609 1 97 219 VAL B O 1
ATOM 4141 N N . ILE B 1 220 ? 18.594 -11.602 -15.156 1 96.06 220 ILE B N 1
ATOM 4142 C CA . ILE B 1 220 ? 17.531 -11.094 -16.016 1 96.06 220 ILE B CA 1
ATOM 4143 C C . ILE B 1 220 ? 16.172 -11.625 -15.531 1 96.06 220 ILE B C 1
ATOM 4145 O O . ILE B 1 220 ? 15.953 -12.836 -15.5 1 96.06 220 ILE B O 1
ATOM 4149 N N . VAL B 1 221 ? 15.281 -10.719 -15.148 1 97.12 221 VAL B N 1
ATOM 4150 C CA . VAL B 1 221 ? 13.977 -11.125 -14.625 1 97.12 221 VAL B CA 1
ATOM 4151 C C . VAL B 1 221 ? 12.867 -10.57 -15.523 1 97.12 221 VAL B C 1
ATOM 4153 O O . VAL B 1 221 ? 12.828 -9.367 -15.797 1 97.12 221 VAL B O 1
ATOM 4156 N N . ASP B 1 222 ? 12.055 -11.445 -16.062 1 96.56 222 ASP B N 1
ATOM 4157 C CA . ASP B 1 222 ? 10.805 -11.039 -16.703 1 96.56 222 ASP B CA 1
ATOM 4158 C C . ASP B 1 222 ? 9.719 -10.781 -15.664 1 96.56 222 ASP B C 1
ATOM 4160 O O . ASP B 1 222 ? 9.273 -11.703 -14.977 1 96.56 222 ASP B O 1
ATOM 4164 N N . VAL B 1 223 ? 9.289 -9.523 -15.562 1 96 223 VAL B N 1
ATOM 4165 C CA . VAL B 1 223 ? 8.367 -9.062 -14.531 1 96 223 VAL B CA 1
ATOM 4166 C C . VAL B 1 223 ? 6.992 -8.805 -15.141 1 96 223 VAL B C 1
ATOM 4168 O O . VAL B 1 223 ? 6.812 -7.855 -15.906 1 96 223 VAL B O 1
ATOM 4171 N N . ILE B 1 224 ? 6.023 -9.633 -14.781 1 96 224 ILE B N 1
ATOM 4172 C CA . ILE B 1 224 ? 4.664 -9.516 -15.297 1 96 224 ILE B CA 1
ATOM 4173 C C . ILE B 1 224 ? 3.777 -8.828 -14.266 1 96 224 ILE B C 1
ATOM 4175 O O . ILE B 1 224 ? 3.393 -9.43 -13.266 1 96 224 ILE B O 1
ATOM 4179 N N . LEU B 1 225 ? 3.408 -7.59 -14.531 1 93 225 LEU B N 1
ATOM 4180 C CA . LEU B 1 225 ? 2.705 -6.746 -13.57 1 93 225 LEU B CA 1
ATOM 4181 C C . LEU B 1 225 ? 1.274 -6.48 -14.023 1 93 225 LEU B C 1
ATOM 4183 O O . LEU B 1 225 ? 1.046 -6.117 -15.18 1 93 225 LEU B O 1
ATOM 4187 N N . MET B 1 226 ? 0.423 -6.652 -13.062 1 86.5 226 MET B N 1
ATOM 4188 C CA . MET B 1 226 ? -0.952 -6.254 -13.344 1 86.5 226 MET B CA 1
ATOM 4189 C C . MET B 1 226 ? -1.143 -4.758 -13.125 1 86.5 226 MET B C 1
ATOM 4191 O O . MET B 1 226 ? -0.725 -4.215 -12.102 1 86.5 226 MET B O 1
ATOM 4195 N N . GLY B 1 227 ? -1.734 -4.07 -14.094 1 75.25 227 GLY B N 1
ATOM 4196 C CA . GLY B 1 227 ? -2.059 -2.654 -14.047 1 75.25 227 GLY B CA 1
ATOM 4197 C C . GLY B 1 227 ? -1.025 -1.781 -14.734 1 75.25 227 GLY B C 1
ATOM 4198 O O . GLY B 1 227 ? 0.159 -2.123 -14.766 1 75.25 227 GLY B O 1
ATOM 4199 N N . PRO B 1 228 ? -1.526 -0.863 -15.406 1 66.38 228 PRO B N 1
ATOM 4200 C CA . PRO B 1 228 ? -0.59 0.043 -16.078 1 66.38 228 PRO B CA 1
ATOM 4201 C C . PRO B 1 228 ? 0.273 0.831 -15.094 1 66.38 228 PRO B C 1
ATOM 4203 O O . PRO B 1 228 ? -0.181 1.163 -13.992 1 66.38 228 PRO B O 1
ATOM 4206 N N . LEU B 1 229 ? 1.484 1.057 -15.375 1 64.56 229 LEU B N 1
ATOM 4207 C CA . LEU B 1 229 ? 2.387 1.839 -14.539 1 64.56 229 LEU B CA 1
ATOM 4208 C C . LEU B 1 229 ? 2.17 3.334 -14.75 1 64.56 229 LEU B C 1
ATOM 4210 O O . LEU B 1 229 ? 2.582 4.148 -13.922 1 64.56 229 LEU B O 1
ATOM 4214 N N . GLU B 1 230 ? 1.448 3.781 -15.75 1 64.25 230 GLU B N 1
ATOM 4215 C CA . GLU B 1 230 ? 1.329 5.227 -15.93 1 64.25 230 GLU B CA 1
ATOM 4216 C C . GLU B 1 230 ? 0.065 5.582 -16.703 1 64.25 230 GLU B C 1
ATOM 4218 O O . GLU B 1 230 ? 0.127 6.301 -17.703 1 64.25 230 GLU B O 1
ATOM 4223 N N . PRO B 1 231 ? -1.009 5.152 -16.125 1 65.62 231 PRO B N 1
ATOM 4224 C CA . PRO B 1 231 ? -2.098 5.613 -17 1 65.62 231 PRO B CA 1
ATOM 4225 C C . PRO B 1 231 ? -2.799 6.855 -16.453 1 65.62 231 PRO B C 1
ATOM 4227 O O . PRO B 1 231 ? -3.072 6.934 -15.242 1 65.62 231 PRO B O 1
ATOM 4230 N N . MET B 1 232 ? -2.779 8 -17.188 1 79.38 232 MET B N 1
ATOM 4231 C CA . MET B 1 232 ? -3.723 9.078 -16.891 1 79.38 232 MET B CA 1
ATOM 4232 C C . MET B 1 232 ? -5.156 8.633 -17.156 1 79.38 232 MET B C 1
ATOM 4234 O O . MET B 1 232 ? -5.422 7.938 -18.141 1 79.38 232 MET B O 1
ATOM 4238 N N . GLU B 1 233 ? -6.047 8.906 -16.234 1 83.81 233 GLU B N 1
ATOM 4239 C CA . GLU B 1 233 ? -7.457 8.562 -16.391 1 83.81 233 GLU B CA 1
ATOM 4240 C C . GLU B 1 233 ? -8.359 9.75 -16.078 1 83.81 233 GLU B C 1
ATOM 4242 O O . GLU B 1 233 ? -8.117 10.484 -15.117 1 83.81 233 GLU B O 1
ATOM 4247 N N . ASN B 1 234 ? -9.242 10.008 -16.953 1 84.31 234 ASN B N 1
ATOM 4248 C CA . ASN B 1 234 ? -10.289 10.977 -16.641 1 84.31 234 ASN B CA 1
ATOM 4249 C C . ASN B 1 234 ? -11.305 10.406 -15.648 1 84.31 234 ASN B C 1
ATOM 4251 O O . ASN B 1 234 ? -12.055 9.492 -15.984 1 84.31 234 ASN B O 1
ATOM 4255 N N . VAL B 1 235 ? -11.383 11 -14.5 1 87.06 235 VAL B N 1
ATOM 4256 C CA . VAL B 1 235 ? -12.172 10.391 -13.43 1 87.06 235 VAL B CA 1
ATOM 4257 C C . VAL B 1 235 ? -13.422 11.227 -13.172 1 87.06 235 VAL B C 1
ATOM 4259 O O . VAL B 1 235 ? -14.156 10.969 -12.219 1 87.06 235 VAL B O 1
ATOM 4262 N N . SER B 1 236 ? -13.703 12.156 -13.969 1 82.94 236 SER B N 1
ATOM 4263 C CA . SER B 1 236 ? -14.742 13.141 -13.703 1 82.94 236 SER B CA 1
ATOM 4264 C C . SER B 1 236 ? -16.109 12.484 -13.609 1 82.94 236 SER B C 1
ATOM 4266 O O . SER B 1 236 ? -17 12.977 -12.914 1 82.94 236 SER B O 1
ATOM 4268 N N . SER B 1 237 ? -16.312 11.391 -14.281 1 81.69 237 SER B N 1
ATOM 4269 C CA . SER B 1 237 ? -17.625 10.766 -14.336 1 81.69 237 SER B CA 1
ATOM 4270 C C . SER B 1 237 ? -17.703 9.562 -13.406 1 81.69 237 SER B C 1
ATOM 4272 O O . SER B 1 237 ? -18.734 8.883 -13.352 1 81.69 237 SER B O 1
ATOM 4274 N N . MET B 1 238 ? -16.672 9.352 -12.664 1 84 238 MET B N 1
ATOM 4275 C CA . MET B 1 238 ? -16.641 8.148 -11.836 1 84 238 MET B CA 1
ATOM 4276 C C . MET B 1 238 ? -17.422 8.344 -10.547 1 84 238 MET B C 1
ATOM 4278 O O . MET B 1 238 ? -17.406 9.438 -9.969 1 84 238 MET B O 1
ATOM 4282 N N . HIS B 1 239 ? -18.078 7.258 -10.188 1 86.06 239 HIS B N 1
ATOM 4283 C CA . HIS B 1 239 ? -18.75 7.227 -8.891 1 86.06 239 HIS B CA 1
ATOM 4284 C C . HIS B 1 239 ? -17.938 6.414 -7.883 1 86.06 239 HIS B C 1
ATOM 4286 O O . HIS B 1 239 ? -16.812 6.008 -8.172 1 86.06 239 HIS B O 1
ATOM 4292 N N . THR B 1 240 ? -18.5 6.254 -6.758 1 82.12 240 THR B N 1
ATOM 4293 C CA . THR B 1 240 ? -17.75 5.824 -5.582 1 82.12 240 THR B CA 1
ATOM 4294 C C . THR B 1 240 ? -16.984 4.543 -5.875 1 82.12 240 THR B C 1
ATOM 4296 O O . THR B 1 240 ? -15.766 4.473 -5.645 1 82.12 240 THR B O 1
ATOM 4299 N N . ILE B 1 241 ? -17.609 3.527 -6.457 1 77.38 241 ILE B N 1
ATOM 4300 C CA . ILE B 1 241 ? -16.969 2.236 -6.672 1 77.38 241 ILE B CA 1
ATOM 4301 C C . ILE B 1 241 ? -15.883 2.375 -7.73 1 77.38 241 ILE B C 1
ATOM 4303 O O . ILE B 1 241 ? -14.781 1.838 -7.574 1 77.38 241 ILE B O 1
ATOM 4307 N N . GLU B 1 242 ? -16.203 3.123 -8.742 1 80.75 242 GLU B N 1
ATOM 4308 C CA . GLU B 1 242 ? -15.219 3.346 -9.797 1 80.75 242 GLU B CA 1
ATOM 4309 C C . GLU B 1 242 ? -14.008 4.121 -9.273 1 80.75 242 GLU B C 1
ATOM 4311 O O . GLU B 1 242 ? -12.867 3.818 -9.633 1 80.75 242 GLU B O 1
ATOM 4316 N N . VAL B 1 243 ? -14.234 5.105 -8.453 1 83.75 243 VAL B N 1
ATOM 4317 C CA . VAL B 1 243 ? -13.164 5.887 -7.855 1 83.75 243 VAL B CA 1
ATOM 4318 C C . VAL B 1 243 ? -12.305 4.988 -6.965 1 83.75 243 VAL B C 1
ATOM 4320 O O . VAL B 1 243 ? -11.078 5.055 -7.008 1 83.75 243 VAL B O 1
ATOM 4323 N N . LEU B 1 244 ? -12.953 4.121 -6.254 1 81 244 LEU B N 1
ATOM 4324 C CA . LEU B 1 244 ? -12.234 3.195 -5.383 1 81 244 LEU B CA 1
ATOM 4325 C C . LEU B 1 244 ? -11.336 2.268 -6.199 1 81 244 LEU B C 1
ATOM 4327 O O . LEU B 1 244 ? -10.195 2.002 -5.812 1 81 244 LEU B O 1
ATOM 4331 N N . MET B 1 245 ? -11.852 1.824 -7.289 1 79.5 245 MET B N 1
ATOM 4332 C CA . MET B 1 245 ? -11.062 0.954 -8.156 1 79.5 245 MET B CA 1
ATOM 4333 C C . MET B 1 245 ? -9.859 1.695 -8.727 1 79.5 245 MET B C 1
ATOM 4335 O O . MET B 1 245 ? -8.766 1.138 -8.812 1 79.5 245 MET B O 1
ATOM 4339 N N . ARG B 1 246 ? -10.086 2.936 -9.133 1 83.44 246 ARG B N 1
ATOM 4340 C CA . ARG B 1 246 ? -8.977 3.76 -9.617 1 83.44 246 ARG B CA 1
ATOM 4341 C C . ARG B 1 246 ? -7.934 3.967 -8.523 1 83.44 246 ARG B C 1
ATOM 4343 O O . ARG B 1 246 ? -6.73 3.859 -8.781 1 83.44 246 ARG B O 1
ATOM 4350 N N . GLU B 1 247 ? -8.32 4.254 -7.336 1 84.88 247 GLU B N 1
ATOM 4351 C CA . GLU B 1 247 ? -7.406 4.426 -6.211 1 84.88 247 GLU B CA 1
ATOM 4352 C C . GLU B 1 247 ? -6.629 3.145 -5.93 1 84.88 247 GLU B C 1
ATOM 4354 O O . GLU B 1 247 ? -5.43 3.189 -5.648 1 84.88 247 GLU B O 1
ATOM 4359 N N . SER B 1 248 ? -7.262 2.045 -6.031 1 81.5 248 SER B N 1
ATOM 4360 C CA . SER B 1 248 ? -6.598 0.754 -5.863 1 81.5 248 SER B CA 1
ATOM 4361 C C . SER B 1 248 ? -5.52 0.545 -6.918 1 81.5 248 SER B C 1
ATOM 4363 O O . SER B 1 248 ? -4.457 -0.013 -6.629 1 81.5 248 SER B O 1
ATOM 4365 N N . SER B 1 249 ? -5.84 0.974 -8.109 1 83.5 249 SER B N 1
ATOM 4366 C CA . SER B 1 249 ? -4.855 0.865 -9.188 1 83.5 249 SER B CA 1
ATOM 4367 C C . SER B 1 249 ? -3.631 1.728 -8.898 1 83.5 249 SER B C 1
ATOM 4369 O O . SER B 1 249 ? -2.508 1.355 -9.25 1 83.5 249 SER B O 1
ATOM 4371 N N . ILE B 1 250 ? -3.846 2.855 -8.289 1 86.19 250 ILE B N 1
ATOM 4372 C CA . ILE B 1 250 ? -2.748 3.748 -7.93 1 86.19 250 ILE B CA 1
ATOM 4373 C C . ILE B 1 250 ? -1.898 3.105 -6.832 1 86.19 250 ILE B C 1
ATOM 4375 O O . ILE B 1 250 ? -0.667 3.131 -6.898 1 86.19 250 ILE B O 1
ATOM 4379 N N . ILE B 1 251 ? -2.52 2.514 -5.863 1 84.81 251 ILE B N 1
ATOM 4380 C CA . ILE B 1 251 ? -1.81 1.82 -4.793 1 84.81 251 ILE B CA 1
ATOM 4381 C C . ILE B 1 251 ? -0.95 0.704 -5.383 1 84.81 251 ILE B C 1
ATOM 4383 O O . ILE B 1 251 ? 0.234 0.586 -5.059 1 84.81 251 ILE B O 1
ATOM 4387 N N . THR B 1 252 ? -1.533 -0.067 -6.262 1 83.94 252 THR B N 1
ATOM 4388 C CA . THR B 1 252 ? -0.829 -1.176 -6.898 1 83.94 252 THR B CA 1
ATOM 4389 C C . THR B 1 252 ? 0.378 -0.671 -7.684 1 83.94 252 THR B C 1
ATOM 4391 O O . THR B 1 252 ? 1.467 -1.242 -7.594 1 83.94 252 THR B O 1
ATOM 4394 N N . LYS B 1 253 ? 0.159 0.372 -8.422 1 84.12 253 LYS B N 1
ATOM 4395 C CA . LYS B 1 253 ? 1.25 0.986 -9.172 1 84.12 253 LYS B CA 1
ATOM 4396 C C . LYS B 1 253 ? 2.389 1.403 -8.25 1 84.12 253 LYS B C 1
ATOM 4398 O O . LYS B 1 253 ? 3.559 1.157 -8.547 1 84.12 253 LYS B O 1
ATOM 4403 N N . ASN B 1 254 ? 2.023 2.025 -7.211 1 82.75 254 ASN B N 1
ATOM 4404 C CA . ASN B 1 254 ? 3.041 2.482 -6.27 1 82.75 254 ASN B CA 1
ATOM 4405 C C . ASN B 1 254 ? 3.795 1.312 -5.648 1 82.75 254 ASN B C 1
ATOM 4407 O O . ASN B 1 254 ? 5 1.399 -5.414 1 82.75 254 ASN B O 1
ATOM 4411 N N . PHE B 1 255 ? 3.119 0.233 -5.387 1 81.19 255 PHE B N 1
ATOM 4412 C CA . PHE B 1 255 ? 3.764 -0.979 -4.898 1 81.19 255 PHE B CA 1
ATOM 4413 C C . PHE B 1 255 ? 4.793 -1.488 -5.898 1 81.19 255 PHE B C 1
ATOM 4415 O O . PHE B 1 255 ? 5.926 -1.805 -5.531 1 81.19 255 PHE B O 1
ATOM 4422 N N . HIS B 1 256 ? 4.387 -1.532 -7.129 1 84.06 256 HIS B N 1
ATOM 4423 C CA . HIS B 1 256 ? 5.277 -2.02 -8.18 1 84.06 256 HIS B CA 1
ATOM 4424 C C . HIS B 1 256 ? 6.508 -1.128 -8.312 1 84.06 256 HIS B C 1
ATOM 4426 O O . HIS B 1 256 ? 7.637 -1.623 -8.359 1 84.06 256 HIS B O 1
ATOM 4432 N N . LEU B 1 257 ? 6.297 0.156 -8.305 1 81.62 257 LEU B N 1
ATOM 4433 C CA . LEU B 1 257 ? 7.391 1.103 -8.492 1 81.62 257 LEU B CA 1
ATOM 4434 C C . LEU B 1 257 ? 8.375 1.039 -7.332 1 81.62 257 LEU B C 1
ATOM 4436 O O . LEU B 1 257 ? 9.586 1.071 -7.535 1 81.62 257 LEU B O 1
ATOM 4440 N N . LYS B 1 258 ? 7.816 0.917 -6.207 1 80.5 258 LYS B N 1
ATOM 4441 C CA . LYS B 1 258 ? 8.68 0.845 -5.035 1 80.5 258 LYS B CA 1
ATOM 4442 C C . LYS B 1 258 ? 9.539 -0.416 -5.062 1 80.5 258 LYS B C 1
ATOM 4444 O O . LYS B 1 258 ? 10.727 -0.373 -4.723 1 80.5 258 LYS B O 1
ATOM 4449 N N . ASP B 1 259 ? 8.953 -1.513 -5.383 1 84.19 259 ASP B N 1
ATOM 4450 C CA . ASP B 1 259 ? 9.711 -2.76 -5.453 1 84.19 259 ASP B CA 1
ATOM 4451 C C . ASP B 1 259 ? 10.789 -2.689 -6.535 1 84.19 259 ASP B C 1
ATOM 4453 O O . ASP B 1 259 ? 11.914 -3.145 -6.324 1 84.19 259 ASP B O 1
ATOM 4457 N N . ILE B 1 260 ? 10.469 -2.096 -7.641 1 87 260 ILE B N 1
ATOM 4458 C CA . ILE B 1 260 ? 11.422 -1.922 -8.734 1 87 260 ILE B CA 1
ATOM 4459 C C . ILE B 1 260 ? 12.57 -1.018 -8.281 1 87 260 ILE B C 1
ATOM 4461 O O . ILE B 1 260 ? 13.742 -1.327 -8.508 1 87 260 ILE B O 1
ATOM 4465 N N . GLU B 1 261 ? 12.211 0.031 -7.57 1 82.06 261 GLU B N 1
ATOM 4466 C CA . GLU B 1 261 ? 13.227 0.936 -7.035 1 82.06 261 GLU B CA 1
ATOM 4467 C C . GLU B 1 261 ? 14.148 0.215 -6.055 1 82.06 261 GLU B C 1
ATOM 4469 O O . GLU B 1 261 ? 15.359 0.419 -6.07 1 82.06 261 GLU B O 1
ATOM 4474 N N . ASN B 1 262 ? 13.594 -0.598 -5.285 1 80.75 262 ASN B N 1
ATOM 4475 C CA . ASN B 1 262 ? 14.375 -1.384 -4.34 1 80.75 262 ASN B CA 1
ATOM 4476 C C . ASN B 1 262 ? 15.383 -2.279 -5.055 1 80.75 262 ASN B C 1
ATOM 4478 O O . ASN B 1 262 ? 16.531 -2.404 -4.617 1 80.75 262 ASN B O 1
ATOM 4482 N N . VAL B 1 263 ? 14.938 -2.852 -6.059 1 87.94 263 VAL B N 1
ATOM 4483 C CA . VAL B 1 263 ? 15.805 -3.744 -6.82 1 87.94 263 VAL B CA 1
ATOM 4484 C C . VAL B 1 263 ? 17 -2.965 -7.363 1 87.94 263 VAL B C 1
ATOM 4486 O O . VAL B 1 263 ? 18.156 -3.379 -7.188 1 87.94 263 VAL B O 1
ATOM 4489 N N . TYR B 1 264 ? 16.766 -1.833 -7.898 1 86.31 264 TYR B N 1
ATOM 4490 C CA . TYR B 1 264 ? 17.844 -1.091 -8.547 1 86.31 264 TYR B CA 1
ATOM 4491 C C . TYR B 1 264 ? 18.797 -0.505 -7.512 1 86.31 264 TYR B C 1
ATOM 4493 O O . TYR B 1 264 ? 19.984 -0.344 -7.777 1 86.31 264 TYR B O 1
ATOM 4501 N N . MET B 1 265 ? 18.234 -0.251 -6.375 1 80.88 265 MET B N 1
ATOM 4502 C CA . MET B 1 265 ? 19.094 0.24 -5.305 1 80.88 265 MET B CA 1
ATOM 4503 C C . MET B 1 265 ? 19.969 -0.883 -4.746 1 80.88 265 MET B C 1
ATOM 4505 O O . MET B 1 265 ? 21.156 -0.685 -4.488 1 80.88 265 MET B O 1
ATOM 4509 N N . ALA B 1 266 ? 19.453 -2.053 -4.648 1 82.06 266 ALA B N 1
ATOM 4510 C CA . ALA B 1 266 ? 20.141 -3.178 -4.031 1 82.06 266 ALA B CA 1
ATOM 4511 C C . ALA B 1 266 ? 20.969 -3.945 -5.062 1 82.06 266 ALA B C 1
ATOM 4513 O O . ALA B 1 266 ? 22.031 -4.477 -4.738 1 82.06 266 ALA B O 1
ATOM 4514 N N . PHE B 1 267 ? 20.391 -4.004 -6.27 1 90.31 267 PHE B N 1
ATOM 4515 C CA . PHE B 1 267 ? 21 -4.762 -7.359 1 90.31 267 PHE B CA 1
ATOM 4516 C C . PHE B 1 267 ? 21.047 -3.936 -8.641 1 90.31 267 PHE B C 1
ATOM 4518 O O . PHE B 1 267 ? 20.359 -4.262 -9.617 1 90.31 267 PHE B O 1
ATOM 4525 N N . PRO B 1 268 ? 21.938 -3.014 -8.703 1 88.56 268 PRO B N 1
ATOM 4526 C CA . PRO B 1 268 ? 21.938 -2.047 -9.805 1 88.56 268 PRO B CA 1
ATOM 4527 C C . PRO B 1 268 ? 22.188 -2.699 -11.164 1 88.56 268 PRO B C 1
ATOM 4529 O O . PRO B 1 268 ? 21.828 -2.131 -12.195 1 88.56 268 PRO B O 1
ATOM 4532 N N . ASN B 1 269 ? 22.719 -3.898 -11.203 1 91.5 269 ASN B N 1
ATOM 4533 C CA . ASN B 1 269 ? 23.078 -4.52 -12.469 1 91.5 269 ASN B CA 1
ATOM 4534 C C . ASN B 1 269 ? 21.984 -5.492 -12.938 1 91.5 269 ASN B C 1
ATOM 4536 O O . ASN B 1 269 ? 22.094 -6.074 -14.023 1 91.5 269 ASN B O 1
ATOM 4540 N N . ALA B 1 270 ? 20.984 -5.652 -12.164 1 94.75 270 ALA B N 1
ATOM 4541 C CA . ALA B 1 270 ? 19.891 -6.535 -12.562 1 94.75 270 ALA B CA 1
ATOM 4542 C C . ALA B 1 270 ? 19.125 -5.953 -13.742 1 94.75 270 ALA B C 1
ATOM 4544 O O . ALA B 1 270 ? 18.938 -4.734 -13.836 1 94.75 270 ALA B O 1
ATOM 4545 N N . THR B 1 271 ? 18.719 -6.832 -14.641 1 93.81 271 THR B N 1
ATOM 4546 C CA . THR B 1 271 ? 17.891 -6.438 -15.773 1 93.81 271 THR B CA 1
ATOM 4547 C C . THR B 1 271 ? 16.438 -6.875 -15.547 1 93.81 271 THR B C 1
ATOM 4549 O O . THR B 1 271 ? 16.172 -8.055 -15.328 1 93.81 271 THR B O 1
ATOM 4552 N N . LEU B 1 272 ? 15.562 -5.953 -15.594 1 94.25 272 LEU B N 1
ATOM 4553 C CA . LEU B 1 272 ? 14.141 -6.234 -15.469 1 94.25 272 LEU B CA 1
ATOM 4554 C C . LEU B 1 272 ? 13.414 -5.988 -16.781 1 94.25 272 LEU B C 1
ATOM 4556 O O . LEU B 1 272 ? 13.453 -4.879 -17.328 1 94.25 272 LEU B O 1
ATOM 4560 N N . ASN B 1 273 ? 12.836 -6.992 -17.312 1 93.56 273 ASN B N 1
ATOM 4561 C CA . ASN B 1 273 ? 11.898 -6.855 -18.422 1 93.56 273 ASN B CA 1
ATOM 4562 C C . ASN B 1 273 ? 10.453 -6.766 -17.938 1 93.56 273 ASN B C 1
ATOM 4564 O O . ASN B 1 273 ? 9.875 -7.77 -17.516 1 93.56 273 ASN B O 1
ATOM 4568 N N . ILE B 1 274 ? 9.852 -5.605 -18.047 1 92.69 274 ILE B N 1
ATOM 4569 C CA . ILE B 1 274 ? 8.562 -5.352 -17.422 1 92.69 274 ILE B CA 1
ATOM 4570 C C . ILE B 1 274 ? 7.445 -5.465 -18.453 1 92.69 274 ILE B C 1
ATOM 4572 O O . ILE B 1 274 ? 7.516 -4.852 -19.516 1 92.69 274 ILE B O 1
ATOM 4576 N N . TYR B 1 275 ? 6.469 -6.242 -18.156 1 93.5 275 TYR B N 1
ATOM 4577 C CA . TYR B 1 275 ? 5.273 -6.406 -18.969 1 93.5 275 TYR B CA 1
ATOM 4578 C C . TYR B 1 275 ? 4.031 -5.918 -18.234 1 93.5 275 TYR B C 1
ATOM 4580 O O . TYR B 1 275 ? 3.789 -6.312 -17.094 1 93.5 275 TYR B O 1
ATOM 4588 N N . THR B 1 276 ? 3.258 -5.062 -18.797 1 91.31 276 THR B N 1
ATOM 4589 C CA . THR B 1 276 ? 1.976 -4.57 -18.312 1 91.31 276 THR B CA 1
ATOM 4590 C C . THR B 1 276 ? 0.917 -4.625 -19.406 1 91.31 276 THR B C 1
ATOM 4592 O O . THR B 1 276 ? 1.248 -4.664 -20.594 1 91.31 276 THR B O 1
ATOM 4595 N N . PRO B 1 277 ? -0.324 -4.672 -19.016 1 90 277 PRO B N 1
ATOM 4596 C CA . PRO B 1 277 ? -1.354 -4.672 -20.047 1 90 277 PRO B CA 1
ATOM 4597 C C . PRO B 1 277 ? -1.29 -3.434 -20.938 1 90 277 PRO B C 1
ATOM 4599 O O . PRO B 1 277 ? -1.238 -2.309 -20.438 1 90 277 PRO B O 1
ATOM 4602 N N . GLY B 1 278 ? -1.331 -3.652 -22.188 1 86.06 278 GLY B N 1
ATOM 4603 C CA . GLY B 1 278 ? -1.317 -2.561 -23.156 1 86.06 278 GLY B CA 1
ATOM 4604 C C . GLY B 1 278 ? -2.682 -1.935 -23.359 1 86.06 278 GLY B C 1
ATOM 4605 O O . GLY B 1 278 ? -2.801 -0.902 -24.031 1 86.06 278 GLY B O 1
ATOM 4606 N N . GLN B 1 279 ? -3.707 -2.561 -22.906 1 86.56 279 GLN B N 1
ATOM 4607 C CA . GLN B 1 279 ? -5.082 -2.074 -22.969 1 86.56 279 GLN B CA 1
ATOM 4608 C C . GLN B 1 279 ? -5.867 -2.484 -21.719 1 86.56 279 GLN B C 1
ATOM 4610 O O . GLN B 1 279 ? -5.406 -3.318 -20.938 1 86.56 279 GLN B O 1
ATOM 4615 N N . LYS B 1 280 ? -7.027 -1.822 -21.562 1 83.94 280 LYS B N 1
ATOM 4616 C CA . LYS B 1 280 ? -7.902 -2.197 -20.453 1 83.94 280 LYS B CA 1
ATOM 4617 C C . LYS B 1 280 ? -8.375 -3.643 -20.578 1 83.94 280 LYS B C 1
ATOM 4619 O O . LYS B 1 280 ? -8.82 -4.059 -21.656 1 83.94 280 LYS B O 1
ATOM 4624 N N . LEU B 1 281 ? -8.25 -4.402 -19.531 1 90.38 281 LEU B N 1
ATOM 4625 C CA . LEU B 1 281 ? -8.695 -5.789 -19.547 1 90.38 281 LEU B CA 1
ATOM 4626 C C . LEU B 1 281 ? -10.188 -5.879 -19.234 1 90.38 281 LEU B C 1
ATOM 4628 O O . LEU B 1 281 ? -10.711 -5.105 -18.438 1 90.38 281 LEU B O 1
ATOM 4632 N N . PRO B 1 282 ? -10.836 -6.77 -19.844 1 91.81 282 PRO B N 1
ATOM 4633 C CA . PRO B 1 282 ? -12.289 -6.844 -19.703 1 91.81 282 PRO B CA 1
ATOM 4634 C C . PRO B 1 282 ? -12.719 -7.406 -18.359 1 91.81 282 PRO B C 1
ATOM 4636 O O . PRO B 1 282 ? -11.977 -8.172 -17.734 1 91.81 282 PRO B O 1
ATOM 4639 N N . GLY B 1 283 ? -13.977 -6.984 -17.969 1 87.44 283 GLY B N 1
ATOM 4640 C CA . GLY B 1 283 ? -14.594 -7.527 -16.766 1 87.44 283 GLY B CA 1
ATOM 4641 C C . GLY B 1 283 ? -13.992 -6.984 -15.492 1 87.44 283 GLY B C 1
ATOM 4642 O O . GLY B 1 283 ? -13.281 -5.98 -15.508 1 87.44 283 GLY B O 1
ATOM 4643 N N . TYR B 1 284 ? -14.414 -7.59 -14.336 1 83.88 284 TYR B N 1
ATOM 4644 C CA . TYR B 1 284 ? -13.875 -7.195 -13.039 1 83.88 284 TYR B CA 1
ATOM 4645 C C . TYR B 1 284 ? -12.961 -8.273 -12.477 1 83.88 284 TYR B C 1
ATOM 4647 O O . TYR B 1 284 ? -12.945 -9.406 -12.969 1 83.88 284 TYR B O 1
ATOM 4655 N N . ILE B 1 285 ? -12.25 -7.809 -11.469 1 86.19 285 ILE B N 1
ATOM 4656 C CA . ILE B 1 285 ? -11.273 -8.703 -10.859 1 86.19 285 ILE B CA 1
ATOM 4657 C C . ILE B 1 285 ? -11.992 -9.875 -10.195 1 86.19 285 ILE B C 1
ATOM 4659 O O . ILE B 1 285 ? -12.961 -9.68 -9.461 1 86.19 285 ILE B O 1
ATOM 4663 N N . LEU B 1 286 ? -11.844 -11.078 -10.484 1 90.31 286 LEU B N 1
ATOM 4664 C CA . LEU B 1 286 ? -12.367 -12.328 -9.938 1 90.31 286 LEU B CA 1
ATOM 4665 C C . LEU B 1 286 ? -13.648 -12.742 -10.664 1 90.31 286 LEU B C 1
ATOM 4667 O O . LEU B 1 286 ? -14.484 -13.438 -10.094 1 90.31 286 LEU B O 1
ATOM 4671 N N . GLY B 1 287 ? -13.859 -12.266 -11.875 1 91.44 287 GLY B N 1
ATOM 4672 C CA . GLY B 1 287 ? -15.008 -12.641 -12.68 1 91.44 287 GLY B CA 1
ATOM 4673 C C . GLY B 1 287 ? -14.836 -13.969 -13.391 1 91.44 287 GLY B C 1
ATOM 4674 O O . GLY B 1 287 ? -15.805 -14.703 -13.602 1 91.44 287 GLY B O 1
ATOM 4675 N N . PHE B 1 288 ? -13.734 -14.234 -13.875 1 95.5 288 PHE B N 1
ATOM 4676 C CA . PHE B 1 288 ? -13.32 -15.469 -14.531 1 95.5 288 PHE B CA 1
ATOM 4677 C C . PHE B 1 288 ? -14.18 -15.742 -15.758 1 95.5 288 PHE B C 1
ATOM 4679 O O . PHE B 1 288 ? -14.547 -16.891 -16.031 1 95.5 288 PHE B O 1
ATOM 4686 N N . GLN B 1 289 ? -14.508 -14.688 -16.5 1 94.69 289 GLN B N 1
ATOM 4687 C CA . GLN B 1 289 ? -15.414 -14.82 -17.641 1 94.69 289 GLN B CA 1
ATOM 4688 C C . GLN B 1 289 ? -14.695 -14.523 -18.953 1 94.69 289 GLN B C 1
ATOM 4690 O O . GLN B 1 289 ? -15.172 -14.906 -20.031 1 94.69 289 GLN B O 1
ATOM 4695 N N . TYR B 1 290 ? -13.578 -13.93 -18.938 1 96.88 290 TYR B N 1
ATOM 4696 C CA . TYR B 1 290 ? -12.969 -13.414 -20.156 1 96.88 290 TYR B CA 1
ATOM 4697 C C . TYR B 1 290 ? -11.555 -13.961 -20.328 1 96.88 290 TYR B C 1
ATOM 4699 O O . TYR B 1 290 ? -10.672 -13.258 -20.828 1 96.88 290 TYR B O 1
ATOM 4707 N N . SER B 1 291 ? -11.328 -15.133 -19.891 1 97.62 291 SER B N 1
ATOM 4708 C CA . SER B 1 291 ? -9.984 -15.703 -19.922 1 97.62 291 SER B CA 1
ATOM 4709 C C . SER B 1 291 ? -9.422 -15.742 -21.328 1 97.62 291 SER B C 1
ATOM 4711 O O . SER B 1 291 ? -8.281 -15.344 -21.562 1 97.62 291 SER B O 1
ATOM 4713 N N . ALA B 1 292 ? -10.227 -16.203 -22.266 1 98.06 292 ALA B N 1
ATOM 4714 C CA . ALA B 1 292 ? -9.758 -16.328 -23.656 1 98.06 292 ALA B CA 1
ATOM 4715 C C . ALA B 1 292 ? -9.328 -14.969 -24.203 1 98.06 292 ALA B C 1
ATOM 4717 O O . ALA B 1 292 ? -8.281 -14.852 -24.844 1 98.06 292 ALA B O 1
ATOM 4718 N N . GLU B 1 293 ? -10.156 -14.008 -23.969 1 98.06 293 GLU B N 1
ATOM 4719 C CA . GLU B 1 293 ? -9.844 -12.656 -24.438 1 98.06 293 GLU B CA 1
ATOM 4720 C C . GLU B 1 293 ? -8.586 -12.117 -23.766 1 98.06 293 GLU B C 1
ATOM 4722 O O . GLU B 1 293 ? -7.738 -11.508 -24.406 1 98.06 293 GLU B O 1
ATOM 4727 N N . MET B 1 294 ? -8.406 -12.312 -22.484 1 97.44 294 MET B N 1
ATOM 4728 C CA . MET B 1 294 ? -7.266 -11.805 -21.734 1 97.44 294 MET B CA 1
ATOM 4729 C C . MET B 1 294 ? -5.98 -12.516 -22.156 1 97.44 294 MET B C 1
ATOM 4731 O O . MET B 1 294 ? -4.918 -11.891 -22.219 1 97.44 294 MET B O 1
ATOM 4735 N N . ILE B 1 295 ? -6.109 -13.797 -22.469 1 98.38 295 ILE B N 1
ATOM 4736 C CA . ILE B 1 295 ? -4.953 -14.531 -22.969 1 98.38 295 ILE B CA 1
ATOM 4737 C C . ILE B 1 295 ? -4.492 -13.922 -24.297 1 98.38 295 ILE B C 1
ATOM 4739 O O . ILE B 1 295 ? -3.295 -13.727 -24.516 1 98.38 295 ILE B O 1
ATOM 4743 N N . LYS B 1 296 ? -5.445 -13.617 -25.141 1 97.88 296 LYS B N 1
ATOM 4744 C CA . LYS B 1 296 ? -5.113 -13.016 -26.422 1 97.88 296 LYS B CA 1
ATOM 4745 C C . LYS B 1 296 ? -4.418 -11.664 -26.234 1 97.88 296 LYS B C 1
ATOM 4747 O O . LYS B 1 296 ? -3.441 -11.367 -26.922 1 97.88 296 LYS B O 1
ATOM 4752 N N . ILE B 1 297 ? -4.918 -10.859 -25.375 1 95.94 297 ILE B N 1
ATOM 4753 C CA . ILE B 1 297 ? -4.305 -9.57 -25.094 1 95.94 297 ILE B CA 1
ATOM 4754 C C . ILE B 1 297 ? -2.9 -9.773 -24.531 1 95.94 297 ILE B C 1
ATOM 4756 O O . ILE B 1 297 ? -1.954 -9.102 -24.938 1 95.94 297 ILE B O 1
ATOM 4760 N N . GLY B 1 298 ? -2.754 -10.711 -23.578 1 97.12 298 GLY B N 1
ATOM 4761 C CA . GLY B 1 298 ? -1.459 -11.023 -23 1 97.12 298 GLY B CA 1
ATOM 4762 C C . GLY B 1 298 ? -0.44 -11.484 -24.031 1 97.12 298 GLY B C 1
ATOM 4763 O O . GLY B 1 298 ? 0.731 -11.109 -23.953 1 97.12 298 GLY B O 1
ATOM 4764 N N . LEU B 1 299 ? -0.947 -12.312 -24.938 1 97.12 299 LEU B N 1
ATOM 4765 C CA . LEU B 1 299 ? -0.074 -12.797 -26 1 97.12 299 LEU B CA 1
ATOM 4766 C C . LEU B 1 299 ? 0.543 -11.633 -26.781 1 97.12 299 LEU B C 1
ATOM 4768 O O . LEU B 1 299 ? 1.756 -11.602 -27 1 97.12 299 LEU B O 1
ATOM 4772 N N . LYS B 1 300 ? -0.266 -10.703 -27.109 1 95.44 300 LYS B N 1
ATOM 4773 C CA . LYS B 1 300 ? 0.209 -9.531 -27.828 1 95.44 300 LYS B CA 1
ATOM 4774 C C . LYS B 1 300 ? 1.167 -8.703 -26.969 1 95.44 300 LYS B C 1
ATOM 4776 O O . LYS B 1 300 ? 2.203 -8.25 -27.453 1 95.44 300 LYS B O 1
ATOM 4781 N N . ASP B 1 301 ? 0.834 -8.492 -25.734 1 94.06 301 ASP B N 1
ATOM 4782 C CA . ASP B 1 301 ? 1.67 -7.715 -24.828 1 94.06 301 ASP B CA 1
ATOM 4783 C C . ASP B 1 301 ? 3.027 -8.383 -24.625 1 94.06 301 ASP B C 1
ATOM 4785 O O . ASP B 1 301 ? 4.047 -7.707 -24.469 1 94.06 301 ASP B O 1
ATOM 4789 N N . GLY B 1 302 ? 3.07 -9.727 -24.547 1 95.5 302 GLY B N 1
ATOM 4790 C CA . GLY B 1 302 ? 4.312 -10.469 -24.391 1 95.5 302 GLY B CA 1
ATOM 4791 C C . GLY B 1 302 ? 5.219 -10.383 -25.594 1 95.5 302 GLY B C 1
ATOM 4792 O O . GLY B 1 302 ? 6.441 -10.422 -25.469 1 95.5 302 GLY B O 1
ATOM 4793 N N . GLU B 1 303 ? 4.594 -10.281 -26.766 1 94.12 303 GLU B N 1
ATOM 4794 C CA . GLU B 1 303 ? 5.344 -10.203 -28.016 1 94.12 303 GLU B CA 1
ATOM 4795 C C . GLU B 1 303 ? 5.953 -8.82 -28.219 1 94.12 303 GLU B C 1
ATOM 4797 O O . GLU B 1 303 ? 6.988 -8.688 -28.875 1 94.12 303 GLU B O 1
ATOM 4802 N N . THR B 1 304 ? 5.375 -7.746 -27.812 1 79.88 304 THR B N 1
ATOM 4803 C CA . THR B 1 304 ? 5.816 -6.383 -28.078 1 79.88 304 THR B CA 1
ATOM 4804 C C . THR B 1 304 ? 6.574 -5.812 -26.875 1 79.88 304 THR B C 1
ATOM 4806 O O . THR B 1 304 ? 7.305 -4.828 -27.016 1 79.88 304 THR B O 1
ATOM 4809 N N . GLN B 1 305 ? 7.051 -6.551 -25.906 1 61.31 305 GLN B N 1
ATOM 4810 C CA . GLN B 1 305 ? 7.762 -6.219 -24.672 1 61.31 305 GLN B CA 1
ATOM 4811 C C . GLN B 1 305 ? 7.516 -4.766 -24.266 1 61.31 305 GLN B C 1
ATOM 4813 O O . GLN B 1 305 ? 7.973 -3.842 -24.938 1 61.31 305 GLN B O 1
ATOM 4818 N N . ASN B 1 306 ? 6.348 -4.348 -23.844 1 52.19 306 ASN B N 1
ATOM 4819 C CA . ASN B 1 306 ? 5.98 -2.938 -23.828 1 52.19 306 ASN B CA 1
ATOM 4820 C C . ASN B 1 306 ? 7.008 -2.1 -23.062 1 52.19 306 ASN B C 1
ATOM 4822 O O . ASN B 1 306 ? 7.305 -0.97 -23.469 1 52.19 306 ASN B O 1
ATOM 4826 N N . ILE B 1 307 ? 7.055 -1.994 -21.578 1 49.47 307 ILE B N 1
ATOM 4827 C CA . ILE B 1 307 ? 7.613 -0.843 -20.875 1 49.47 307 ILE B CA 1
ATOM 4828 C C . ILE B 1 307 ? 9.133 -0.981 -20.781 1 49.47 307 ILE B C 1
ATOM 4830 O O . ILE B 1 307 ? 9.641 -1.929 -20.172 1 49.47 307 ILE B O 1
ATOM 4834 N N . ASN B 1 308 ? 9.883 -0.596 -21.781 1 44.47 308 ASN B N 1
ATOM 4835 C CA . ASN B 1 308 ? 11.312 -0.32 -21.906 1 44.47 308 ASN B CA 1
ATOM 4836 C C . ASN B 1 308 ? 11.93 0.06 -20.562 1 44.47 308 ASN B C 1
ATOM 4838 O O . ASN B 1 308 ? 11.211 0.432 -19.625 1 44.47 308 ASN B O 1
ATOM 4842 N N . GLN B 1 309 ? 13.453 0.103 -20.562 1 44.25 309 GLN B N 1
ATOM 4843 C CA . GLN B 1 309 ? 14.703 0.546 -19.953 1 44.25 309 GLN B CA 1
ATOM 4844 C C . GLN B 1 309 ? 14.531 1.896 -19.266 1 44.25 309 GLN B C 1
ATOM 4846 O O . GLN B 1 309 ? 15.445 2.375 -18.594 1 44.25 309 GLN B O 1
ATOM 4851 N N . ASN B 1 310 ? 13.461 2.471 -19.578 1 42.81 310 ASN B N 1
ATOM 4852 C CA . ASN B 1 310 ? 13.492 3.885 -19.219 1 42.81 310 ASN B CA 1
ATOM 4853 C C . ASN B 1 310 ? 13.25 4.082 -17.719 1 42.81 310 ASN B C 1
ATOM 4855 O O . ASN B 1 310 ? 13.211 5.219 -17.234 1 42.81 310 ASN B O 1
ATOM 4859 N N . ILE B 1 311 ? 12.695 3.137 -17.125 1 48.25 311 ILE B N 1
ATOM 4860 C CA . ILE B 1 311 ? 12.523 3.436 -15.711 1 48.25 311 ILE B CA 1
ATOM 4861 C C . ILE B 1 311 ? 13.883 3.68 -15.07 1 48.25 311 ILE B C 1
ATOM 4863 O O . ILE B 1 311 ? 14.016 4.527 -14.18 1 48.25 311 ILE B O 1
ATOM 4867 N N . LYS B 1 312 ? 14.891 2.957 -15.469 1 45.88 312 LYS B N 1
ATOM 4868 C CA . LYS B 1 312 ? 16.219 3.252 -14.961 1 45.88 312 LYS B CA 1
ATOM 4869 C C . LYS B 1 312 ? 16.594 4.715 -15.203 1 45.88 312 LYS B C 1
ATOM 4871 O O . LYS B 1 312 ? 17.281 5.328 -14.383 1 45.88 312 LYS B O 1
ATOM 4876 N N . LYS B 1 313 ? 16.203 5.133 -16.438 1 42.34 313 LYS B N 1
ATOM 4877 C CA . LYS B 1 313 ? 16.703 6.465 -16.781 1 42.34 313 LYS B CA 1
ATOM 4878 C C . LYS B 1 313 ? 16.016 7.535 -15.93 1 42.34 313 LYS B C 1
ATOM 4880 O O . LYS B 1 313 ? 16.672 8.5 -15.516 1 42.34 313 LYS B O 1
ATOM 4885 N N . LYS B 1 314 ? 14.805 7.395 -15.703 1 40.59 314 LYS B N 1
ATOM 4886 C CA . LYS B 1 314 ? 14.141 8.453 -14.953 1 40.59 314 LYS B CA 1
ATOM 4887 C C . LYS B 1 314 ? 14.688 8.539 -13.531 1 40.59 314 LYS B C 1
ATOM 4889 O O . LYS B 1 314 ? 14.586 9.586 -12.883 1 40.59 314 LYS B O 1
ATOM 4894 N N . GLN B 1 315 ? 14.922 7.477 -12.867 1 44.69 315 GLN B N 1
ATOM 4895 C CA . GLN B 1 315 ? 15.523 7.535 -11.539 1 44.69 315 GLN B CA 1
ATOM 4896 C C . GLN B 1 315 ? 16.922 8.133 -11.586 1 44.69 315 GLN B C 1
ATOM 4898 O O . GLN B 1 315 ? 17.328 8.852 -10.672 1 44.69 315 GLN B O 1
ATOM 4903 N N . GLN B 1 316 ? 17.609 7.785 -12.672 1 41.28 316 GLN B N 1
ATOM 4904 C CA . GLN B 1 316 ? 18.906 8.445 -12.797 1 41.28 316 GLN B CA 1
ATOM 4905 C C . GLN B 1 316 ? 18.734 9.945 -12.992 1 41.28 316 GLN B C 1
ATOM 4907 O O . GLN B 1 316 ? 19.594 10.734 -12.555 1 41.28 316 GLN B O 1
ATOM 4912 N N . GLN B 1 317 ? 17.672 10.234 -13.633 1 36.53 317 GLN B N 1
ATOM 4913 C CA . GLN B 1 317 ? 17.516 11.664 -13.844 1 36.53 317 GLN B CA 1
ATOM 4914 C C . GLN B 1 317 ? 16.922 12.344 -12.609 1 36.53 317 GLN B C 1
ATOM 4916 O O . GLN B 1 317 ? 17.078 13.555 -12.43 1 36.53 317 GLN B O 1
ATOM 4921 N N . GLN B 1 318 ? 16.141 11.75 -11.914 1 36.62 318 GLN B N 1
ATOM 4922 C CA . GLN B 1 318 ? 15.633 12.406 -10.711 1 36.62 318 GLN B CA 1
ATOM 4923 C C . GLN B 1 318 ? 16.672 12.406 -9.602 1 36.62 318 GLN B C 1
ATOM 4925 O O . GLN B 1 318 ? 16.469 13.031 -8.555 1 36.62 318 GLN B O 1
ATOM 4930 N N . GLN B 1 319 ? 17.656 11.641 -9.617 1 33.75 319 GLN B N 1
ATOM 4931 C CA . GLN B 1 319 ? 18.844 11.906 -8.812 1 33.75 319 GLN B CA 1
ATOM 4932 C C . GLN B 1 319 ? 19.656 13.062 -9.406 1 33.75 319 GLN B C 1
ATOM 4934 O O . GLN B 1 319 ? 19.812 13.156 -10.625 1 33.75 319 GLN B O 1
#

Sequence (638 aa):
MIKNAQIILLSCFLLFIDNVLSQSTTCRAITFSGAGDRGAWEAGVVMGILNVREPEDYKWQFATGISAGSINAIGMSMFSVGDETSGRDFLEKQWLSITRDDVYVNWKDGPIEGLLFKSGLFDTTPLLNLMTTLVNVTSLLQSDRGFLIGATNIDTGDFNRFNKTDPDICLGVVASSSVPAVFPMITKNGYNYCDGGVSYMTPITDTVRLCYDTGATDVIVDVILMGPLEPMENVSSMHTIEVLMRESSIITKNFHLKDIENVYMAFPNATLNIYTPGQKLPGYILGFQYSAEMIKIGLKDGETQNINQNIKKKQQQQQMIKNAQIILLSCFLLFIDNVLSQSTTCRAITFSGAGDRGAWEAGVVMGILNVREPEDYKWQFATGISAGSINAIGMSMFSVGDETSGRDFLEKQWLSITRDDVYVNWKDGPIEGLLFKSGLFDTTPLLNLMTTLVNVTSLLQSDRGFLIGATNIDTGDFNRFNKTDPDICLGVVASSSVPAVFPMITKNGYNYCDGGVSYMTPITDTVRLCYDTGATDVIVDVILMGPLEPMENVSSMHTIEVLMRESSIITKNFHLKDIENVYMAFPNATLNIYTPGQKLPGYILGFQYSAEMIKIGLKDGETQNINQNIKKKQQQQQ

pLDDT: mean 86.02, std 18.67, range [22.72, 98.88]

Foldseek 3Di:
DPPDDPPPPPPPPPPPPVCVVVPFFEAEAEWEFAFFLLLLLVLLLLLQQPVADDLVRHQHLEQEYFQSSNVLRLLQLLAARSVSVNSSVLSNVVLVPDALVLAWAADPVAQVCCQPPFQASTEGVSQLVVLVVSGDLVSNLPHSRKYWYWWAFPVVRDIDIDINPDPRVSLVNVLLNQAGRHHGWGDDPNTTTHHNVVPARMPPQVSQVVRVVVVHPAYEYEYEAEADLDDDDDCPPPDDVRVVVVVVRVVSSVRVLVNVVVCCVVPVRYHYQYFYQPDDDDDDRSRSPCSVVSSNSSSVRSNVSDDDPCVVVVVVVVD/DCPPPPPPPPPPPPPPPVPVVVPFFEAEAEWEFAFFLLLLLVLLLLLQQPVADDLVRHQHLEQEYFQSSNVLRQLQLLAARSVSVNSSVLSNVVLVPDALVLAWAADPVAQVCCQPPFQASTEGVSQLVNLVVSGDLVSNLPHSRKYWYWWAFPVVRDIDIDINPDPRVSLVNVLLNQAGRHHGWGDDPNTTTHHNVVPARMPPQVSQVVRVVVVHPAYEYEYEAEADLDDDDDCPPPDDVRVVVVVVSVVSSVRVLVNVVVCCVVPVRYHYQYFYQPDDDDDDRSRSPCSVVSSNSSSVRSNPSPDDPCVVVVVVVVD